Protein AF-0000000085170412 (afdb_homodimer)

Foldseek 3Di:
DFEEEEAAEQADDPQLVLSLVLCLVQVVPYQYAYEYPDYDDHPNVVSCVVSVHHYDHDDDDGLEYEYTALVCLLVLLVCLVPHAYEYEHWFALVSLVVCVVVVSSLSSQQRHQEYEYQFVNRCVRCVVSNVPHNHHYYHFHDLDPVLLPDDDQDEADPFAAEEEEEEEADQQQPVLLVLVLLVPDDPVNSVRAAYEYEEAYDDDDPVSVVSCVVCVRRYPYDYHDDPSVSLSSLLNHLEYEGLGPTGQHGNVLSSNLSSLHAYEYAPDPNCVRLPDDDQQQHPYHHRPPSNSSNVRVCCSRPPVVSSNRNSPRSNVSSVVPVVDDSSVVVVVVRVVSSVVVVVVVVVD/DFEEEEAAEQADDPQLVLSLVLCLVQVVPYQYAYEYPDYDDYPNVVSCVVSVHHYDHDDDDGLEYEYTALVCLLVLLVCLVPHAYEYEHWFALVSLVVCVVVVSSLSSQQRHQAYEYQFVNRCVRCVVSNVPHNHHYYHFHDQDPVLLPDDPLDEAPPFAAEEEEEEEADPQQPVLLVLVLLVPDDPVNSVRAAYEYEEAYDDDDPVSVVSCVVCVRRYPYDYHDDPSVSLSSLLNHLEYEGLGPTGQHGNVLSSNLSSLHAYEYAPDPNCVRLPDDDQQQHPYHHRPPSNSSSVRVCCSRPPVVSSNRNSPRSNVSSVVPVVDDSSVVVVVVRVVSSVVVVVVVVVD

Radius of gyration: 30.68 Å; Cα contacts (8 Å, |Δi|>4): 1406; chains: 2; bounding box: 66×92×59 Å

InterPro domains:
  IPR001296 Glycosyl transferase, family 1 [PF00534] (155-315)

Sequence (696 aa):
MKILLLNDEFYTTGASIAMLRLAERLVQQHEVMVMPRRDGEGEIRKQFEALGIPIVHNVTTVDVVVANTLMAGLHVAEAGPKVPVVWWIHEAEVGRDLILRFPALAPAFQHASQIVFQTSYQQKVYQSFLFDSPASCHVLPFWNDAIYRQEDLGPKPKRGKRIVCIGTIEPRKRMEDTVLAVEAMPPALREEVECVFIGKYLELPEQARRIADAAPQRYRFLGEQANDEVLRYLASADTYVLASYSESQPLSIWEAFELEVPVCLSDLETYGHIGLQHGRNALMHPVGQTAVLSANLQQLLTRPTLARELARAGKSLLLKNLTRDWADEFERIIARAAMGAELRKLGYMKILLLNDEFYTTGASIAMLRLAERLVQQHEVMVMPRRDGEGEIRKQFEALGIPIVHNVTTVDVVVANTLMAGLHVAEAGPKVPVVWWIHEAEVGRDLILRFPALAPAFQHASQIVFQTSYQQKVYQSFLFDSPASCHVLPFWNDAIYRQEDLGPKPKRGKRIVCIGTIEPRKRMEDTVLAVEAMPPALREEVECVFIGKYLELPEQARRIADAAPQRYRFLGEQANDEVLRYLASADTYVLASYSESQPLSIWEAFELEVPVCLSDLETYGHIGLQHGRNALMHPVGQTAVLSANLQQLLTRPTLARELARAGKSLLLKNLTRDWADEFERIIARAAMGAELRKLGY

Structure (mmCIF, N/CA/C/O backbone):
data_AF-0000000085170412-model_v1
#
loop_
_entity.id
_entity.type
_entity.pdbx_description
1 polymer 'Alpha-D-mannose-alpha(1-6)phosphatidyl myo-inositol monomannoside transferase protein'
#
loop_
_atom_site.group_PDB
_atom_site.id
_atom_site.type_symbol
_atom_site.label_atom_id
_atom_site.label_alt_id
_atom_site.label_comp_id
_atom_site.label_asym_id
_atom_site.label_entity_id
_atom_site.label_seq_id
_atom_site.pdbx_PDB_ins_code
_atom_site.Cartn_x
_atom_site.Cartn_y
_ato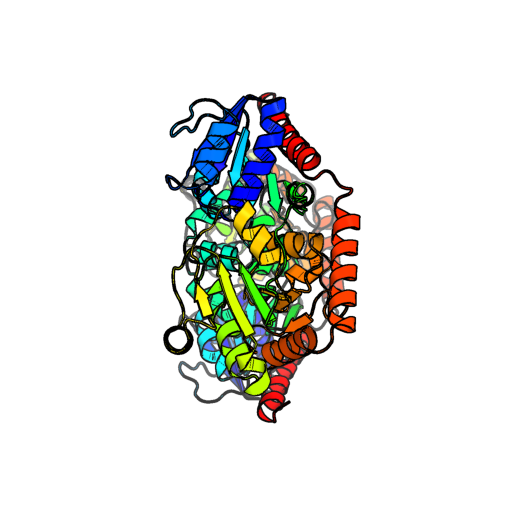m_site.Cartn_z
_atom_site.occupancy
_atom_site.B_iso_or_equiv
_atom_site.auth_seq_id
_atom_site.auth_comp_id
_atom_site.auth_asym_id
_atom_site.auth_atom_id
_atom_site.pdbx_PDB_model_num
ATOM 1 N N . MET A 1 1 ? 31.156 -7.641 -14.617 1 95 1 MET A N 1
ATOM 2 C CA . MET A 1 1 ? 30.766 -7.312 -13.25 1 95 1 MET A CA 1
ATOM 3 C C . MET A 1 1 ? 30.75 -8.562 -12.375 1 95 1 MET A C 1
ATOM 5 O O . MET A 1 1 ? 30.609 -9.68 -12.875 1 95 1 MET A O 1
ATOM 9 N N . LYS A 1 2 ? 31.062 -8.359 -11.195 1 96.62 2 LYS A N 1
ATOM 10 C CA . LYS A 1 2 ? 30.844 -9.398 -10.195 1 96.62 2 LYS A CA 1
ATOM 11 C C . LYS A 1 2 ? 29.438 -9.336 -9.617 1 96.62 2 LYS A C 1
ATOM 13 O O . LYS A 1 2 ? 29.078 -8.359 -8.953 1 96.62 2 LYS A O 1
ATOM 18 N N . ILE A 1 3 ? 28.672 -10.422 -9.914 1 98.06 3 ILE A N 1
ATOM 19 C CA . ILE A 1 3 ? 27.25 -10.398 -9.57 1 98.06 3 ILE A CA 1
ATOM 20 C C . ILE A 1 3 ? 26.953 -11.484 -8.539 1 98.06 3 ILE A C 1
ATOM 22 O O . ILE A 1 3 ? 27.312 -12.648 -8.734 1 98.06 3 ILE A O 1
ATOM 26 N N . LEU A 1 4 ? 26.359 -11.094 -7.445 1 97.81 4 LEU A N 1
ATOM 27 C CA . LEU A 1 4 ? 25.859 -12.062 -6.465 1 97.81 4 LEU A CA 1
ATOM 28 C C . LEU A 1 4 ? 24.359 -12.289 -6.633 1 97.81 4 LEU A C 1
ATOM 30 O O . LEU A 1 4 ? 23.578 -11.336 -6.562 1 97.81 4 LEU A O 1
ATOM 34 N N . LEU A 1 5 ? 24.016 -13.484 -6.875 1 98.06 5 LEU A N 1
ATOM 35 C CA . LEU A 1 5 ? 22.609 -13.891 -6.863 1 98.06 5 LEU A CA 1
ATOM 36 C C . LEU A 1 5 ? 22.203 -14.406 -5.484 1 98.06 5 LEU A C 1
ATOM 38 O O . LEU A 1 5 ? 22.75 -15.406 -5.012 1 98.06 5 LEU A O 1
ATOM 42 N N . LEU A 1 6 ? 21.328 -13.68 -4.848 1 97 6 LEU A N 1
ATOM 43 C CA . LEU A 1 6 ? 20.766 -14.125 -3.582 1 97 6 LEU A CA 1
ATOM 44 C C . LEU A 1 6 ? 19.438 -14.852 -3.807 1 97 6 LEU A C 1
ATOM 46 O O . LEU A 1 6 ? 18.422 -14.219 -4.098 1 97 6 LEU A O 1
ATOM 50 N N . ASN A 1 7 ? 19.453 -16.109 -3.664 1 94.5 7 ASN A N 1
ATOM 51 C CA . ASN A 1 7 ? 18.266 -16.938 -3.91 1 94.5 7 ASN A CA 1
ATOM 52 C C . ASN A 1 7 ? 17.672 -17.469 -2.609 1 94.5 7 ASN A C 1
ATOM 54 O O . ASN A 1 7 ? 18.406 -17.703 -1.644 1 94.5 7 ASN A O 1
ATOM 58 N N . ASP A 1 8 ? 16.406 -17.625 -2.588 1 90.38 8 ASP A N 1
ATOM 59 C CA . ASP A 1 8 ? 15.711 -18.031 -1.367 1 90.38 8 ASP A CA 1
ATOM 60 C C . ASP A 1 8 ? 16.094 -19.453 -0.97 1 90.38 8 ASP A C 1
ATOM 62 O O . ASP A 1 8 ? 16.422 -19.719 0.19 1 90.38 8 ASP A O 1
ATOM 66 N N . GLU A 1 9 ? 15.992 -20.375 -1.916 1 86.19 9 GLU A N 1
ATOM 67 C CA . GLU A 1 9 ? 16.281 -21.797 -1.703 1 86.19 9 GLU A CA 1
ATOM 68 C C . GLU A 1 9 ? 16.688 -22.484 -3.004 1 86.19 9 GLU A C 1
ATOM 70 O O . GLU A 1 9 ? 16.766 -21.828 -4.055 1 86.19 9 GLU A O 1
ATOM 75 N N . PHE A 1 10 ? 17.031 -23.828 -2.852 1 86.38 10 PHE A N 1
ATOM 76 C CA . PHE A 1 10 ? 17.531 -24.516 -4.031 1 86.38 10 PHE A CA 1
ATOM 77 C C . PHE A 1 10 ? 16.562 -25.609 -4.469 1 86.38 10 PHE A C 1
ATOM 79 O O . PHE A 1 10 ? 16.953 -26.562 -5.152 1 86.38 10 PHE A O 1
ATOM 86 N N . TYR A 1 11 ? 15.312 -25.469 -3.975 1 81.12 11 TYR A N 1
ATOM 87 C CA . TYR A 1 11 ? 14.297 -26.391 -4.469 1 81.12 11 TYR A CA 1
ATOM 88 C C . TYR A 1 11 ? 13.609 -25.828 -5.711 1 81.12 11 TYR A C 1
ATOM 90 O O . TYR A 1 11 ? 13.75 -24.641 -6.023 1 81.12 11 TYR A O 1
ATOM 98 N N . THR A 1 12 ? 12.961 -26.766 -6.375 1 81.88 12 THR A N 1
ATOM 99 C CA . THR A 1 12 ? 12.328 -26.359 -7.629 1 81.88 12 THR A CA 1
ATOM 100 C C . THR A 1 12 ? 11.07 -25.531 -7.363 1 81.88 12 THR A C 1
ATOM 102 O O . THR A 1 12 ? 10.023 -26.078 -7.008 1 81.88 12 THR A O 1
ATOM 105 N N . THR A 1 13 ? 11.18 -24.234 -7.461 1 83.5 13 THR A N 1
ATOM 106 C CA . THR A 1 13 ? 10.094 -23.266 -7.426 1 83.5 13 THR A CA 1
ATOM 107 C C . THR A 1 13 ? 10.156 -22.344 -8.633 1 83.5 13 THR A C 1
ATOM 109 O O . THR A 1 13 ? 11.172 -22.281 -9.328 1 83.5 13 THR A O 1
ATOM 112 N N . GLY A 1 14 ? 9.039 -21.734 -8.898 1 86.56 14 GLY A N 1
ATOM 113 C CA . GLY A 1 14 ? 9.039 -20.797 -10 1 86.56 14 GLY A CA 1
ATOM 114 C C . GLY A 1 14 ? 10.078 -19.703 -9.852 1 86.56 14 GLY A C 1
ATOM 115 O O . GLY A 1 14 ? 10.742 -19.328 -10.82 1 86.56 14 GLY A O 1
ATOM 116 N N . ALA A 1 15 ? 10.289 -19.219 -8.656 1 91.19 15 ALA A N 1
ATOM 117 C CA . ALA A 1 15 ? 11.234 -18.141 -8.383 1 91.19 15 ALA A CA 1
ATOM 118 C C . ALA A 1 15 ? 12.672 -18.625 -8.578 1 91.19 15 ALA A C 1
ATOM 120 O O . ALA A 1 15 ? 13.5 -17.906 -9.164 1 91.19 15 ALA A O 1
ATOM 121 N N . SER A 1 16 ? 12.945 -19.812 -8.164 1 90.12 16 SER A N 1
ATOM 122 C CA . SER A 1 16 ? 14.297 -20.344 -8.297 1 90.12 16 SER A CA 1
ATOM 123 C C . SER A 1 16 ? 14.625 -20.656 -9.75 1 90.12 16 SER A C 1
ATOM 125 O O . SER A 1 16 ? 15.766 -20.469 -10.195 1 90.12 16 SER A O 1
ATOM 127 N N . ILE A 1 17 ? 13.617 -21.156 -10.453 1 87.94 17 ILE A N 1
ATOM 128 C CA . ILE A 1 17 ? 13.812 -21.438 -11.875 1 87.94 17 ILE A CA 1
ATOM 129 C C . ILE A 1 17 ? 14.094 -20.141 -12.617 1 87.94 17 ILE A C 1
ATOM 131 O O . ILE A 1 17 ? 14.977 -20.078 -13.469 1 87.94 17 ILE A O 1
ATOM 135 N N . ALA A 1 18 ? 13.352 -19.141 -12.297 1 91 18 ALA A N 1
ATOM 136 C CA . ALA A 1 18 ? 13.562 -17.844 -12.922 1 91 18 ALA A CA 1
ATOM 137 C C . ALA A 1 18 ? 14.984 -17.344 -12.68 1 91 18 ALA A C 1
ATOM 139 O O . ALA A 1 18 ? 15.656 -16.875 -13.609 1 91 18 ALA A O 1
ATOM 140 N N . MET A 1 19 ? 15.445 -17.422 -11.438 1 94.12 19 MET A N 1
ATOM 141 C CA . MET A 1 19 ? 16.797 -16.984 -11.102 1 94.12 19 MET A CA 1
ATOM 142 C C . MET A 1 19 ? 17.828 -17.812 -11.852 1 94.12 19 MET A C 1
ATOM 144 O O . MET A 1 19 ? 18.828 -17.266 -12.344 1 94.12 19 MET A O 1
ATOM 148 N N . LEU A 1 20 ? 17.562 -19.078 -11.961 1 91.81 20 LEU A N 1
ATOM 149 C CA . LEU A 1 20 ? 18.484 -19.969 -12.672 1 91.81 20 LEU A CA 1
ATOM 150 C C . LEU A 1 20 ? 18.594 -19.578 -14.141 1 91.81 20 LEU A C 1
ATOM 152 O O . LEU A 1 20 ? 19.688 -19.531 -14.703 1 91.81 20 LEU A O 1
ATOM 156 N N . ARG A 1 21 ? 17.484 -19.281 -14.695 1 90.44 21 ARG A N 1
ATOM 157 C CA . ARG A 1 21 ? 17.484 -18.891 -16.094 1 90.44 21 ARG A CA 1
ATOM 158 C C . ARG A 1 21 ? 18.234 -17.578 -16.297 1 90.44 21 ARG A C 1
ATOM 160 O O . ARG A 1 21 ? 18.953 -17.406 -17.281 1 90.44 21 ARG A O 1
ATOM 167 N N . LEU A 1 22 ? 18.031 -16.703 -15.422 1 94.12 22 LEU A N 1
ATOM 168 C CA . LEU A 1 22 ? 18.781 -15.453 -15.477 1 94.12 22 LEU A CA 1
ATOM 169 C C . LEU A 1 22 ? 20.281 -15.727 -15.344 1 94.12 22 LEU A C 1
ATOM 171 O O . LEU A 1 22 ? 21.078 -15.133 -16.078 1 94.12 22 LEU A O 1
ATOM 175 N N . ALA A 1 23 ? 20.641 -16.594 -14.469 1 96 23 ALA A N 1
ATOM 176 C CA . ALA A 1 23 ? 22.031 -16.938 -14.234 1 96 23 ALA A CA 1
ATOM 177 C C . ALA A 1 23 ? 22.672 -17.5 -15.508 1 96 23 ALA A C 1
ATOM 179 O O . ALA A 1 23 ? 23.844 -17.203 -15.797 1 96 23 ALA A O 1
ATOM 180 N N . GLU A 1 24 ? 21.906 -18.281 -16.234 1 93 24 GLU A N 1
ATOM 181 C CA . GLU A 1 24 ? 22.391 -18.844 -17.484 1 93 24 GLU A CA 1
ATOM 182 C C . GLU A 1 24 ? 22.828 -17.734 -18.453 1 93 24 GLU A C 1
ATOM 184 O O . GLU A 1 24 ? 23.812 -17.906 -19.172 1 93 24 GLU A O 1
ATOM 189 N N . ARG A 1 25 ? 22.094 -16.719 -18.422 1 92.88 25 ARG A N 1
ATOM 190 C CA . ARG A 1 25 ? 22.422 -15.586 -19.266 1 92.88 25 ARG A CA 1
ATOM 191 C C . ARG A 1 25 ? 23.609 -14.812 -18.719 1 92.88 25 ARG A C 1
ATOM 193 O O . ARG A 1 25 ? 24.562 -14.5 -19.453 1 92.88 25 ARG A O 1
ATOM 200 N N . LEU A 1 26 ? 23.672 -14.562 -17.453 1 96.88 26 LEU A N 1
ATOM 201 C CA . LEU A 1 26 ? 24.641 -13.672 -16.828 1 96.88 26 LEU A CA 1
ATOM 202 C C . LEU A 1 26 ? 26.031 -14.289 -16.844 1 96.88 26 LEU A C 1
ATOM 204 O O . LEU A 1 26 ? 27.031 -13.586 -17 1 96.88 26 LEU A O 1
ATOM 208 N N . VAL A 1 27 ? 26.109 -15.57 -16.719 1 96.94 27 VAL A N 1
ATOM 209 C CA . VAL A 1 27 ? 27.391 -16.25 -16.578 1 96.94 27 VAL A CA 1
ATOM 210 C C . VAL A 1 27 ? 28.172 -16.156 -17.875 1 96.94 27 VAL A C 1
ATOM 212 O O . VAL A 1 27 ? 29.391 -16.406 -17.906 1 96.94 27 VAL A O 1
ATOM 215 N N . GLN A 1 28 ? 27.5 -15.82 -18.938 1 95.5 28 GLN A N 1
ATOM 216 C CA . GLN A 1 28 ? 28.156 -15.711 -20.25 1 95.5 28 GLN A CA 1
ATOM 217 C C . GLN A 1 28 ? 29.094 -14.508 -20.281 1 95.5 28 GLN A C 1
ATOM 219 O O . GLN A 1 28 ? 30.078 -14.508 -21.031 1 95.5 28 GLN A O 1
ATOM 224 N N . GLN A 1 29 ? 28.812 -13.516 -19.516 1 95.81 29 GLN A N 1
ATOM 225 C CA . GLN A 1 29 ? 29.562 -12.273 -19.672 1 95.81 29 GLN A CA 1
ATOM 226 C C . GLN A 1 29 ? 30.031 -11.75 -18.312 1 95.81 29 GLN A C 1
ATOM 228 O O . GLN A 1 29 ? 30.812 -10.797 -18.25 1 95.81 29 GLN A O 1
ATOM 233 N N . HIS A 1 30 ? 29.609 -12.359 -17.203 1 97.56 30 HIS A N 1
ATOM 234 C CA . HIS A 1 30 ? 29.906 -11.828 -15.875 1 97.56 30 HIS A CA 1
ATOM 235 C C . HIS A 1 30 ? 30.453 -12.914 -14.953 1 97.56 30 HIS A C 1
ATOM 237 O O . HIS A 1 30 ? 30.375 -14.102 -15.273 1 97.56 30 HIS A O 1
ATOM 243 N N . GLU A 1 31 ? 31.109 -12.484 -13.93 1 97.19 31 GLU A N 1
ATOM 244 C CA . GLU A 1 31 ? 31.422 -13.367 -12.805 1 97.19 31 GLU A CA 1
ATOM 245 C C . GLU A 1 31 ? 30.234 -13.492 -11.859 1 97.19 31 GLU A C 1
ATOM 247 O O . GLU A 1 31 ? 29.875 -12.531 -11.164 1 97.19 31 GLU A O 1
ATOM 252 N N . VAL A 1 32 ? 29.625 -14.703 -11.828 1 97.88 32 VAL A N 1
ATOM 253 C CA . VAL A 1 32 ? 28.359 -14.875 -11.117 1 97.88 32 VAL A CA 1
ATOM 254 C C . VAL A 1 32 ? 28.547 -15.859 -9.961 1 97.88 32 VAL A C 1
ATOM 256 O O . VAL A 1 32 ? 29.203 -16.891 -10.125 1 97.88 32 VAL A O 1
ATOM 259 N N . MET A 1 33 ? 28.078 -15.508 -8.797 1 97.44 33 MET A N 1
ATOM 260 C CA . MET A 1 33 ? 28 -16.391 -7.633 1 97.44 33 MET A CA 1
ATOM 261 C C . MET A 1 33 ? 26.562 -16.453 -7.102 1 97.44 33 MET A C 1
ATOM 263 O O . MET A 1 33 ? 25.766 -15.539 -7.348 1 97.44 33 MET A O 1
ATOM 267 N N . VAL A 1 34 ? 26.266 -17.516 -6.352 1 97.5 34 VAL A N 1
ATOM 268 C CA . VAL A 1 34 ? 24.922 -17.625 -5.801 1 97.5 34 VAL A CA 1
ATOM 269 C C . VAL A 1 34 ? 24.984 -17.953 -4.312 1 97.5 34 VAL A C 1
ATOM 271 O O . VAL A 1 34 ? 25.844 -18.734 -3.883 1 97.5 34 VAL A O 1
ATOM 274 N N . MET A 1 35 ? 24.219 -17.266 -3.547 1 95.69 35 MET A N 1
ATOM 275 C CA . MET A 1 35 ? 24.109 -17.469 -2.105 1 95.69 35 MET A CA 1
ATOM 276 C C . MET A 1 35 ? 22.672 -17.797 -1.721 1 95.69 35 MET A C 1
ATOM 278 O O . MET A 1 35 ? 21.734 -17.047 -2.047 1 95.69 35 MET A O 1
ATOM 282 N N . PRO A 1 36 ? 22.406 -18.938 -1.068 1 93.69 36 PRO A N 1
ATOM 283 C CA . PRO A 1 36 ? 21.062 -19.266 -0.606 1 93.69 36 PRO A CA 1
ATOM 284 C C . PRO A 1 36 ? 20.719 -18.594 0.723 1 93.69 36 PRO A C 1
ATOM 286 O O . PRO A 1 36 ? 21.578 -18.469 1.597 1 93.69 36 PRO A O 1
ATOM 289 N N . ARG A 1 37 ? 19.547 -18.062 0.864 1 91.06 37 ARG A N 1
ATOM 290 C CA . ARG A 1 37 ? 19.078 -17.641 2.18 1 91.06 37 ARG A CA 1
ATOM 291 C C . ARG A 1 37 ? 18.906 -18.828 3.113 1 91.06 37 ARG A C 1
ATOM 293 O O . ARG A 1 37 ? 19.328 -18.781 4.27 1 91.06 37 ARG A O 1
ATOM 300 N N . ARG A 1 38 ? 18.156 -19.906 2.564 1 89.06 38 ARG A N 1
ATOM 301 C CA . ARG A 1 38 ? 18.047 -21.203 3.217 1 89.06 38 ARG A CA 1
ATOM 302 C C . ARG A 1 38 ? 18.75 -22.281 2.404 1 89.06 38 ARG A C 1
ATOM 304 O O . ARG A 1 38 ? 18.281 -22.672 1.335 1 89.06 38 ARG A O 1
ATOM 311 N N . ASP A 1 39 ? 19.844 -22.781 2.959 1 88.56 39 ASP A N 1
ATOM 312 C CA . ASP A 1 39 ? 20.641 -23.766 2.217 1 88.56 39 ASP A CA 1
ATOM 313 C C . ASP A 1 39 ? 19.906 -25.094 2.113 1 88.56 39 ASP A C 1
ATOM 315 O O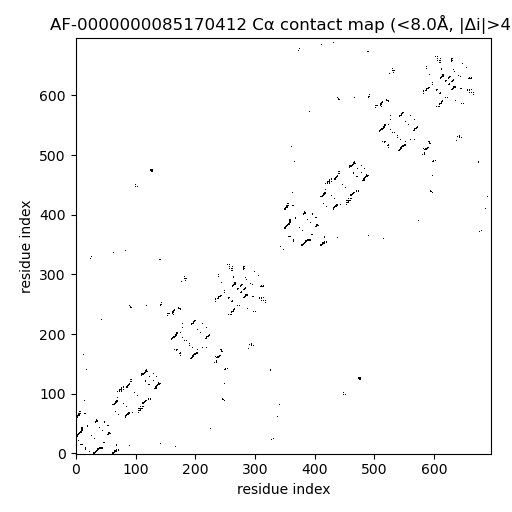 . ASP A 1 39 ? 19.016 -25.391 2.914 1 88.56 39 ASP A O 1
ATOM 319 N N . GLY A 1 40 ? 20.203 -25.75 1.006 1 85.44 40 GLY A N 1
ATOM 320 C CA . GLY A 1 40 ? 19.594 -27.047 0.77 1 85.44 40 GLY A CA 1
ATOM 321 C C . GLY A 1 40 ? 20.172 -27.766 -0.441 1 85.44 40 GLY A C 1
ATOM 322 O O . GLY A 1 40 ? 20.938 -27.188 -1.201 1 85.44 40 GLY A O 1
ATOM 323 N N . GLU A 1 41 ? 19.844 -29.078 -0.544 1 84.38 41 GLU A N 1
ATOM 324 C CA . GLU A 1 41 ? 20.406 -29.938 -1.593 1 84.38 41 GLU A CA 1
ATOM 325 C C . GLU A 1 41 ? 19.391 -30.172 -2.707 1 84.38 41 GLU A C 1
ATOM 327 O O . GLU A 1 41 ? 19.297 -31.281 -3.242 1 84.38 41 GLU A O 1
ATOM 332 N N . GLY A 1 42 ? 18.672 -29.109 -3.049 1 83.94 42 GLY A N 1
ATOM 333 C CA . GLY A 1 42 ? 17.625 -29.266 -4.047 1 83.94 42 GLY A CA 1
ATOM 334 C C . GLY A 1 42 ? 18.156 -29.281 -5.469 1 83.94 42 GLY A C 1
ATOM 335 O O . GLY A 1 42 ? 19.344 -29.078 -5.691 1 83.94 42 GLY A O 1
ATOM 336 N N . GLU A 1 43 ? 17.328 -29.656 -6.438 1 83.88 43 GLU A N 1
ATOM 337 C CA . GLU A 1 43 ? 17.672 -29.797 -7.855 1 83.88 43 GLU A CA 1
ATOM 338 C C . GLU A 1 43 ? 18.266 -28.516 -8.406 1 83.88 43 GLU A C 1
ATOM 340 O O . GLU A 1 43 ? 19.172 -28.547 -9.258 1 83.88 43 GLU A O 1
ATOM 345 N N . ILE A 1 44 ? 17.875 -27.391 -7.984 1 88.94 44 ILE A N 1
ATOM 346 C CA . ILE A 1 44 ? 18.328 -26.094 -8.484 1 88.94 44 ILE A CA 1
ATOM 347 C C . ILE A 1 44 ? 19.812 -25.891 -8.133 1 88.94 44 ILE A C 1
ATOM 349 O O . ILE A 1 44 ? 20.562 -25.297 -8.906 1 88.94 44 ILE A O 1
ATOM 353 N N . ARG A 1 45 ? 20.188 -26.406 -6.938 1 92.81 45 ARG A N 1
ATOM 354 C CA . ARG A 1 45 ? 21.609 -26.359 -6.562 1 92.81 45 ARG A CA 1
ATOM 355 C C . ARG A 1 45 ? 22.484 -27.031 -7.617 1 92.81 45 ARG A C 1
ATOM 357 O O . ARG A 1 45 ? 23.469 -26.453 -8.062 1 92.81 45 ARG A O 1
ATOM 364 N N . LYS A 1 46 ? 22.047 -28.219 -7.977 1 91.25 46 LYS A N 1
ATOM 365 C CA . LYS A 1 46 ? 22.797 -29 -8.969 1 91.25 46 LYS A CA 1
ATOM 366 C C . LYS A 1 46 ? 22.906 -28.234 -10.289 1 91.25 46 LYS A C 1
ATOM 368 O O . LYS A 1 46 ? 23.938 -28.297 -10.953 1 91.25 46 LYS A O 1
ATOM 373 N N . GLN A 1 47 ? 21.906 -27.594 -10.586 1 91.69 47 GLN A N 1
ATOM 374 C CA . GLN A 1 47 ? 21.875 -26.859 -11.844 1 91.69 47 GLN A CA 1
ATOM 375 C C . GLN A 1 47 ? 22.812 -25.656 -11.805 1 91.69 47 GLN A C 1
ATOM 377 O O . GLN A 1 47 ? 23.5 -25.359 -12.781 1 91.69 47 GLN A O 1
ATOM 382 N N . PHE A 1 48 ? 22.859 -24.984 -10.703 1 95.06 48 PHE A N 1
ATOM 383 C CA . PHE A 1 48 ? 23.812 -23.891 -10.547 1 95.06 48 PHE A CA 1
ATOM 384 C C . PHE A 1 48 ? 25.25 -24.406 -10.648 1 95.06 48 PHE A C 1
ATOM 386 O O . PHE A 1 48 ? 26.078 -23.797 -11.32 1 95.06 48 PHE A O 1
ATOM 393 N N . GLU A 1 49 ? 25.5 -25.516 -10 1 95.56 49 GLU A N 1
ATOM 394 C CA . GLU A 1 49 ? 26.828 -26.125 -10.047 1 95.56 49 GLU A CA 1
ATOM 395 C C . GLU A 1 49 ? 27.203 -26.531 -11.469 1 95.56 49 GLU A C 1
ATOM 397 O O . GLU A 1 49 ? 28.344 -26.344 -11.906 1 95.56 49 GLU A O 1
ATOM 402 N N . ALA A 1 50 ? 26.25 -27.047 -12.141 1 94.44 50 ALA A N 1
ATOM 403 C CA . ALA A 1 50 ? 26.453 -27.469 -13.516 1 94.44 50 ALA A CA 1
ATOM 404 C C . ALA A 1 50 ? 26.812 -26.297 -14.414 1 94.44 50 ALA A C 1
ATOM 406 O O . ALA A 1 50 ? 27.516 -26.453 -15.406 1 94.44 50 ALA A O 1
ATOM 407 N N . LEU A 1 51 ? 26.375 -25.125 -14.086 1 95.25 51 LEU A N 1
ATOM 408 C CA . LEU A 1 51 ? 26.656 -23.922 -14.844 1 95.25 51 LEU A CA 1
ATOM 409 C C . LEU A 1 51 ? 28.016 -23.344 -14.461 1 95.25 51 LEU A C 1
ATOM 411 O O . LEU A 1 51 ? 28.469 -22.359 -15.047 1 95.25 51 LEU A O 1
ATOM 415 N N . GLY A 1 52 ? 28.641 -23.969 -13.461 1 96.62 52 GLY A N 1
ATOM 416 C CA . GLY A 1 52 ? 29.922 -23.484 -12.992 1 96.62 52 GLY A CA 1
ATOM 417 C C . GLY A 1 52 ? 29.812 -22.281 -12.07 1 96.62 52 GLY A C 1
ATOM 418 O O . GLY A 1 52 ? 30.766 -21.516 -11.898 1 96.62 52 GLY A O 1
ATOM 419 N N . ILE A 1 53 ? 28.656 -22.062 -11.531 1 97.25 53 ILE A N 1
ATOM 420 C CA . ILE A 1 53 ? 28.438 -20.922 -10.641 1 97.25 53 ILE A CA 1
ATOM 421 C C . ILE A 1 53 ? 28.719 -21.328 -9.195 1 97.25 53 ILE A C 1
ATOM 423 O O . ILE A 1 53 ? 28.031 -22.203 -8.656 1 97.25 53 ILE A O 1
ATOM 427 N N . PRO A 1 54 ? 29.703 -20.781 -8.578 1 96.06 54 PRO A N 1
ATOM 428 C CA . PRO A 1 54 ? 30.031 -21.156 -7.199 1 96.06 54 PRO A CA 1
ATOM 429 C C . PRO A 1 54 ? 28.922 -20.797 -6.215 1 96.06 54 PRO A C 1
ATOM 431 O O . PRO A 1 54 ? 28.312 -19.734 -6.32 1 96.06 54 PRO A O 1
ATOM 434 N N . ILE A 1 55 ? 28.625 -21.688 -5.281 1 96.12 55 ILE A N 1
ATOM 435 C CA . ILE A 1 55 ? 27.719 -21.453 -4.16 1 96.12 55 ILE A CA 1
ATOM 436 C C . ILE A 1 55 ? 28.5 -20.891 -2.973 1 96.12 55 ILE A C 1
ATOM 438 O O . ILE A 1 55 ? 29.422 -21.547 -2.467 1 96.12 55 ILE A O 1
ATOM 442 N N . VAL A 1 56 ? 28.109 -19.703 -2.582 1 95.06 56 VAL A N 1
ATOM 443 C CA . VAL A 1 56 ? 28.875 -19.031 -1.541 1 95.06 56 VAL A CA 1
ATOM 444 C C . VAL A 1 56 ? 27.984 -18.766 -0.332 1 95.06 56 VAL A C 1
ATOM 446 O O . VAL A 1 56 ? 26.766 -18.812 -0.434 1 95.06 56 VAL A O 1
ATOM 449 N N . HIS A 1 57 ? 28.625 -18.516 0.862 1 91.69 57 HIS A N 1
ATOM 450 C CA . HIS A 1 57 ? 27.875 -18.234 2.084 1 91.69 57 HIS A CA 1
ATOM 451 C C . HIS A 1 57 ? 28.297 -16.891 2.691 1 91.69 57 HIS A C 1
ATOM 453 O O . HIS A 1 57 ? 27.656 -16.406 3.629 1 91.69 57 HIS A O 1
ATOM 459 N N . ASN A 1 58 ? 29.297 -16.312 2.18 1 84.88 58 ASN A N 1
ATOM 460 C CA . ASN A 1 58 ? 29.797 -14.992 2.561 1 84.88 58 ASN A CA 1
ATOM 461 C C . ASN A 1 58 ? 30.484 -14.289 1.39 1 84.88 58 ASN A C 1
ATOM 463 O O . ASN A 1 58 ? 31.172 -14.922 0.594 1 84.88 58 ASN A O 1
ATOM 467 N N . VAL A 1 59 ? 30.031 -13.156 1.104 1 75.44 59 VAL A N 1
ATOM 468 C CA . VAL A 1 59 ? 30.688 -12.453 0.007 1 75.44 59 VAL A CA 1
ATOM 469 C C . VAL A 1 59 ? 31.141 -11.07 0.477 1 75.44 59 VAL A C 1
ATOM 471 O O . VAL A 1 59 ? 30.422 -10.383 1.196 1 75.44 59 VAL A O 1
ATOM 474 N N . THR A 1 60 ? 32.375 -10.789 0.124 1 72 60 THR A N 1
ATOM 475 C CA . THR A 1 60 ? 32.969 -9.555 0.625 1 72 60 THR A CA 1
ATOM 476 C C . THR A 1 60 ? 32.812 -8.438 -0.402 1 72 60 THR A C 1
ATOM 478 O O . THR A 1 60 ? 32.594 -7.277 -0.04 1 72 60 THR A O 1
ATOM 481 N N . THR A 1 61 ? 33.031 -8.672 -1.739 1 88.06 61 THR A N 1
ATOM 482 C CA . THR A 1 61 ? 33 -7.566 -2.689 1 88.06 61 THR A CA 1
ATOM 483 C C . THR A 1 61 ? 32.219 -7.957 -3.953 1 88.06 61 THR A C 1
ATOM 485 O O . THR A 1 61 ? 32.594 -8.914 -4.633 1 88.06 61 THR A O 1
ATOM 488 N N . VAL A 1 62 ? 31.125 -7.406 -4.223 1 95.19 62 VAL A N 1
ATOM 489 C CA . VAL A 1 62 ? 30.375 -7.578 -5.461 1 95.19 62 VAL A CA 1
ATOM 490 C C . VAL A 1 62 ? 29.969 -6.215 -6.008 1 95.19 62 VAL A C 1
ATOM 492 O O . VAL A 1 62 ? 29.938 -5.223 -5.273 1 95.19 62 VAL A O 1
ATOM 495 N N . ASP A 1 63 ? 29.75 -6.223 -7.277 1 96.06 63 ASP A N 1
ATOM 496 C CA . ASP A 1 63 ? 29.328 -4.984 -7.93 1 96.06 63 ASP A CA 1
ATOM 497 C C . ASP A 1 63 ? 27.828 -4.77 -7.793 1 96.06 63 ASP A C 1
ATOM 499 O O . ASP A 1 63 ? 27.359 -3.629 -7.73 1 96.06 63 ASP A O 1
ATOM 503 N N . VAL A 1 64 ? 27.125 -5.859 -7.82 1 97.69 64 VAL A N 1
ATOM 504 C CA . VAL A 1 64 ? 25.656 -5.785 -7.773 1 97.69 64 VAL A CA 1
ATOM 505 C C . VAL A 1 64 ? 25.094 -7.074 -7.172 1 97.69 64 VAL A C 1
ATOM 507 O O . VAL A 1 64 ? 25.656 -8.156 -7.371 1 97.69 64 VAL A O 1
ATOM 510 N N . VAL A 1 65 ? 24.062 -6.953 -6.41 1 97.62 65 VAL A N 1
ATOM 511 C CA . VAL A 1 65 ? 23.328 -8.086 -5.859 1 97.62 65 VAL A CA 1
ATOM 512 C C . VAL A 1 65 ? 21.953 -8.195 -6.527 1 97.62 65 VAL A C 1
ATOM 514 O O . VAL A 1 65 ? 21.266 -7.191 -6.688 1 97.62 65 VAL A O 1
ATOM 517 N N . VAL A 1 66 ? 21.594 -9.312 -6.988 1 98.44 66 VAL A N 1
ATOM 518 C CA . VAL A 1 66 ? 20.234 -9.617 -7.41 1 98.44 66 VAL A CA 1
ATOM 519 C C . VAL A 1 66 ? 19.547 -10.492 -6.363 1 98.44 66 VAL A C 1
ATOM 521 O O . VAL A 1 66 ? 19.938 -11.648 -6.172 1 98.44 66 VAL A O 1
ATOM 524 N N . ALA A 1 67 ? 18.609 -9.922 -5.711 1 98.06 67 ALA A N 1
ATOM 525 C CA . ALA A 1 67 ? 17.938 -10.609 -4.613 1 98.06 67 ALA A CA 1
ATOM 526 C C . ALA A 1 67 ? 16.578 -11.156 -5.062 1 98.06 67 ALA A C 1
ATOM 528 O O . ALA A 1 67 ? 15.742 -10.406 -5.555 1 98.06 67 ALA A O 1
ATOM 529 N N . ASN A 1 68 ? 16.422 -12.43 -4.797 1 96.75 68 ASN A N 1
ATOM 530 C CA . ASN A 1 68 ? 15.219 -13.141 -5.246 1 96.75 68 ASN A CA 1
ATOM 531 C C . ASN A 1 68 ? 14.172 -13.219 -4.141 1 96.75 68 ASN A C 1
ATOM 533 O O . ASN A 1 68 ? 14.5 -13.477 -2.982 1 96.75 68 ASN A O 1
ATOM 537 N N . THR A 1 69 ? 12.891 -12.93 -4.469 1 96.62 69 THR A N 1
ATOM 538 C CA . THR A 1 69 ? 11.703 -13.078 -3.635 1 96.62 69 THR A CA 1
ATOM 539 C C . THR A 1 69 ? 11.633 -11.969 -2.588 1 96.62 69 THR A C 1
ATOM 541 O O . THR A 1 69 ? 12.641 -11.312 -2.307 1 96.62 69 THR A O 1
ATOM 544 N N . LEU A 1 70 ? 10.555 -11.828 -1.988 1 97.06 70 LEU A N 1
ATOM 545 C CA . LEU A 1 70 ? 10.305 -10.836 -0.948 1 97.06 70 LEU A CA 1
ATOM 546 C C . LEU A 1 70 ? 11.086 -11.164 0.318 1 97.06 70 LEU A C 1
ATOM 548 O O . LEU A 1 70 ? 11.547 -10.266 1.021 1 97.06 70 LEU A O 1
ATOM 552 N N . MET A 1 71 ? 11.328 -12.453 0.551 1 94.69 71 MET A N 1
ATOM 553 C CA . MET A 1 71 ? 11.938 -12.906 1.796 1 94.69 71 MET A CA 1
ATOM 554 C C . MET A 1 71 ? 13.406 -12.5 1.862 1 94.69 71 MET A C 1
ATOM 556 O O . MET A 1 71 ? 14.016 -12.539 2.932 1 94.69 71 MET A O 1
ATOM 560 N N . ALA A 1 72 ? 13.906 -12.055 0.781 1 95.81 72 ALA A N 1
ATOM 561 C CA . ALA A 1 72 ? 15.281 -11.555 0.773 1 95.81 72 ALA A CA 1
ATOM 562 C C . ALA A 1 72 ? 15.352 -10.133 1.324 1 95.81 72 ALA A C 1
ATOM 564 O O . ALA A 1 72 ? 16.438 -9.547 1.391 1 95.81 72 ALA A O 1
ATOM 565 N N . GLY A 1 73 ? 14.234 -9.617 1.75 1 95.62 73 GLY A N 1
ATOM 566 C CA . GLY A 1 73 ? 14.117 -8.227 2.146 1 95.62 73 GLY A CA 1
ATOM 567 C C . GLY A 1 73 ? 15.133 -7.816 3.203 1 95.62 73 GLY A C 1
ATOM 568 O O . GLY A 1 73 ? 15.703 -6.73 3.133 1 95.62 73 GLY A O 1
ATOM 569 N N . LEU A 1 74 ? 15.383 -8.664 4.188 1 95.06 74 LEU A N 1
ATOM 570 C CA . LEU A 1 74 ? 16.344 -8.344 5.238 1 95.06 74 LEU A CA 1
ATOM 571 C C . LEU A 1 74 ? 17.75 -8.172 4.66 1 95.06 74 LEU A C 1
ATOM 573 O O . LEU A 1 74 ? 18.469 -7.242 5.027 1 95.06 74 LEU A O 1
ATOM 577 N N . HIS A 1 75 ? 18.078 -9.031 3.738 1 94.62 75 HIS A N 1
ATOM 578 C CA . HIS A 1 75 ? 19.375 -8.938 3.08 1 94.62 75 HIS A CA 1
ATOM 579 C C . HIS A 1 75 ? 19.469 -7.691 2.207 1 94.62 75 HIS A C 1
ATOM 581 O O . HIS A 1 75 ? 20.531 -7.059 2.127 1 94.62 75 HIS A O 1
ATOM 587 N N . VAL A 1 76 ? 18.375 -7.391 1.563 1 95.75 76 VAL A N 1
ATOM 588 C CA . VAL A 1 76 ? 18.312 -6.199 0.725 1 95.75 76 VAL A CA 1
ATOM 589 C C . VAL A 1 76 ? 18.562 -4.953 1.576 1 95.75 76 VAL A C 1
ATOM 591 O O . VAL A 1 76 ? 19.344 -4.082 1.202 1 95.75 76 VAL A O 1
ATOM 594 N N . ALA A 1 77 ? 17.906 -4.938 2.758 1 95.19 77 ALA A N 1
ATOM 595 C CA . ALA A 1 77 ? 18.047 -3.797 3.662 1 95.19 77 ALA A CA 1
ATOM 596 C C . ALA A 1 77 ? 19.484 -3.668 4.16 1 95.19 77 ALA A C 1
ATOM 598 O O . ALA A 1 77 ? 19.984 -2.557 4.336 1 95.19 77 ALA A O 1
ATOM 599 N N . GLU A 1 78 ? 20.125 -4.75 4.352 1 93.69 78 GLU A N 1
ATOM 600 C CA . GLU A 1 78 ? 21.484 -4.762 4.863 1 93.69 78 GLU A CA 1
ATOM 601 C C . GLU A 1 78 ? 22.5 -4.441 3.764 1 93.69 78 GLU A C 1
ATOM 603 O O . GLU A 1 78 ? 23.453 -3.707 3.99 1 93.69 78 GLU A O 1
ATOM 608 N N . ALA A 1 79 ? 22.297 -4.883 2.582 1 94.25 79 ALA A N 1
ATOM 609 C CA . ALA A 1 79 ? 23.25 -4.766 1.484 1 94.25 79 ALA A CA 1
ATOM 610 C C . ALA A 1 79 ? 23.094 -3.434 0.76 1 94.25 79 ALA A C 1
ATOM 612 O O . ALA A 1 79 ? 24.078 -2.885 0.237 1 94.25 79 ALA A O 1
ATOM 613 N N . GLY A 1 80 ? 21.922 -2.938 0.774 1 94.25 80 GLY A N 1
ATOM 614 C CA . GLY A 1 80 ? 21.547 -1.791 -0.038 1 94.25 80 GLY A CA 1
ATOM 615 C C . GLY A 1 80 ? 22.438 -0.585 0.184 1 94.25 80 GLY A C 1
ATOM 616 O O . GLY A 1 80 ? 22.844 0.085 -0.771 1 94.25 80 GLY A O 1
ATOM 617 N N . PRO A 1 81 ? 22.75 -0.287 1.422 1 93.06 81 PRO A N 1
ATOM 618 C CA . PRO A 1 81 ? 23.609 0.863 1.698 1 93.06 81 PRO A CA 1
ATOM 619 C C . PRO A 1 81 ? 25.031 0.667 1.187 1 93.06 81 PRO A C 1
ATOM 621 O O . PRO A 1 81 ? 25.781 1.639 1.044 1 93.06 81 PRO A O 1
ATOM 624 N N . LYS A 1 82 ? 25.438 -0.566 0.846 1 93.12 82 LYS A N 1
ATOM 625 C CA . LYS A 1 82 ? 26.828 -0.875 0.511 1 93.12 82 LYS A CA 1
ATOM 626 C C . LYS A 1 82 ? 26.984 -1.14 -0.983 1 93.12 82 LYS A C 1
ATOM 628 O O . LYS A 1 82 ? 28.031 -0.814 -1.57 1 93.12 82 LYS A O 1
ATOM 633 N N . VAL A 1 83 ? 26.047 -1.784 -1.562 1 95.5 83 VAL A N 1
ATOM 634 C CA . VAL A 1 83 ? 26.094 -2.197 -2.961 1 95.5 83 VAL A CA 1
ATOM 635 C C . VAL A 1 83 ? 24.719 -2.053 -3.6 1 95.5 83 VAL A C 1
ATOM 637 O O . VAL A 1 83 ? 23.703 -2.219 -2.928 1 95.5 83 VAL A O 1
ATOM 640 N N . PRO A 1 84 ? 24.641 -1.709 -4.934 1 97.19 84 PRO A N 1
ATOM 641 C CA . PRO A 1 84 ? 23.328 -1.679 -5.578 1 97.19 84 PRO A CA 1
ATOM 642 C C . PRO A 1 84 ? 22.625 -3.041 -5.578 1 97.19 84 PRO A C 1
ATOM 644 O O . PRO A 1 84 ? 23.281 -4.062 -5.82 1 97.19 84 PRO A O 1
ATOM 647 N N . VAL A 1 85 ? 21.328 -3.049 -5.289 1 98 85 VAL A N 1
ATOM 648 C CA . VAL A 1 85 ? 20.562 -4.285 -5.215 1 98 85 VAL A CA 1
ATOM 649 C C . VAL A 1 85 ? 19.406 -4.234 -6.207 1 98 85 VAL A C 1
ATOM 651 O O . VAL A 1 85 ? 18.641 -3.264 -6.223 1 98 85 VAL A O 1
ATOM 654 N N . VAL A 1 86 ? 19.328 -5.191 -7.078 1 98.69 86 VAL A N 1
ATOM 655 C CA . VAL A 1 86 ? 18.125 -5.461 -7.871 1 98.69 86 VAL A CA 1
ATOM 656 C C . VAL A 1 86 ? 17.25 -6.48 -7.156 1 98.69 86 VAL A C 1
ATOM 658 O O . VAL A 1 86 ? 17.609 -7.652 -7.039 1 98.69 86 VAL A O 1
ATOM 661 N N . TRP A 1 87 ? 16.156 -6.051 -6.629 1 98.62 87 TRP A N 1
ATOM 662 C CA . TRP A 1 87 ? 15.25 -6.895 -5.859 1 98.62 87 TRP A CA 1
ATOM 663 C C . TRP A 1 87 ? 14.125 -7.43 -6.738 1 98.62 87 TRP A C 1
ATOM 665 O O . TRP A 1 87 ? 13.289 -6.664 -7.223 1 98.62 87 TRP A O 1
ATOM 675 N N . TRP A 1 88 ? 14.156 -8.727 -6.984 1 98.19 88 TRP A N 1
ATOM 676 C CA . TRP A 1 88 ? 13.195 -9.406 -7.84 1 98.19 88 TRP A CA 1
ATOM 677 C C . TRP A 1 88 ? 12.086 -10.047 -7.012 1 98.19 88 TRP A C 1
ATOM 679 O O . TRP A 1 88 ? 12.242 -11.172 -6.516 1 98.19 88 TRP A O 1
ATOM 689 N N . ILE A 1 89 ? 10.953 -9.367 -6.93 1 97.81 89 ILE A N 1
ATOM 690 C CA . ILE A 1 89 ? 9.859 -9.789 -6.066 1 97.81 89 ILE A CA 1
ATOM 691 C C . ILE A 1 89 ? 8.844 -10.594 -6.875 1 97.81 89 ILE A C 1
ATOM 693 O O . ILE A 1 89 ? 8.297 -10.102 -7.867 1 97.81 89 ILE A O 1
ATOM 697 N N . HIS A 1 90 ? 8.539 -11.812 -6.375 1 96.31 90 HIS A N 1
ATOM 698 C CA . HIS A 1 90 ? 7.664 -12.711 -7.117 1 96.31 90 HIS A CA 1
ATOM 699 C C . HIS A 1 90 ? 6.27 -12.758 -6.496 1 96.31 90 HIS A C 1
ATOM 701 O O . HIS A 1 90 ? 5.309 -13.164 -7.152 1 96.31 90 HIS A O 1
ATOM 707 N N . GLU A 1 91 ? 6.176 -12.43 -5.23 1 95.5 91 GLU A N 1
ATOM 708 C CA . GLU A 1 91 ? 4.922 -12.539 -4.492 1 95.5 91 GLU A CA 1
ATOM 709 C C . GLU A 1 91 ? 3.973 -11.398 -4.832 1 95.5 91 GLU A C 1
ATOM 711 O O . GLU A 1 91 ? 4.414 -10.266 -5.059 1 95.5 91 GLU A O 1
ATOM 716 N N . ALA A 1 92 ? 2.727 -11.695 -4.82 1 95.69 92 ALA A N 1
ATOM 717 C CA . ALA A 1 92 ? 1.7 -10.664 -4.949 1 95.69 92 ALA A CA 1
ATOM 718 C C . ALA A 1 92 ? 1.042 -10.375 -3.602 1 95.69 92 ALA A C 1
ATOM 720 O O . ALA A 1 92 ? 1.714 -9.977 -2.648 1 95.69 92 ALA A O 1
ATOM 721 N N . GLU A 1 93 ? -0.268 -10.742 -3.354 1 93.94 93 GLU A N 1
ATOM 722 C CA . GLU A 1 93 ? -1 -10.406 -2.135 1 93.94 93 GLU A CA 1
ATOM 723 C C . GLU A 1 93 ? -0.361 -11.062 -0.912 1 93.94 93 GLU A C 1
ATOM 725 O O . GLU A 1 93 ? -0.334 -10.477 0.171 1 93.94 93 GLU A O 1
ATOM 730 N N . VAL A 1 94 ? 0.17 -12.234 -1.136 1 94.25 94 VAL A N 1
ATOM 731 C CA . VAL A 1 94 ? 0.762 -12.953 -0.013 1 94.25 94 VAL A CA 1
ATOM 732 C C . VAL A 1 94 ? 1.989 -12.203 0.494 1 94.25 94 VAL A C 1
ATOM 734 O O . VAL A 1 94 ? 2.295 -12.234 1.688 1 94.25 94 VAL A O 1
ATOM 737 N N . GLY A 1 95 ? 2.678 -11.531 -0.406 1 95.19 95 GLY A N 1
ATOM 738 C CA . GLY A 1 95 ? 3.816 -10.719 -0.008 1 95.19 95 GLY A CA 1
ATOM 739 C C . GLY A 1 95 ? 3.441 -9.586 0.926 1 95.19 95 GLY A C 1
ATOM 740 O O . GLY A 1 95 ? 4.148 -9.32 1.9 1 95.19 95 GLY A O 1
ATOM 741 N N . ARG A 1 96 ? 2.363 -8.898 0.606 1 94 96 ARG A N 1
ATOM 742 C CA . ARG A 1 96 ? 1.863 -7.844 1.484 1 94 96 ARG A CA 1
ATOM 743 C C . ARG A 1 96 ? 1.548 -8.391 2.871 1 94 96 ARG A C 1
ATOM 745 O O . ARG A 1 96 ? 1.894 -7.777 3.883 1 94 96 ARG A O 1
ATOM 752 N N . ASP A 1 97 ? 0.963 -9.57 2.971 1 94.88 97 ASP A N 1
ATOM 753 C CA . ASP A 1 97 ? 0.657 -10.211 4.246 1 94.88 97 ASP A CA 1
ATOM 754 C C . ASP A 1 97 ? 1.935 -10.547 5.012 1 94.88 97 ASP A C 1
ATOM 756 O O . ASP A 1 97 ? 1.984 -10.406 6.238 1 94.88 97 ASP A O 1
ATOM 760 N N . LEU A 1 98 ? 2.898 -10.984 4.262 1 95.06 98 LEU A N 1
ATOM 761 C CA . LEU A 1 98 ? 4.18 -11.312 4.879 1 95.06 98 LEU A CA 1
ATOM 762 C C . LEU A 1 98 ? 4.82 -10.07 5.492 1 95.06 98 LEU A C 1
ATOM 764 O O . LEU A 1 98 ? 5.391 -10.133 6.582 1 95.06 98 LEU A O 1
ATOM 768 N N . ILE A 1 99 ? 4.711 -8.945 4.848 1 96.44 99 ILE A N 1
ATOM 769 C CA . ILE A 1 99 ? 5.266 -7.703 5.367 1 96.44 99 ILE A CA 1
ATOM 770 C C . ILE A 1 99 ? 4.555 -7.32 6.664 1 96.44 99 ILE A C 1
ATOM 772 O O . ILE A 1 99 ? 5.188 -6.855 7.613 1 96.44 99 ILE A O 1
ATOM 776 N N . LEU A 1 100 ? 3.223 -7.477 6.73 1 94.81 100 LEU A N 1
ATOM 777 C CA . LEU A 1 100 ? 2.463 -7.176 7.941 1 94.81 100 LEU A CA 1
ATOM 778 C C . LEU A 1 100 ? 2.869 -8.102 9.086 1 94.81 100 LEU A C 1
ATOM 780 O O . LEU A 1 100 ? 2.928 -7.676 10.242 1 94.81 100 LEU A O 1
ATOM 784 N N . ARG A 1 101 ? 3.193 -9.312 8.75 1 94.75 101 ARG A N 1
ATOM 785 C CA . ARG A 1 101 ? 3.617 -10.289 9.75 1 94.75 101 ARG A CA 1
ATOM 786 C C . ARG A 1 101 ? 5.059 -10.039 10.18 1 94.75 101 ARG A C 1
ATOM 788 O O . ARG A 1 101 ? 5.406 -10.227 11.352 1 94.75 101 ARG A O 1
ATOM 795 N N . PHE A 1 102 ? 5.844 -9.695 9.188 1 95.81 102 PHE A N 1
ATOM 796 C CA . PHE A 1 102 ? 7.258 -9.414 9.422 1 95.81 102 PHE A CA 1
ATOM 797 C C . PHE A 1 102 ? 7.617 -8.016 8.938 1 95.81 102 PHE A C 1
ATOM 799 O O . PHE A 1 102 ? 8.297 -7.855 7.922 1 95.81 102 PHE A O 1
ATOM 806 N N . PRO A 1 103 ? 7.301 -6.969 9.719 1 94.69 103 PRO A N 1
ATOM 807 C CA . PRO A 1 103 ? 7.469 -5.586 9.266 1 94.69 103 PRO A CA 1
ATOM 808 C C . PRO A 1 103 ? 8.93 -5.227 8.992 1 94.69 103 PRO A C 1
ATOM 810 O O . PRO A 1 103 ? 9.203 -4.23 8.32 1 94.69 103 PRO A O 1
ATOM 813 N N . ALA A 1 104 ? 9.914 -6.031 9.492 1 94.44 104 ALA A N 1
ATOM 814 C CA . ALA A 1 104 ? 11.344 -5.805 9.266 1 94.44 104 ALA A CA 1
ATOM 815 C C . ALA A 1 104 ? 11.688 -5.922 7.781 1 94.44 104 ALA A C 1
ATOM 817 O O . ALA A 1 104 ? 12.773 -5.523 7.355 1 94.44 104 ALA A O 1
ATOM 818 N N . LEU A 1 105 ? 10.781 -6.414 6.918 1 96.44 105 LEU A N 1
ATOM 819 C CA . LEU A 1 105 ? 10.984 -6.535 5.477 1 96.44 105 LEU A CA 1
ATOM 820 C C . LEU A 1 105 ? 10.781 -5.191 4.789 1 96.44 105 LEU A C 1
ATOM 822 O O . LEU A 1 105 ? 11.305 -4.961 3.697 1 96.44 105 LEU A O 1
ATOM 826 N N . ALA A 1 106 ? 10.031 -4.324 5.402 1 96 106 ALA A N 1
ATOM 827 C CA . ALA A 1 106 ? 9.555 -3.096 4.77 1 96 106 ALA A CA 1
ATOM 828 C C . ALA A 1 106 ? 10.719 -2.168 4.438 1 96 106 ALA A C 1
ATOM 830 O O . ALA A 1 106 ? 10.758 -1.568 3.359 1 96 106 ALA A O 1
ATOM 831 N N . PRO A 1 107 ? 11.789 -2.055 5.316 1 95.5 107 PRO A N 1
ATOM 832 C CA . PRO A 1 107 ? 12.891 -1.137 5.027 1 95.5 107 PRO A CA 1
ATOM 833 C C . PRO A 1 107 ? 13.617 -1.478 3.729 1 95.5 107 PRO A C 1
ATOM 835 O O . PRO A 1 107 ? 14.289 -0.622 3.152 1 95.5 107 PRO A O 1
ATOM 838 N N . ALA A 1 108 ? 13.461 -2.688 3.25 1 97.75 108 ALA A N 1
ATOM 839 C CA . ALA A 1 108 ? 14.117 -3.113 2.018 1 97.75 108 ALA A CA 1
ATOM 840 C C . ALA A 1 108 ? 13.703 -2.227 0.843 1 97.75 108 ALA A C 1
ATOM 842 O O . ALA A 1 108 ? 14.516 -1.95 -0.046 1 97.75 108 ALA A O 1
ATOM 843 N N . PHE A 1 109 ? 12.484 -1.757 0.871 1 97.94 109 PHE A N 1
ATOM 844 C CA . PHE A 1 109 ? 11.969 -0.93 -0.212 1 97.94 109 PHE A CA 1
ATOM 845 C C . PHE A 1 109 ? 12.711 0.397 -0.285 1 97.94 109 PHE A C 1
ATOM 847 O O . PHE A 1 109 ? 12.758 1.033 -1.341 1 97.94 109 PHE A O 1
ATOM 854 N N . GLN A 1 110 ? 13.344 0.836 0.8 1 96.31 110 GLN A N 1
ATOM 855 C CA . GLN A 1 110 ? 14.078 2.094 0.837 1 96.31 110 GLN A CA 1
ATOM 856 C C . GLN A 1 110 ? 15.531 1.89 0.415 1 96.31 110 GLN A C 1
ATOM 858 O O . GLN A 1 110 ? 16.25 2.859 0.173 1 96.31 110 GLN A O 1
ATOM 863 N N . HIS A 1 111 ? 15.938 0.625 0.328 1 96.75 111 HIS A N 1
ATOM 864 C CA . HIS A 1 111 ? 17.359 0.376 0.153 1 96.75 111 HIS A CA 1
ATOM 865 C C . HIS A 1 111 ? 17.641 -0.303 -1.184 1 96.75 111 HIS A C 1
ATOM 867 O O . HIS A 1 111 ? 18.781 -0.336 -1.639 1 96.75 111 HIS A O 1
ATOM 873 N N . ALA A 1 112 ? 16.625 -0.837 -1.861 1 97.88 112 ALA A N 1
ATOM 874 C CA . ALA A 1 112 ? 16.812 -1.411 -3.191 1 97.88 112 ALA A CA 1
ATOM 875 C C . ALA A 1 112 ? 17.078 -0.323 -4.227 1 97.88 112 ALA A C 1
ATOM 877 O O . ALA A 1 112 ? 16.469 0.748 -4.18 1 97.88 112 ALA A O 1
ATOM 878 N N . SER A 1 113 ? 17.984 -0.613 -5.148 1 97.25 113 SER A N 1
ATOM 879 C CA . SER A 1 113 ? 18.219 0.296 -6.266 1 97.25 113 SER A CA 1
ATOM 880 C C . SER A 1 113 ? 17.172 0.121 -7.355 1 97.25 113 SER A C 1
ATOM 882 O O . SER A 1 113 ? 16.719 1.101 -7.957 1 97.25 113 SER A O 1
ATOM 884 N N . GLN A 1 114 ? 16.922 -1.138 -7.621 1 98.19 114 GLN A N 1
ATOM 885 C CA . GLN A 1 114 ? 15.914 -1.543 -8.594 1 98.19 114 GLN A CA 1
ATOM 886 C C . GLN A 1 114 ? 14.969 -2.586 -8.008 1 98.19 114 GLN A C 1
ATOM 888 O O . GLN A 1 114 ? 15.391 -3.451 -7.234 1 98.19 114 GLN A O 1
ATOM 893 N N . ILE A 1 115 ? 13.703 -2.465 -8.352 1 98.62 115 ILE A N 1
ATOM 894 C CA . ILE A 1 115 ? 12.719 -3.48 -8.008 1 98.62 115 ILE A CA 1
ATOM 895 C C . ILE A 1 115 ? 12.055 -4.008 -9.281 1 98.62 115 ILE A C 1
ATOM 897 O O . ILE A 1 115 ? 11.609 -3.229 -10.125 1 98.62 115 ILE A O 1
ATOM 901 N N . VAL A 1 116 ? 12.055 -5.324 -9.445 1 98.31 116 VAL A N 1
ATOM 902 C CA . VAL A 1 116 ? 11.492 -5.953 -10.641 1 98.31 116 VAL A CA 1
ATOM 903 C C . VAL A 1 116 ? 10.289 -6.809 -10.25 1 98.31 116 VAL A C 1
ATOM 905 O O . VAL A 1 116 ? 10.398 -7.691 -9.398 1 98.31 116 VAL A O 1
ATOM 908 N N . PHE A 1 117 ? 9.172 -6.508 -10.859 1 97.62 117 PHE A N 1
ATOM 909 C CA . PHE A 1 117 ? 7.949 -7.289 -10.734 1 97.62 117 PHE A CA 1
ATOM 910 C C . PHE A 1 117 ? 7.652 -8.039 -12.031 1 97.62 117 PHE A C 1
ATOM 912 O O . PHE A 1 117 ? 8.141 -7.664 -13.094 1 97.62 117 PHE A O 1
ATOM 919 N N . GLN A 1 118 ? 6.852 -9.086 -11.867 1 95.38 118 GLN A N 1
ATOM 920 C CA . GLN A 1 118 ? 6.449 -9.836 -13.047 1 95.38 118 GLN A CA 1
ATOM 921 C C . GLN A 1 118 ? 5.199 -9.234 -13.68 1 95.38 118 GLN A C 1
ATOM 923 O O . GLN A 1 118 ? 4.988 -9.359 -14.891 1 95.38 118 GLN A O 1
ATOM 928 N N . THR A 1 119 ? 4.34 -8.664 -12.875 1 95.94 119 THR A N 1
ATOM 929 C CA . THR A 1 119 ? 3.094 -8.094 -13.375 1 95.94 119 THR A CA 1
ATOM 930 C C . THR A 1 119 ? 2.846 -6.715 -12.781 1 95.94 119 THR A C 1
ATOM 932 O O . THR A 1 119 ? 3.354 -6.402 -11.695 1 95.94 119 THR A O 1
ATOM 935 N N . SER A 1 120 ? 2.01 -5.902 -13.5 1 95.69 120 SER A N 1
ATOM 936 C CA . SER A 1 120 ? 1.627 -4.586 -13 1 95.69 120 SER A CA 1
ATOM 937 C C . SER A 1 120 ? 0.73 -4.703 -11.773 1 95.69 120 SER A C 1
ATOM 939 O O . SER A 1 120 ? 0.637 -3.766 -10.977 1 95.69 120 SER A O 1
ATOM 941 N N . TYR A 1 121 ? 0.063 -5.852 -11.625 1 96.19 121 TYR A N 1
ATOM 942 C CA . TYR A 1 121 ? -0.749 -6.082 -10.438 1 96.19 121 TYR A CA 1
ATOM 943 C C . TYR A 1 121 ? 0.105 -6.02 -9.18 1 96.19 121 TYR A C 1
ATOM 945 O O . TYR A 1 121 ? -0.326 -5.484 -8.156 1 96.19 121 TYR A O 1
ATOM 953 N N . GLN A 1 122 ? 1.311 -6.539 -9.25 1 97.25 122 GLN A N 1
ATOM 954 C CA . GLN A 1 122 ? 2.199 -6.512 -8.086 1 97.25 122 GLN A CA 1
ATOM 955 C C . GLN A 1 122 ? 2.514 -5.078 -7.672 1 97.25 122 GLN A C 1
ATOM 957 O O . GLN A 1 122 ? 2.619 -4.785 -6.48 1 97.25 122 GLN A O 1
ATOM 962 N N . GLN A 1 123 ? 2.66 -4.211 -8.617 1 95.94 123 GLN A N 1
ATOM 963 C CA . GLN A 1 123 ? 2.92 -2.812 -8.297 1 95.94 123 GLN A CA 1
ATOM 964 C C . GLN A 1 123 ? 1.792 -2.227 -7.449 1 95.94 123 GLN A C 1
ATOM 966 O O . GLN A 1 123 ? 2.041 -1.472 -6.508 1 95.94 123 GLN A O 1
ATOM 971 N N . LYS A 1 124 ? 0.579 -2.615 -7.82 1 94.06 124 LYS A N 1
ATOM 972 C CA . LYS A 1 124 ? -0.569 -2.168 -7.035 1 94.06 124 LYS A CA 1
ATOM 973 C C . LYS A 1 124 ? -0.517 -2.725 -5.617 1 94.06 124 LYS A C 1
ATOM 975 O O . LYS A 1 124 ? -0.754 -1.997 -4.648 1 94.06 124 LYS A O 1
ATOM 980 N N . VAL A 1 125 ? -0.129 -4.012 -5.531 1 96.56 125 VAL A N 1
ATOM 981 C CA . VAL A 1 125 ? -0.067 -4.715 -4.25 1 96.56 125 VAL A CA 1
ATOM 982 C C . VAL A 1 125 ? 0.945 -4.027 -3.336 1 96.56 125 VAL A C 1
ATOM 984 O O . VAL A 1 125 ? 0.72 -3.914 -2.129 1 96.56 125 VAL A O 1
ATOM 987 N N . TYR A 1 126 ? 2.025 -3.457 -3.887 1 97.5 126 TYR A N 1
ATOM 988 C CA . TYR A 1 126 ? 3.125 -2.971 -3.061 1 97.5 126 TYR A CA 1
ATOM 989 C C . TYR A 1 126 ? 3.186 -1.448 -3.076 1 97.5 126 TYR A C 1
ATOM 991 O O . TYR A 1 126 ? 4.16 -0.855 -2.609 1 97.5 126 TYR A O 1
ATOM 999 N N . GLN A 1 127 ? 2.154 -0.783 -3.553 1 96.19 127 GLN A N 1
ATOM 1000 C CA . GLN A 1 127 ? 2.215 0.655 -3.797 1 96.19 127 GLN A CA 1
ATOM 1001 C C . GLN A 1 127 ? 2.482 1.422 -2.504 1 96.19 127 GLN A C 1
ATOM 1003 O O . GLN A 1 127 ? 3.164 2.449 -2.516 1 96.19 127 GLN A O 1
ATOM 1008 N N . SER A 1 128 ? 1.98 0.976 -1.343 1 96 128 SER A N 1
ATOM 1009 C CA . SER A 1 128 ? 2.174 1.645 -0.059 1 96 128 SER A CA 1
ATOM 1010 C C . SER A 1 128 ? 3.646 1.657 0.34 1 96 128 SER A C 1
ATOM 1012 O O . SER A 1 128 ? 4.051 2.422 1.219 1 96 128 SER A O 1
ATOM 1014 N N . PHE A 1 129 ? 4.445 0.868 -0.288 1 95.81 129 PHE A N 1
ATOM 1015 C CA . PHE A 1 129 ? 5.863 0.771 0.032 1 95.81 129 PHE A CA 1
ATOM 1016 C C . PHE A 1 129 ? 6.711 1.36 -1.089 1 95.81 129 PHE A C 1
ATOM 1018 O O . PHE A 1 129 ? 7.891 1.668 -0.888 1 95.81 129 PHE A O 1
ATOM 1025 N N . LEU A 1 130 ? 6.062 1.555 -2.229 1 95.31 130 LEU A N 1
ATOM 1026 C CA . LEU A 1 130 ? 6.793 1.999 -3.41 1 95.31 130 LEU A CA 1
ATOM 1027 C C . LEU A 1 130 ? 6.75 3.518 -3.537 1 95.31 130 LEU A C 1
ATOM 1029 O O . LEU A 1 130 ? 7.672 4.129 -4.082 1 95.31 130 LEU A O 1
ATOM 1033 N N . PHE A 1 131 ? 5.676 4.164 -3.027 1 90.06 131 PHE A N 1
ATOM 1034 C CA . PHE A 1 131 ? 5.438 5.57 -3.338 1 90.06 131 PHE A CA 1
ATOM 1035 C C . PHE A 1 131 ? 6.57 6.441 -2.805 1 90.06 131 PHE A C 1
ATOM 1037 O O . PHE A 1 131 ? 6.828 7.523 -3.336 1 90.06 131 PHE A O 1
ATOM 1044 N N . ASP A 1 132 ? 7.262 6.02 -1.781 1 89.81 132 ASP A N 1
ATOM 1045 C CA . ASP A 1 132 ? 8.359 6.816 -1.246 1 89.81 132 ASP A CA 1
ATOM 1046 C C . ASP A 1 132 ? 9.688 6.07 -1.365 1 89.81 132 ASP A C 1
ATOM 1048 O O . ASP A 1 132 ? 10.656 6.398 -0.675 1 89.81 132 ASP A O 1
ATOM 1052 N N . SER A 1 133 ? 9.719 4.992 -2.115 1 94.31 133 SER A N 1
ATOM 1053 C CA . SER A 1 133 ? 10.93 4.242 -2.404 1 94.31 133 SER A CA 1
ATOM 1054 C C . SER A 1 133 ? 11.797 4.965 -3.434 1 94.31 133 SER A C 1
ATOM 1056 O O . SER A 1 133 ? 11.281 5.512 -4.41 1 94.31 133 SER A O 1
ATOM 1058 N N . PRO A 1 134 ? 13.094 5.043 -3.203 1 94.06 134 PRO A N 1
ATOM 1059 C CA . PRO A 1 134 ? 13.969 5.613 -4.223 1 94.06 134 PRO A CA 1
ATOM 1060 C C . PRO A 1 134 ? 14.234 4.656 -5.383 1 94.06 134 PRO A C 1
ATOM 1062 O O . PRO A 1 134 ? 14.852 5.039 -6.379 1 94.06 134 PRO A O 1
ATOM 1065 N N . ALA A 1 135 ? 13.766 3.422 -5.312 1 95.94 135 ALA A N 1
ATOM 1066 C CA . ALA A 1 135 ? 14.062 2.389 -6.301 1 95.94 135 ALA A CA 1
ATOM 1067 C C . ALA A 1 135 ? 13.32 2.65 -7.609 1 95.94 135 ALA A C 1
ATOM 1069 O O . ALA A 1 135 ? 12.164 3.076 -7.602 1 95.94 135 ALA A O 1
ATOM 1070 N N . SER A 1 136 ? 13.992 2.416 -8.727 1 96.44 136 SER A N 1
ATOM 1071 C CA . SER A 1 136 ? 13.273 2.299 -9.984 1 96.44 136 SER A CA 1
ATOM 1072 C C . SER A 1 136 ? 12.492 0.987 -10.062 1 96.44 136 SER A C 1
ATOM 1074 O O . SER A 1 136 ? 13.039 -0.078 -9.758 1 96.44 136 SER A O 1
ATOM 1076 N N . CYS A 1 137 ? 11.281 1.063 -10.422 1 97 137 CYS A N 1
ATOM 1077 C CA . CYS A 1 137 ? 10.414 -0.108 -10.477 1 97 137 CYS A CA 1
ATOM 1078 C C . CYS A 1 137 ? 10.188 -0.557 -11.914 1 97 137 CYS A C 1
ATOM 1080 O O . CYS A 1 137 ? 9.953 0.27 -12.797 1 97 137 CYS A O 1
ATOM 1082 N N . HIS A 1 138 ? 10.305 -1.829 -12.133 1 97.38 138 HIS A N 1
ATOM 1083 C CA . HIS A 1 138 ? 10.141 -2.418 -13.461 1 97.38 138 HIS A CA 1
ATOM 1084 C C . HIS A 1 138 ? 9.117 -3.549 -13.438 1 97.38 138 HIS A C 1
ATOM 1086 O O . HIS A 1 138 ? 9 -4.266 -12.438 1 97.38 138 HIS A O 1
ATOM 1092 N N . VAL A 1 139 ? 8.336 -3.639 -14.516 1 96.44 139 VAL A N 1
ATOM 1093 C CA . VAL A 1 139 ? 7.488 -4.801 -14.766 1 96.44 139 VAL A CA 1
ATOM 1094 C C . VAL A 1 139 ? 8.055 -5.609 -15.93 1 96.44 139 VAL A C 1
ATOM 1096 O O . VAL A 1 139 ? 8.102 -5.129 -17.062 1 96.44 139 VAL A O 1
ATOM 1099 N N . LEU A 1 140 ? 8.531 -6.789 -15.602 1 94.69 140 LEU A N 1
ATOM 1100 C CA . LEU A 1 140 ? 9.164 -7.66 -16.594 1 94.69 140 LEU A CA 1
ATOM 1101 C C . LEU A 1 140 ? 8.625 -9.078 -16.484 1 94.69 140 LEU A C 1
ATOM 1103 O O . LEU A 1 140 ? 9.156 -9.898 -15.727 1 94.69 140 LEU A O 1
ATOM 1107 N N . PRO A 1 141 ? 7.57 -9.359 -17.297 1 90.62 141 PRO A N 1
ATOM 1108 C CA . PRO A 1 141 ? 7.07 -10.742 -17.297 1 90.62 141 PRO A CA 1
ATOM 1109 C C . PRO A 1 141 ? 8.125 -11.75 -17.734 1 90.62 141 PRO A C 1
ATOM 1111 O O . PRO A 1 141 ? 8.93 -11.461 -18.609 1 90.62 141 PRO A O 1
ATOM 1114 N N . PHE A 1 142 ? 8.172 -12.852 -17.062 1 88.44 142 PHE A N 1
ATOM 1115 C CA . PHE A 1 142 ? 9.094 -13.938 -17.328 1 88.44 142 PHE A CA 1
ATOM 1116 C C . PHE A 1 142 ? 8.43 -15.016 -18.188 1 88.44 142 PHE A C 1
ATOM 1118 O O . PHE A 1 142 ? 7.82 -15.945 -17.656 1 88.44 142 PHE A O 1
ATOM 1125 N N . TRP A 1 143 ? 8.625 -14.883 -19.562 1 84 143 TRP A N 1
ATOM 1126 C CA . TRP A 1 143 ? 8.062 -15.867 -20.484 1 84 143 TRP A CA 1
ATOM 1127 C C . TRP A 1 143 ? 9.047 -17 -20.75 1 84 143 TRP A C 1
ATOM 1129 O O . TRP A 1 143 ? 10.25 -16.766 -20.891 1 84 143 TRP A O 1
ATOM 1139 N N . ASN A 1 144 ? 9.039 -18.109 -20.125 1 72.69 144 ASN A N 1
ATOM 1140 C CA . ASN A 1 144 ? 10.016 -19.188 -20.094 1 72.69 144 ASN A CA 1
ATOM 1141 C C . ASN A 1 144 ? 10.25 -19.781 -21.469 1 72.69 144 ASN A C 1
ATOM 1143 O O . ASN A 1 144 ? 9.297 -20.109 -22.188 1 72.69 144 ASN A O 1
ATOM 1147 N N . ASP A 1 145 ? 11.539 -19.766 -22.047 1 62 145 ASP A N 1
ATOM 1148 C CA . ASP A 1 145 ? 11.938 -20.312 -23.344 1 62 145 ASP A CA 1
ATOM 1149 C C . ASP A 1 145 ? 12.383 -21.766 -23.234 1 62 145 ASP A C 1
ATOM 1151 O O . ASP A 1 145 ? 12.383 -22.5 -24.219 1 62 145 ASP A O 1
ATOM 1155 N N . ALA A 1 146 ? 12.859 -22.188 -22.125 1 56.38 146 ALA A N 1
ATOM 1156 C CA . ALA A 1 146 ? 13.445 -23.516 -22.016 1 56.38 146 ALA A CA 1
ATOM 1157 C C . ALA A 1 146 ? 12.43 -24.594 -22.375 1 56.38 146 ALA A C 1
ATOM 1159 O O . ALA A 1 146 ? 12.797 -25.656 -22.906 1 56.38 146 ALA A O 1
ATOM 1160 N N . ILE A 1 147 ? 11.141 -24.312 -22.203 1 58.41 147 ILE A N 1
ATOM 1161 C CA . ILE A 1 147 ? 10.125 -25.344 -22.406 1 58.41 147 ILE A CA 1
ATOM 1162 C C . ILE A 1 147 ? 10.016 -25.656 -23.906 1 58.41 147 ILE A C 1
ATOM 1164 O O . ILE A 1 147 ? 9.82 -26.812 -24.281 1 58.41 147 ILE A O 1
ATOM 1168 N N . TYR A 1 148 ? 10.422 -24.797 -24.719 1 58.28 148 TYR A N 1
ATOM 1169 C CA . TYR A 1 148 ? 10.25 -25.016 -26.156 1 58.28 148 TYR A CA 1
ATOM 1170 C C . TYR A 1 148 ? 11.336 -25.938 -26.703 1 58.28 148 TYR A C 1
ATOM 1172 O O . TYR A 1 148 ? 11.164 -26.562 -27.75 1 58.28 148 TYR A O 1
ATOM 1180 N N . ARG A 1 149 ? 12.211 -26.297 -25.859 1 60.78 149 ARG A N 1
ATOM 1181 C CA . ARG A 1 149 ? 13.375 -27.047 -26.312 1 60.78 149 ARG A CA 1
ATOM 1182 C C . ARG A 1 149 ? 13.18 -28.547 -26.078 1 60.78 149 ARG A C 1
ATOM 1184 O O . ARG A 1 149 ? 13.984 -29.359 -26.547 1 60.78 149 ARG A O 1
ATOM 1191 N N . GLN A 1 150 ? 11.969 -28.797 -25.469 1 62.06 150 GLN A N 1
ATOM 1192 C CA . GLN A 1 150 ? 11.852 -30.219 -25.172 1 62.06 150 GLN A CA 1
ATOM 1193 C C . GLN A 1 150 ? 11.023 -30.953 -26.219 1 62.06 150 GLN A C 1
ATOM 1195 O O . GLN A 1 150 ? 9.891 -30.562 -26.5 1 62.06 150 GLN A O 1
ATOM 1200 N N . GLU A 1 151 ? 11.547 -31.812 -27.109 1 60.69 151 GLU A N 1
ATOM 1201 C CA . GLU A 1 151 ? 10.945 -32.469 -28.266 1 60.69 151 GLU A CA 1
ATOM 1202 C C . GLU A 1 151 ? 10.461 -33.875 -27.938 1 60.69 151 GLU A C 1
ATOM 1204 O O . GLU A 1 151 ? 9.57 -34.406 -28.609 1 60.69 151 GLU A O 1
ATOM 1209 N N . ASP A 1 152 ? 10.852 -34.5 -26.938 1 64.94 152 ASP A N 1
ATOM 1210 C CA . ASP A 1 152 ? 10.523 -35.906 -26.844 1 64.94 152 ASP A CA 1
ATOM 1211 C C . ASP A 1 152 ? 9.727 -36.188 -25.562 1 64.94 152 ASP A C 1
ATOM 1213 O O . ASP A 1 152 ? 10.203 -36.906 -24.688 1 64.94 152 ASP A O 1
ATOM 1217 N N . LEU A 1 153 ? 8.562 -35.562 -25.703 1 67.44 153 LEU A N 1
ATOM 1218 C CA . LEU A 1 153 ? 7.723 -35.844 -24.547 1 67.44 153 LEU A CA 1
ATOM 1219 C C . LEU A 1 153 ? 6.902 -37.094 -24.75 1 67.44 153 LEU A C 1
ATOM 1221 O O . LEU A 1 153 ? 6.477 -37.406 -25.859 1 67.44 153 LEU A O 1
ATOM 1225 N N . GLY A 1 154 ? 7.195 -38.219 -24.109 1 62.06 154 GLY A N 1
ATOM 1226 C CA . GLY A 1 154 ? 6.559 -39.531 -24.156 1 62.06 154 GLY A CA 1
ATOM 1227 C C . GLY A 1 154 ? 5.07 -39.438 -24.453 1 62.06 154 GLY A C 1
ATOM 1228 O O . GLY A 1 154 ? 4.469 -38.375 -24.375 1 62.06 154 GLY A O 1
ATOM 1229 N N . PRO A 1 155 ? 4.504 -40.562 -24.969 1 57.75 155 PRO A N 1
ATOM 1230 C CA . PRO A 1 155 ? 3.098 -40.625 -25.375 1 57.75 155 PRO A CA 1
ATOM 1231 C C . PRO A 1 155 ? 2.135 -40.469 -24.203 1 57.75 155 PRO A C 1
ATOM 1233 O O . PRO A 1 155 ? 2.475 -40.781 -23.062 1 57.75 155 PRO A O 1
ATOM 1236 N N . LYS A 1 156 ? 0.94 -39.75 -24.438 1 65.19 156 LYS A N 1
ATOM 1237 C CA . LYS A 1 156 ? -0.19 -39.656 -23.531 1 65.19 156 LYS A CA 1
ATOM 1238 C C . LYS A 1 156 ? -0.712 -41.031 -23.125 1 65.19 156 LYS A C 1
ATOM 1240 O O . LYS A 1 156 ? -0.642 -41.969 -23.906 1 65.19 156 LYS A O 1
ATOM 1245 N N . PRO A 1 157 ? -1.113 -41.094 -21.781 1 62.12 157 PRO A N 1
ATOM 1246 C CA . PRO A 1 157 ? -1.757 -42.344 -21.422 1 62.12 157 PRO A CA 1
ATOM 1247 C C . PRO A 1 157 ? -2.885 -42.719 -22.375 1 62.12 157 PRO A C 1
ATOM 1249 O O . PRO A 1 157 ? -3.596 -41.875 -22.875 1 62.12 157 PRO A O 1
ATOM 1252 N N . LYS A 1 158 ? -2.881 -44.062 -22.844 1 59.5 158 LYS A N 1
ATOM 1253 C CA . LYS A 1 158 ? -3.82 -44.562 -23.828 1 59.5 158 LYS A CA 1
ATOM 1254 C C . LYS A 1 158 ? -5.254 -44.531 -23.312 1 59.5 158 LYS A C 1
ATOM 1256 O O . LYS A 1 158 ? -6.199 -44.375 -24.078 1 59.5 158 LYS A O 1
ATOM 1261 N N . ARG A 1 159 ? -5.48 -44.688 -22.047 1 71.69 159 ARG A N 1
ATOM 1262 C CA . ARG A 1 159 ? -6.844 -44.75 -21.516 1 71.69 159 ARG A CA 1
ATOM 1263 C C . ARG A 1 159 ? -7.012 -43.781 -20.344 1 71.69 159 ARG A C 1
ATOM 1265 O O . ARG A 1 159 ? -6.055 -43.5 -19.609 1 71.69 159 ARG A O 1
ATOM 1272 N N . GLY A 1 160 ? -8.148 -43.062 -20.375 1 89.5 160 GLY A N 1
ATOM 1273 C CA . GLY A 1 160 ? -8.539 -42.219 -19.25 1 89.5 160 GLY A CA 1
ATOM 1274 C C . GLY A 1 160 ? -8.25 -40.75 -19.484 1 89.5 160 GLY A C 1
ATOM 1275 O O . GLY A 1 160 ? -7.863 -40.375 -20.578 1 89.5 160 GLY A O 1
ATOM 1276 N N . LYS A 1 161 ? -8.766 -40 -18.688 1 94.69 161 LYS A N 1
ATOM 1277 C CA . LYS A 1 161 ? -8.57 -38.562 -18.672 1 94.69 161 LYS A CA 1
ATOM 1278 C C . LYS A 1 161 ? -7.609 -38.156 -17.547 1 94.69 161 LYS A C 1
ATOM 1280 O O . LYS A 1 161 ? -7.754 -38.594 -16.406 1 94.69 161 LYS A O 1
ATOM 1285 N N . ARG A 1 162 ? -6.582 -37.312 -17.906 1 96.25 162 ARG A N 1
ATOM 1286 C CA . ARG A 1 162 ? -5.578 -36.938 -16.922 1 96.25 162 ARG A CA 1
ATOM 1287 C C . ARG A 1 162 ? -5.648 -35.438 -16.625 1 96.25 162 ARG A C 1
ATOM 1289 O O . ARG A 1 162 ? -5.602 -34.625 -17.531 1 96.25 162 ARG A O 1
ATOM 1296 N N . ILE A 1 163 ? -5.77 -35.156 -15.375 1 97.88 163 ILE A N 1
ATOM 1297 C CA . ILE A 1 163 ? -5.652 -33.781 -14.844 1 97.88 163 ILE A CA 1
ATOM 1298 C C . ILE A 1 163 ? -4.324 -33.625 -14.109 1 97.88 163 ILE A C 1
ATOM 1300 O O . ILE A 1 163 ? -3.973 -34.469 -13.266 1 97.88 163 ILE A O 1
ATOM 1304 N N . VAL A 1 164 ? -3.588 -32.625 -14.469 1 97.5 164 VAL A N 1
ATOM 1305 C CA . VAL A 1 164 ? -2.291 -32.438 -13.828 1 97.5 164 VAL A CA 1
ATOM 1306 C C . VAL A 1 164 ? -2.297 -31.109 -13.062 1 97.5 164 VAL A C 1
ATOM 1308 O O . VAL A 1 164 ? -2.789 -30.094 -13.562 1 97.5 164 VAL A O 1
ATOM 1311 N N . CYS A 1 165 ? -1.839 -31.109 -11.828 1 98.12 165 CYS A N 1
ATOM 1312 C CA . CYS A 1 165 ? -1.595 -29.953 -10.977 1 98.12 165 CYS A CA 1
ATOM 1313 C C . CYS A 1 165 ? -0.13 -29.875 -10.562 1 98.12 165 CYS A C 1
ATOM 1315 O O . CYS A 1 165 ? 0.436 -30.859 -10.086 1 98.12 165 CYS A O 1
ATOM 1317 N N . ILE A 1 166 ? 0.414 -28.688 -10.766 1 95.25 166 ILE A N 1
ATOM 1318 C CA . ILE A 1 166 ? 1.836 -28.516 -10.477 1 95.25 166 ILE A CA 1
ATOM 1319 C C . ILE A 1 166 ? 2.031 -27.406 -9.453 1 95.25 166 ILE A C 1
ATOM 1321 O O . ILE A 1 166 ? 1.477 -26.312 -9.602 1 95.25 166 ILE A O 1
ATOM 1325 N N . GLY A 1 167 ? 2.84 -27.656 -8.445 1 93.38 167 GLY A N 1
ATOM 1326 C CA . GLY A 1 167 ? 3.205 -26.703 -7.406 1 93.38 167 GLY A CA 1
ATOM 1327 C C . GLY A 1 167 ? 3.27 -27.328 -6.027 1 93.38 167 GLY A C 1
ATOM 1328 O O . GLY A 1 167 ? 2.824 -28.453 -5.828 1 93.38 167 GLY A O 1
ATOM 1329 N N . THR A 1 168 ? 3.879 -26.609 -5.105 1 91.06 168 THR A N 1
ATOM 1330 C CA . THR A 1 168 ? 3.879 -27.062 -3.713 1 91.06 168 THR A CA 1
ATOM 1331 C C . THR A 1 168 ? 2.451 -27.266 -3.213 1 91.06 168 THR A C 1
ATOM 1333 O O . THR A 1 168 ? 1.568 -26.453 -3.488 1 91.06 168 THR A O 1
ATOM 1336 N N . ILE A 1 169 ? 2.225 -28.406 -2.598 1 95.69 169 ILE A N 1
ATOM 1337 C CA . ILE A 1 169 ? 0.925 -28.641 -1.982 1 95.69 169 ILE A CA 1
ATOM 1338 C C . ILE A 1 169 ? 0.82 -27.875 -0.67 1 95.69 169 ILE A C 1
ATOM 1340 O O . ILE A 1 169 ? 1.275 -28.344 0.374 1 95.69 169 ILE A O 1
ATOM 1344 N N . GLU A 1 170 ? 0.229 -26.75 -0.755 1 94.62 170 GLU A N 1
ATOM 1345 C CA . GLU A 1 170 ? 0.079 -25.797 0.337 1 94.62 170 GLU A CA 1
ATOM 1346 C C . GLU A 1 170 ? -1.235 -25.031 0.222 1 94.62 170 GLU A C 1
ATOM 1348 O O . GLU A 1 170 ? -1.874 -25.047 -0.833 1 94.62 170 GLU A O 1
ATOM 1353 N N . PRO A 1 171 ? -1.692 -24.359 1.272 1 94.75 171 PRO A N 1
ATOM 1354 C CA . PRO A 1 171 ? -2.998 -23.688 1.267 1 94.75 171 PRO A CA 1
ATOM 1355 C C . PRO A 1 171 ? -3.16 -22.719 0.103 1 94.75 171 PRO A C 1
ATOM 1357 O O . PRO A 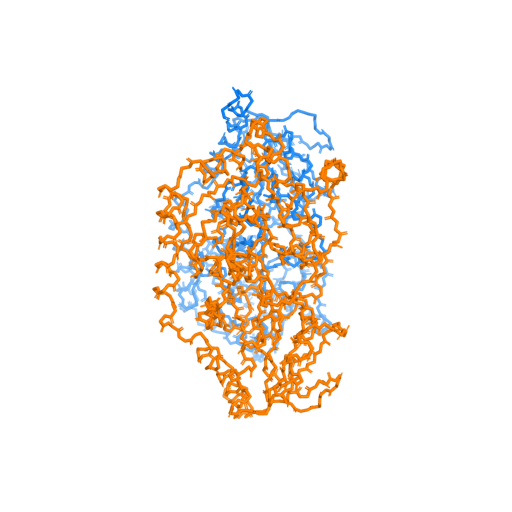1 171 ? -4.219 -22.672 -0.528 1 94.75 171 PRO A O 1
ATOM 1360 N N . ARG A 1 172 ? -2.139 -22.031 -0.221 1 94.44 172 ARG A N 1
ATOM 1361 C CA . ARG A 1 172 ? -2.217 -21 -1.257 1 94.44 172 ARG A CA 1
ATOM 1362 C C . ARG A 1 172 ? -2.598 -21.609 -2.602 1 94.44 172 ARG A C 1
ATOM 1364 O O . ARG A 1 172 ? -3.318 -20.984 -3.387 1 94.44 172 ARG A O 1
ATOM 1371 N N . LYS A 1 173 ? -2.201 -22.812 -2.855 1 96.38 173 LYS A N 1
ATOM 1372 C CA . LYS A 1 173 ? -2.354 -23.438 -4.16 1 96.38 173 LYS A CA 1
ATOM 1373 C C . LYS A 1 173 ? -3.699 -24.156 -4.273 1 96.38 173 LYS A C 1
ATOM 1375 O O . LYS A 1 173 ? -4.133 -24.5 -5.371 1 96.38 173 LYS A O 1
ATOM 1380 N N . ARG A 1 174 ? -4.367 -24.438 -3.225 1 97.56 174 ARG A N 1
ATOM 1381 C CA . ARG A 1 174 ? -5.719 -24.984 -3.125 1 97.56 174 ARG A CA 1
ATOM 1382 C C . ARG A 1 174 ? -5.863 -26.234 -3.979 1 97.56 174 ARG A C 1
ATOM 1384 O O . ARG A 1 174 ? -6.82 -26.359 -4.746 1 97.56 174 ARG A O 1
ATOM 1391 N N . MET A 1 175 ? -4.926 -27.172 -3.793 1 97.69 175 MET A N 1
ATOM 1392 C CA . MET A 1 175 ? -4.996 -28.422 -4.527 1 97.69 175 MET A CA 1
ATOM 1393 C C . MET A 1 175 ? -6.242 -29.219 -4.137 1 97.69 175 MET A C 1
ATOM 1395 O O . MET A 1 175 ? -6.758 -30 -4.93 1 97.69 175 MET A O 1
ATOM 1399 N N . GLU A 1 176 ? -6.766 -28.922 -2.934 1 98.31 176 GLU A N 1
ATOM 1400 C CA . GLU A 1 176 ? -7.992 -29.547 -2.451 1 98.31 176 GLU A CA 1
ATOM 1401 C C . GLU A 1 176 ? -9.172 -29.25 -3.375 1 98.31 176 GLU A C 1
ATOM 1403 O O . GLU A 1 176 ? -10.078 -30.062 -3.518 1 98.31 176 GLU A O 1
ATOM 1408 N N . ASP A 1 177 ? -9.172 -28.109 -3.943 1 98.69 177 ASP A N 1
ATOM 1409 C CA . ASP A 1 177 ? -10.273 -27.719 -4.816 1 98.69 177 ASP A CA 1
ATOM 1410 C C . ASP A 1 177 ? -10.375 -28.656 -6.02 1 98.69 177 ASP A C 1
ATOM 1412 O O . ASP A 1 177 ? -11.469 -28.984 -6.477 1 98.69 177 ASP A O 1
ATOM 1416 N N . THR A 1 178 ? -9.219 -29.109 -6.559 1 98.69 178 THR A N 1
ATOM 1417 C CA . THR A 1 178 ? -9.219 -30.062 -7.664 1 98.69 178 THR A CA 1
ATOM 1418 C C . THR A 1 178 ? -9.805 -31.406 -7.23 1 98.69 178 THR A C 1
ATOM 1420 O O . THR A 1 178 ? -10.625 -31.984 -7.945 1 98.69 178 THR A O 1
ATOM 1423 N N . VAL A 1 179 ? -9.422 -31.859 -6.078 1 98.62 179 VAL A N 1
ATOM 1424 C CA . VAL A 1 179 ? -9.922 -33.125 -5.539 1 98.62 179 VAL A CA 1
ATOM 1425 C C . VAL A 1 179 ? -11.445 -33.031 -5.398 1 98.62 179 VAL A C 1
ATOM 1427 O O . VAL A 1 179 ? -12.164 -33.938 -5.875 1 98.62 179 VAL A O 1
ATOM 1430 N N . LEU A 1 180 ? -11.906 -31.953 -4.801 1 98.62 180 LEU A N 1
ATOM 1431 C CA . LEU A 1 180 ? -13.336 -31.797 -4.559 1 98.62 180 LEU A CA 1
ATOM 1432 C C . LEU A 1 180 ? -14.094 -31.656 -5.871 1 98.62 180 LEU A C 1
ATOM 1434 O O . LEU A 1 180 ? -15.203 -32.188 -6.012 1 98.62 180 LEU A O 1
ATOM 1438 N N . ALA A 1 181 ? -13.539 -30.938 -6.797 1 98.81 181 ALA A N 1
ATOM 1439 C CA . ALA A 1 181 ? -14.18 -30.75 -8.094 1 98.81 181 ALA A CA 1
ATOM 1440 C C . ALA A 1 181 ? -14.344 -32.062 -8.836 1 98.81 181 ALA A C 1
ATOM 1442 O O . ALA A 1 181 ? -15.383 -32.344 -9.438 1 98.81 181 ALA A O 1
ATOM 1443 N N . VAL A 1 182 ? -13.328 -32.938 -8.836 1 98.5 182 VAL A N 1
ATOM 1444 C CA . VAL A 1 182 ? -13.375 -34.25 -9.508 1 98.5 182 VAL A CA 1
ATOM 1445 C C . VAL A 1 182 ? -14.391 -35.156 -8.812 1 98.5 182 VAL A C 1
ATOM 1447 O O . VAL A 1 182 ? -15.164 -35.844 -9.469 1 98.5 182 VAL A O 1
ATOM 1450 N N . GLU A 1 183 ? -14.375 -35.094 -7.48 1 97.69 183 GLU A N 1
ATOM 1451 C CA . GLU A 1 183 ? -15.305 -35.906 -6.707 1 97.69 183 GLU A CA 1
ATOM 1452 C C . GLU A 1 183 ? -16.75 -35.531 -7.035 1 97.69 183 GLU A C 1
ATOM 1454 O O . GLU A 1 183 ? -17.641 -36.375 -6.969 1 97.69 183 GLU A O 1
ATOM 1459 N N . ALA A 1 184 ? -17 -34.344 -7.41 1 97.62 184 ALA A N 1
ATOM 1460 C CA . ALA A 1 184 ? -18.344 -33.875 -7.672 1 97.62 184 ALA A CA 1
ATOM 1461 C C . ALA A 1 184 ? -18.812 -34.25 -9.07 1 97.62 184 ALA A C 1
ATOM 1463 O O . ALA A 1 184 ? -19.984 -34.062 -9.414 1 97.62 184 ALA A O 1
ATOM 1464 N N . MET A 1 185 ? -17.938 -34.844 -9.875 1 97.44 185 MET A N 1
ATOM 1465 C CA . MET A 1 185 ? -18.281 -35.25 -11.234 1 97.44 185 MET A CA 1
ATOM 1466 C C . MET A 1 185 ? -19.234 -36.438 -11.227 1 97.44 185 MET A C 1
ATOM 1468 O O . MET A 1 185 ? -19.266 -37.219 -10.25 1 97.44 185 MET A O 1
ATOM 1472 N N . PRO A 1 186 ? -20.016 -36.562 -12.344 1 97.12 186 PRO A N 1
ATOM 1473 C CA . PRO A 1 186 ? -20.766 -37.812 -12.484 1 97.12 186 PRO A CA 1
ATOM 1474 C C . PRO A 1 186 ? -19.875 -39.031 -12.391 1 97.12 186 PRO A C 1
ATOM 1476 O O . PRO A 1 186 ? -18.75 -39.031 -12.891 1 97.12 186 PRO A O 1
ATOM 1479 N N . PRO A 1 187 ? -20.375 -40.094 -11.797 1 96.62 187 PRO A N 1
ATOM 1480 C CA . PRO A 1 187 ? -19.562 -41.281 -11.531 1 96.62 187 PRO A CA 1
ATOM 1481 C C . PRO A 1 187 ? -18.922 -41.844 -12.789 1 96.62 187 PRO A C 1
ATOM 1483 O O . PRO A 1 187 ? -17.734 -42.219 -12.766 1 96.62 187 PRO A O 1
ATOM 1486 N N . ALA A 1 188 ? -19.625 -41.844 -13.836 1 96.12 188 ALA A N 1
ATOM 1487 C CA . ALA A 1 188 ? -19.109 -42.438 -15.07 1 96.12 188 ALA A CA 1
ATOM 1488 C C . ALA A 1 188 ? -17.875 -41.656 -15.555 1 96.12 188 ALA A C 1
ATOM 1490 O O . ALA A 1 188 ? -16.906 -42.281 -16 1 96.12 188 ALA A O 1
ATOM 1491 N N . LEU A 1 189 ? -17.922 -40.406 -15.445 1 96.44 189 LEU A N 1
ATOM 1492 C CA . LEU A 1 189 ? -16.781 -39.594 -15.859 1 96.44 189 LEU A CA 1
ATOM 1493 C C . LEU A 1 189 ? -15.664 -39.656 -14.828 1 96.44 189 LEU A C 1
ATOM 1495 O O . LEU A 1 189 ? -14.492 -39.781 -15.18 1 96.44 189 LEU A O 1
ATOM 1499 N N . ARG A 1 190 ? -16 -39.562 -13.562 1 97 190 ARG A N 1
ATOM 1500 C CA . ARG A 1 190 ? -15.031 -39.594 -12.477 1 97 190 ARG A CA 1
ATOM 1501 C C . ARG A 1 190 ? -14.164 -40.844 -12.539 1 97 190 ARG A C 1
ATOM 1503 O O . ARG A 1 190 ? -12.969 -40.781 -12.242 1 97 190 ARG A O 1
ATOM 1510 N N . GLU A 1 191 ? -14.781 -41.906 -12.961 1 94.62 191 GLU A N 1
ATOM 1511 C CA . GLU A 1 191 ? -14.07 -43.188 -13.016 1 94.62 191 GLU A CA 1
ATOM 1512 C C . GLU A 1 191 ? -12.984 -43.156 -14.094 1 94.62 191 GLU A C 1
ATOM 1514 O O . GLU A 1 191 ? -12.023 -43.938 -14.016 1 94.62 191 GLU A O 1
ATOM 1519 N N . GLU A 1 192 ? -13.125 -42.312 -14.992 1 94.69 192 GLU A N 1
ATOM 1520 C CA . GLU A 1 192 ? -12.164 -42.219 -16.094 1 94.69 192 GLU A CA 1
ATOM 1521 C C . GLU A 1 192 ? -11.039 -41.25 -15.773 1 94.69 192 GLU A C 1
ATOM 1523 O O . GLU A 1 192 ? -10.062 -41.125 -16.516 1 94.69 192 GLU A O 1
ATOM 1528 N N . VAL A 1 193 ? -11.102 -40.531 -14.695 1 96.31 193 VAL A N 1
ATOM 1529 C CA . VAL A 1 193 ? -10.211 -39.406 -14.43 1 96.31 193 VAL A CA 1
ATOM 1530 C C . VAL A 1 193 ? -9.094 -39.844 -13.484 1 96.31 193 VAL A C 1
ATOM 1532 O O . VAL A 1 193 ? -9.344 -40.531 -12.5 1 96.31 193 VAL A O 1
ATOM 1535 N N . GLU A 1 194 ? -7.941 -39.531 -13.828 1 96.06 194 GLU A N 1
ATOM 1536 C CA . GLU A 1 194 ? -6.801 -39.531 -12.922 1 96.06 194 GLU A CA 1
ATOM 1537 C C . GLU A 1 194 ? -6.266 -38.125 -12.688 1 96.06 194 GLU A C 1
ATOM 1539 O O . GLU A 1 194 ? -6.137 -37.344 -13.633 1 96.06 194 GLU A O 1
ATOM 1544 N N . CYS A 1 195 ? -5.977 -37.781 -11.438 1 97.19 195 CYS A N 1
ATOM 1545 C CA . CYS A 1 195 ? -5.375 -36.5 -11.062 1 97.19 195 CYS A CA 1
ATOM 1546 C C . CYS A 1 195 ? -3.947 -36.719 -10.562 1 97.19 195 CYS A C 1
ATOM 1548 O O . CYS A 1 195 ? -3.713 -37.469 -9.633 1 97.19 195 CYS A O 1
ATOM 1550 N N . VAL A 1 196 ? -3.057 -36.062 -11.188 1 96.62 196 VAL A N 1
ATOM 1551 C CA . VAL A 1 196 ? -1.652 -36.125 -10.797 1 96.62 196 VAL A CA 1
ATOM 1552 C C . VAL A 1 196 ? -1.203 -34.812 -10.188 1 96.62 196 VAL A C 1
ATOM 1554 O O . VAL A 1 196 ? -1.314 -33.75 -10.828 1 96.62 196 VAL A O 1
ATOM 1557 N N . PHE A 1 197 ? -0.736 -34.844 -8.953 1 97.5 197 PHE A N 1
ATOM 1558 C CA . PHE A 1 197 ? -0.203 -33.688 -8.242 1 97.5 197 PHE A CA 1
ATOM 1559 C C . PHE A 1 197 ? 1.315 -33.781 -8.133 1 97.5 197 PHE A C 1
ATOM 1561 O O . PHE A 1 197 ? 1.852 -34.75 -7.598 1 97.5 197 PHE A O 1
ATOM 1568 N N . ILE A 1 198 ? 1.944 -32.719 -8.656 1 95.12 198 ILE A N 1
ATOM 1569 C CA . ILE A 1 198 ? 3.402 -32.75 -8.672 1 95.12 198 ILE A CA 1
ATOM 1570 C C . ILE A 1 198 ? 3.934 -31.547 -7.879 1 95.12 198 ILE A C 1
ATOM 1572 O O . ILE A 1 198 ? 3.631 -30.391 -8.195 1 95.12 198 ILE A O 1
ATOM 1576 N N . GLY A 1 199 ? 4.797 -31.734 -6.918 1 92.56 199 GLY A N 1
ATOM 1577 C CA . GLY A 1 199 ? 5.406 -30.719 -6.074 1 92.56 199 GLY A CA 1
ATOM 1578 C C . GLY A 1 199 ? 5.59 -31.172 -4.637 1 92.56 199 GLY A C 1
ATOM 1579 O O . GLY A 1 199 ? 5.078 -32.219 -4.238 1 92.56 199 GLY A O 1
ATOM 1580 N N . LYS A 1 200 ? 6.281 -30.344 -3.918 1 88.88 200 LYS A N 1
ATOM 1581 C CA . LYS A 1 200 ? 6.504 -30.641 -2.506 1 88.88 200 LYS A CA 1
ATOM 1582 C C . LYS A 1 200 ? 5.188 -30.672 -1.738 1 88.88 200 LYS A C 1
ATOM 1584 O O . LYS A 1 200 ? 4.348 -29.781 -1.893 1 88.88 200 LYS A O 1
ATOM 1589 N N . TYR A 1 201 ? 4.957 -31.734 -0.961 1 93.5 201 TYR A N 1
ATOM 1590 C CA . TYR A 1 201 ? 3.746 -31.906 -0.163 1 93.5 201 TYR A CA 1
ATOM 1591 C C . TYR A 1 201 ? 3.92 -31.281 1.222 1 93.5 201 TYR A C 1
ATOM 1593 O O . TYR A 1 201 ? 4.688 -31.797 2.041 1 93.5 201 TYR A O 1
ATOM 1601 N N . LEU A 1 202 ? 3.277 -30.219 1.491 1 92.12 202 LEU A N 1
ATOM 1602 C CA . LEU A 1 202 ? 3.33 -29.609 2.812 1 92.12 202 LEU A CA 1
ATOM 1603 C C . LEU A 1 202 ? 2.043 -29.859 3.586 1 92.12 202 LEU A C 1
ATOM 1605 O O . LEU A 1 202 ? 2.078 -30.406 4.695 1 92.12 202 LEU A O 1
ATOM 1609 N N . GLU A 1 203 ? 0.93 -29.5 2.988 1 95.19 203 GLU A N 1
ATOM 1610 C CA . GLU A 1 203 ? -0.349 -29.609 3.682 1 95.19 203 GLU A CA 1
ATOM 1611 C C . GLU A 1 203 ? -1.506 -29.719 2.693 1 95.19 203 GLU A C 1
ATOM 1613 O O . GLU A 1 203 ? -1.527 -29.031 1.675 1 95.19 203 GLU A O 1
ATOM 1618 N N . LEU A 1 204 ? -2.352 -30.672 2.965 1 96.81 204 LEU A N 1
ATOM 1619 C CA . LEU A 1 204 ? -3.631 -30.828 2.281 1 96.81 204 LEU A CA 1
ATOM 1620 C C . LEU A 1 204 ? -4.781 -30.875 3.281 1 96.81 204 LEU A C 1
ATOM 1622 O O . LEU A 1 204 ? -4.719 -31.594 4.273 1 96.81 204 LEU A O 1
ATOM 1626 N N . PRO A 1 205 ? -5.758 -30.031 3.123 1 97 205 PRO A N 1
ATOM 1627 C CA . PRO A 1 205 ? -6.883 -30.078 4.059 1 97 205 PRO A CA 1
ATOM 1628 C C . PRO A 1 205 ? -7.426 -31.484 4.27 1 97 205 PRO A C 1
ATOM 1630 O O . PRO A 1 205 ? -7.461 -32.281 3.332 1 97 205 PRO A O 1
ATOM 1633 N N . GLU A 1 206 ? -7.926 -31.75 5.445 1 96.94 206 GLU A N 1
ATOM 1634 C CA . GLU A 1 206 ? -8.312 -33.094 5.91 1 96.94 206 GLU A CA 1
ATOM 1635 C C . GLU A 1 206 ? -9.352 -33.719 4.984 1 96.94 206 GLU A C 1
ATOM 1637 O O . GLU A 1 206 ? -9.242 -34.875 4.625 1 96.94 206 GLU A O 1
ATOM 1642 N N . GLN A 1 207 ? -10.297 -33 4.645 1 97.06 207 GLN A N 1
ATOM 1643 C CA . GLN A 1 207 ? -11.367 -33.5 3.801 1 97.06 207 GLN A CA 1
ATOM 1644 C C . GLN A 1 207 ? -10.812 -34.031 2.482 1 97.06 207 GLN A C 1
ATOM 1646 O O . GLN A 1 207 ? -11.125 -35.156 2.08 1 97.06 207 GLN A O 1
ATOM 1651 N N . ALA A 1 208 ? -10 -33.281 1.813 1 98.06 208 ALA A N 1
ATOM 1652 C CA . ALA A 1 208 ? -9.406 -33.688 0.543 1 98.06 208 ALA A CA 1
ATOM 1653 C C . ALA A 1 208 ? -8.445 -34.844 0.733 1 98.06 208 ALA A C 1
ATOM 1655 O O . ALA A 1 208 ? -8.375 -35.75 -0.114 1 98.06 208 ALA A O 1
ATOM 1656 N N . ARG A 1 209 ? -7.711 -34.812 1.827 1 97.44 209 ARG A N 1
ATOM 1657 C CA . ARG A 1 209 ? -6.793 -35.875 2.14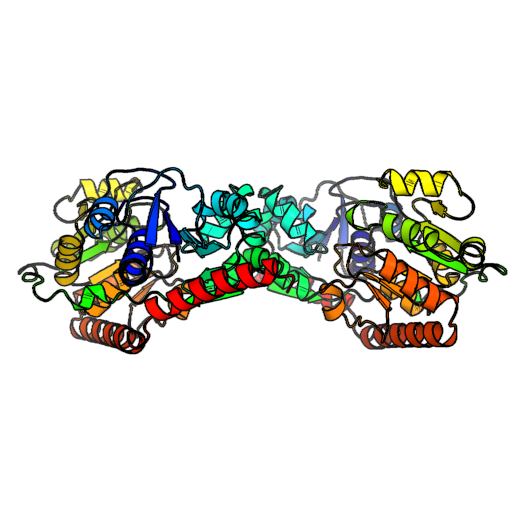1 1 97.44 209 ARG A CA 1
ATOM 1658 C C . ARG A 1 209 ? -7.535 -37.219 2.264 1 97.44 209 ARG A C 1
ATOM 1660 O O . ARG A 1 209 ? -7.098 -38.219 1.717 1 97.44 209 ARG A O 1
ATOM 1667 N N . ARG A 1 210 ? -8.656 -37.219 2.926 1 97.88 210 ARG A N 1
ATOM 1668 C CA . ARG A 1 210 ? -9.453 -38.438 3.111 1 97.88 210 ARG A CA 1
ATOM 1669 C C . ARG A 1 210 ? -9.953 -38.969 1.774 1 97.88 210 ARG A C 1
ATOM 1671 O O . ARG A 1 210 ? -9.906 -40.156 1.526 1 97.88 210 ARG A O 1
ATOM 1678 N N . ILE A 1 211 ? -10.375 -38.094 1.008 1 97.94 211 ILE A N 1
ATOM 1679 C CA . ILE A 1 211 ? -10.883 -38.469 -0.306 1 97.94 211 ILE A CA 1
ATOM 1680 C C . ILE A 1 211 ? -9.758 -39.094 -1.139 1 97.94 211 ILE A C 1
ATOM 1682 O O . ILE A 1 211 ? -9.93 -40.156 -1.743 1 97.94 211 ILE A O 1
ATOM 1686 N N . ALA A 1 212 ? -8.648 -38.438 -1.145 1 97.31 212 ALA A N 1
ATOM 1687 C CA . ALA A 1 212 ? -7.504 -38.875 -1.933 1 97.31 212 ALA A CA 1
ATOM 1688 C C . ALA A 1 212 ? -7.012 -40.25 -1.448 1 97.31 212 ALA A C 1
ATOM 1690 O O . ALA A 1 212 ? -6.688 -41.125 -2.256 1 97.31 212 ALA A O 1
ATOM 1691 N N . ASP A 1 213 ? -7.004 -40.406 -0.124 1 96.69 213 ASP A N 1
ATOM 1692 C CA . ASP A 1 213 ? -6.543 -41.656 0.467 1 96.69 213 ASP A CA 1
ATOM 1693 C C . ASP A 1 213 ? -7.477 -42.812 0.109 1 96.69 213 ASP A C 1
ATOM 1695 O O . ASP A 1 213 ? -7.039 -43.969 0.008 1 96.69 213 ASP A O 1
ATOM 1699 N N . ALA A 1 214 ? -8.695 -42.5 -0.099 1 97.31 214 ALA A N 1
ATOM 1700 C CA . ALA A 1 214 ? -9.695 -43.531 -0.397 1 97.31 214 ALA A CA 1
ATOM 1701 C C . ALA A 1 214 ? -9.625 -43.938 -1.86 1 97.31 214 ALA A C 1
ATOM 1703 O O . ALA A 1 214 ? -10.148 -45 -2.232 1 97.31 214 ALA A O 1
ATOM 1704 N N . ALA A 1 215 ? -9.023 -43.219 -2.73 1 96.69 215 ALA A N 1
ATOM 1705 C CA . ALA A 1 215 ? -8.914 -43.531 -4.152 1 96.69 215 ALA A CA 1
ATOM 1706 C C . ALA A 1 215 ? -7.516 -43.219 -4.68 1 96.69 215 ALA A C 1
ATOM 1708 O O . ALA A 1 215 ? -7.355 -42.375 -5.562 1 96.69 215 ALA A O 1
ATOM 1709 N N . PRO A 1 216 ? -6.508 -43.938 -4.281 1 94.88 216 PRO A N 1
ATOM 1710 C CA . PRO A 1 216 ? -5.117 -43.625 -4.633 1 94.88 216 PRO A CA 1
ATOM 1711 C C . PRO A 1 216 ? -4.844 -43.781 -6.129 1 94.88 216 PRO A C 1
ATOM 1713 O O . PRO A 1 216 ? -3.881 -43.188 -6.645 1 94.88 216 PRO A O 1
ATOM 1716 N N . GLN A 1 217 ? -5.668 -44.5 -6.836 1 92.44 217 GLN A N 1
ATOM 1717 C CA . GLN A 1 217 ? -5.504 -44.656 -8.273 1 92.44 217 GLN A CA 1
ATOM 1718 C C . GLN A 1 217 ? -5.969 -43.406 -9.016 1 92.44 217 GLN A C 1
ATOM 1720 O O . GLN A 1 217 ? -5.516 -43.125 -10.125 1 92.44 217 GLN A O 1
ATOM 1725 N N . ARG A 1 218 ? -6.852 -42.688 -8.43 1 95.88 218 ARG A N 1
ATOM 1726 C CA . ARG A 1 218 ? -7.41 -41.469 -9.047 1 95.88 218 ARG A CA 1
ATOM 1727 C C . ARG A 1 218 ? -6.59 -40.25 -8.688 1 95.88 218 ARG A C 1
ATOM 1729 O O . ARG A 1 218 ? -6.352 -39.375 -9.531 1 95.88 218 ARG A O 1
ATOM 1736 N N . TYR A 1 219 ? -6.168 -40.156 -7.426 1 97.44 219 TYR A N 1
ATOM 1737 C CA . TYR A 1 219 ? -5.41 -39.031 -6.934 1 97.44 219 TYR A CA 1
ATOM 1738 C C . TYR A 1 219 ? -3.986 -39.406 -6.578 1 97.44 219 TYR A C 1
ATOM 1740 O O . TYR A 1 219 ? -3.752 -40.062 -5.547 1 97.44 219 TYR A O 1
ATOM 1748 N N . ARG A 1 220 ? -3.053 -39 -7.387 1 96.62 220 ARG A N 1
ATOM 1749 C CA . ARG A 1 220 ? -1.659 -39.406 -7.207 1 96.62 220 ARG A CA 1
ATOM 1750 C C . ARG A 1 220 ? -0.793 -38.188 -6.848 1 96.62 220 ARG A C 1
ATOM 1752 O O . ARG A 1 220 ? -0.727 -37.219 -7.605 1 96.62 220 ARG A O 1
ATOM 1759 N N . PHE A 1 221 ? -0.169 -38.219 -5.73 1 96.94 221 PHE A N 1
ATOM 1760 C CA . PHE A 1 221 ? 0.791 -37.219 -5.293 1 96.94 221 PHE A CA 1
ATOM 1761 C C . PHE A 1 221 ? 2.219 -37.719 -5.52 1 96.94 221 PHE A C 1
ATOM 1763 O O . PHE A 1 221 ? 2.703 -38.594 -4.812 1 96.94 221 PHE A O 1
ATOM 1770 N N . LEU A 1 222 ? 2.924 -37.062 -6.434 1 94.62 222 LEU A N 1
ATOM 1771 C CA . LEU A 1 222 ? 4.191 -37.625 -6.91 1 94.62 222 LEU A CA 1
ATOM 1772 C C . LEU A 1 222 ? 5.367 -36.969 -6.18 1 94.62 222 LEU A C 1
ATOM 1774 O O . LEU A 1 222 ? 6.508 -37.438 -6.32 1 94.62 222 LEU A O 1
ATOM 1778 N N . GLY A 1 223 ? 5.082 -35.906 -5.371 1 93.06 223 GLY A N 1
ATOM 1779 C CA . GLY A 1 223 ? 6.191 -35.156 -4.797 1 93.06 223 GLY A CA 1
ATOM 1780 C C . GLY A 1 223 ? 6.957 -34.344 -5.82 1 93.06 223 GLY A C 1
ATOM 1781 O O . GLY A 1 223 ? 6.484 -34.125 -6.941 1 93.06 223 GLY A O 1
ATOM 1782 N N . GLU A 1 224 ? 8.109 -33.844 -5.449 1 88.12 224 GLU A N 1
ATOM 1783 C CA . GLU A 1 224 ? 8.961 -33.094 -6.363 1 88.12 224 GLU A CA 1
ATOM 1784 C C . GLU A 1 224 ? 9.539 -33.969 -7.453 1 88.12 224 GLU A C 1
ATOM 1786 O O . GLU A 1 224 ? 9.953 -35.094 -7.184 1 88.12 224 GLU A O 1
ATOM 1791 N N . GLN A 1 225 ? 9.406 -33.531 -8.656 1 86.31 225 GLN A N 1
ATOM 1792 C CA . GLN A 1 225 ? 9.938 -34.25 -9.805 1 86.31 225 GLN A CA 1
ATOM 1793 C C . GLN A 1 225 ? 10.945 -33.406 -10.57 1 86.31 225 GLN A C 1
ATOM 1795 O O . GLN A 1 225 ? 10.938 -32.156 -10.461 1 86.31 225 GLN A O 1
ATOM 1800 N N . ALA A 1 226 ? 11.781 -34.031 -11.305 1 81.44 226 ALA A N 1
ATOM 1801 C CA . ALA A 1 226 ? 12.656 -33.312 -12.234 1 81.44 226 ALA A CA 1
ATOM 1802 C C . ALA A 1 226 ? 11.844 -32.625 -13.32 1 81.44 226 ALA A C 1
ATOM 1804 O O . ALA A 1 226 ? 10.742 -33.062 -13.672 1 81.44 226 ALA A O 1
ATOM 1805 N N . ASN A 1 227 ? 12.414 -31.578 -13.805 1 80.69 227 ASN A N 1
ATOM 1806 C CA . ASN A 1 227 ? 11.711 -30.734 -14.766 1 80.69 227 ASN A CA 1
ATOM 1807 C C . ASN A 1 227 ? 11.219 -31.531 -15.969 1 80.69 227 ASN A C 1
ATOM 1809 O O . ASN A 1 227 ? 10.094 -31.344 -16.422 1 80.69 227 ASN A O 1
ATOM 1813 N N . ASP A 1 228 ? 12.055 -32.438 -16.469 1 81.38 228 ASP A N 1
ATOM 1814 C CA . ASP A 1 228 ? 11.664 -33.25 -17.641 1 81.38 228 ASP A CA 1
ATOM 1815 C C . ASP A 1 228 ? 10.469 -34.125 -17.328 1 81.38 228 ASP A C 1
ATOM 1817 O O . ASP A 1 228 ? 9.594 -34.312 -18.172 1 81.38 228 ASP A O 1
ATOM 1821 N N . GLU A 1 229 ? 10.469 -34.656 -16.141 1 85.56 229 GLU A N 1
ATOM 1822 C CA . GLU A 1 229 ? 9.344 -35.469 -15.727 1 85.56 229 GLU A CA 1
ATOM 1823 C C . GLU A 1 229 ? 8.07 -34.656 -15.578 1 85.56 229 GLU A C 1
ATOM 1825 O O . GLU A 1 229 ? 6.984 -35.094 -15.945 1 85.56 229 GLU A O 1
ATOM 1830 N N . VAL A 1 230 ? 8.188 -33.5 -15.016 1 88.5 230 VAL A N 1
ATOM 1831 C CA . VAL A 1 230 ? 7.051 -32.594 -14.875 1 88.5 230 VAL A CA 1
ATOM 1832 C C . VAL A 1 230 ? 6.453 -32.281 -16.25 1 88.5 230 VAL A C 1
ATOM 1834 O O . VAL A 1 230 ? 5.238 -32.375 -16.438 1 88.5 230 VAL A O 1
ATOM 1837 N N . LEU A 1 231 ? 7.262 -32.031 -17.203 1 87.94 231 LEU A N 1
ATOM 1838 C CA . LEU A 1 231 ? 6.816 -31.672 -18.547 1 87.94 231 LEU A CA 1
ATOM 1839 C C . LEU A 1 231 ? 6.168 -32.875 -19.234 1 87.94 231 LEU A C 1
ATOM 1841 O O . LEU A 1 231 ? 5.215 -32.719 -20 1 87.94 231 LEU A O 1
ATOM 1845 N N . ARG A 1 232 ? 6.684 -34.062 -19 1 88.75 232 ARG A N 1
ATOM 1846 C CA . ARG A 1 232 ? 6.09 -35.281 -19.562 1 88.75 232 ARG A CA 1
ATOM 1847 C C . ARG A 1 232 ? 4.664 -35.469 -19.062 1 88.75 232 ARG A C 1
ATOM 1849 O O . ARG A 1 232 ? 3.762 -35.781 -19.844 1 88.75 232 ARG A O 1
ATOM 1856 N N . TYR A 1 233 ? 4.527 -35.281 -17.781 1 91.62 233 TYR A N 1
ATOM 1857 C CA . TYR A 1 233 ? 3.184 -35.406 -17.219 1 91.62 233 TYR A CA 1
ATOM 1858 C C . TYR A 1 233 ? 2.27 -34.312 -17.766 1 91.62 233 TYR A C 1
ATOM 1860 O O . TYR A 1 233 ? 1.121 -34.594 -18.125 1 91.62 233 TYR A O 1
ATOM 1868 N N . LEU A 1 234 ? 2.787 -33.156 -17.859 1 92.81 234 LEU A N 1
ATOM 1869 C CA . LEU A 1 234 ? 1.992 -32.062 -18.375 1 92.81 234 LEU A CA 1
ATOM 1870 C C . LEU A 1 234 ? 1.6 -32.281 -19.828 1 92.81 234 LEU A C 1
ATOM 1872 O O . LEU A 1 234 ? 0.445 -32.062 -20.203 1 92.81 234 LEU A O 1
ATOM 1876 N N . ALA A 1 235 ? 2.508 -32.812 -20.578 1 90.62 235 ALA A N 1
ATOM 1877 C CA . ALA A 1 235 ? 2.256 -33.062 -22 1 90.62 235 ALA A CA 1
ATOM 1878 C C . ALA A 1 235 ? 1.178 -34.156 -22.172 1 90.62 235 ALA A C 1
ATOM 1880 O O . ALA A 1 235 ? 0.452 -34.125 -23.172 1 90.62 235 ALA A O 1
ATOM 1881 N N . SER A 1 236 ? 1.086 -35 -21.234 1 91.31 236 SER A N 1
ATOM 1882 C CA . SER A 1 236 ? 0.139 -36.094 -21.328 1 91.31 236 SER A CA 1
ATOM 1883 C C . SER A 1 236 ? -1.208 -35.719 -20.719 1 91.31 236 SER A C 1
ATOM 1885 O O . SER A 1 236 ? -2.127 -36.562 -20.672 1 91.31 236 SER A O 1
ATOM 1887 N N . ALA A 1 237 ? -1.353 -34.531 -20.281 1 94.69 237 ALA A N 1
ATOM 1888 C CA . ALA A 1 237 ? -2.559 -34.125 -19.562 1 94.69 237 ALA A CA 1
ATOM 1889 C C . ALA A 1 237 ? -3.668 -33.75 -20.531 1 94.69 237 ALA A C 1
ATOM 1891 O O . ALA A 1 237 ? -3.402 -33.156 -21.594 1 94.69 237 ALA A O 1
ATOM 1892 N N . ASP A 1 238 ? -4.887 -34.094 -20.156 1 95.75 238 ASP A N 1
ATOM 1893 C CA . ASP A 1 238 ? -6.047 -33.531 -20.859 1 95.75 238 ASP A CA 1
ATOM 1894 C C . ASP A 1 238 ? -6.328 -32.094 -20.422 1 95.75 238 ASP A C 1
ATOM 1896 O O . ASP A 1 238 ? -6.918 -31.328 -21.172 1 95.75 238 ASP A O 1
ATOM 1900 N N . THR A 1 239 ? -5.906 -31.797 -19.25 1 97.62 239 THR A N 1
ATOM 1901 C CA . THR A 1 239 ? -6.012 -30.422 -18.766 1 97.62 239 THR A CA 1
ATOM 1902 C C . THR A 1 239 ? -5.07 -30.172 -17.594 1 97.62 239 THR A C 1
ATOM 1904 O O . THR A 1 239 ? -4.754 -31.109 -16.844 1 97.62 239 THR A O 1
ATOM 1907 N N . TYR A 1 240 ? -4.609 -29 -17.469 1 97.69 240 TYR A N 1
ATOM 1908 C CA . TYR A 1 240 ? -3.834 -28.484 -16.344 1 97.69 240 TYR A CA 1
ATOM 1909 C C . TYR A 1 240 ? -4.695 -27.609 -15.438 1 97.69 240 TYR A C 1
ATOM 1911 O O . TYR A 1 240 ? -5.473 -26.781 -15.922 1 97.69 240 TYR A O 1
ATOM 1919 N N . VAL A 1 241 ? -4.574 -27.781 -14.109 1 98.81 241 VAL A N 1
ATOM 1920 C CA . VAL A 1 241 ? -5.379 -27.016 -13.18 1 98.81 241 VAL A CA 1
ATOM 1921 C C . VAL A 1 241 ? -4.469 -26.25 -12.219 1 98.81 241 VAL A C 1
ATOM 1923 O O . VAL A 1 241 ? -3.508 -26.812 -11.688 1 98.81 241 VAL A O 1
ATOM 1926 N N . LEU A 1 242 ? -4.711 -25 -12 1 98.5 242 LEU A N 1
ATOM 1927 C CA . LEU A 1 242 ? -4.129 -24.156 -10.961 1 98.5 242 LEU A CA 1
ATOM 1928 C C . LEU A 1 242 ? -5.207 -23.328 -10.266 1 98.5 242 LEU A C 1
ATOM 1930 O O . LEU A 1 242 ? -5.59 -22.266 -10.75 1 98.5 242 LEU A O 1
ATOM 1934 N N . ALA A 1 243 ? -5.617 -23.734 -9.102 1 98.44 243 ALA A N 1
ATOM 1935 C CA . ALA A 1 243 ? -6.773 -23.188 -8.398 1 98.44 243 ALA A CA 1
ATOM 1936 C C . ALA A 1 243 ? -6.336 -22.25 -7.277 1 98.44 243 ALA A C 1
ATOM 1938 O O . ALA A 1 243 ? -7.113 -21.953 -6.367 1 98.44 243 ALA A O 1
ATOM 1939 N N . SER A 1 244 ? -5.16 -21.703 -7.387 1 97.88 244 SER A N 1
ATOM 1940 C CA . SER A 1 244 ? -4.508 -20.922 -6.344 1 97.88 244 SER A CA 1
ATOM 1941 C C . SER A 1 244 ? -5.344 -19.703 -5.961 1 97.88 244 SER A C 1
ATOM 1943 O O . SER A 1 244 ? -6.129 -19.203 -6.77 1 97.88 244 SER A O 1
ATOM 1945 N N . TYR A 1 245 ? -5.156 -19.203 -4.707 1 96.69 245 TYR A N 1
ATOM 1946 C CA . TYR A 1 245 ? -5.812 -17.953 -4.352 1 96.69 245 TYR A CA 1
ATOM 1947 C C . TYR A 1 245 ? -4.855 -16.766 -4.5 1 96.69 245 TYR A C 1
ATOM 1949 O O . TYR A 1 245 ? -5.27 -15.609 -4.418 1 96.69 245 TYR A O 1
ATOM 1957 N N . SER A 1 246 ? -3.604 -17.016 -4.738 1 96.12 246 SER A N 1
ATOM 1958 C CA . SER A 1 246 ? -2.623 -15.969 -4.977 1 96.12 246 SER A CA 1
ATOM 1959 C C . SER A 1 246 ? -1.497 -16.453 -5.887 1 96.12 246 SER A C 1
ATOM 1961 O O . SER A 1 246 ? -0.914 -17.516 -5.645 1 96.12 246 SER A O 1
ATOM 1963 N N . GLU A 1 247 ? -1.278 -15.727 -6.93 1 95.81 247 GLU A N 1
ATOM 1964 C CA . GLU A 1 247 ? -0.195 -15.945 -7.883 1 95.81 247 GLU A CA 1
ATOM 1965 C C . GLU A 1 247 ? 0.314 -14.617 -8.445 1 95.81 247 GLU A C 1
ATOM 1967 O O . GLU A 1 247 ? -0.302 -13.57 -8.242 1 95.81 247 GLU A O 1
ATOM 1972 N N . SER A 1 248 ? 1.46 -14.641 -9.039 1 93.69 248 SER A N 1
ATOM 1973 C CA . SER A 1 248 ? 1.888 -13.555 -9.922 1 93.69 248 SER A CA 1
ATOM 1974 C C . SER A 1 248 ? 1.927 -14.008 -11.375 1 93.69 248 SER A C 1
ATOM 1976 O O . SER A 1 248 ? 0.962 -13.812 -12.117 1 93.69 248 SER A O 1
ATOM 1978 N N . GLN A 1 249 ? 2.896 -14.844 -11.711 1 91 249 GLN A N 1
ATOM 1979 C CA . GLN A 1 249 ? 3.051 -15.406 -13.047 1 91 249 GLN A CA 1
ATOM 1980 C C . GLN A 1 249 ? 3.564 -16.844 -12.984 1 91 249 GLN A C 1
ATOM 1982 O O . GLN A 1 249 ? 4.734 -17.094 -13.281 1 91 249 GLN A O 1
ATOM 1987 N N . PRO A 1 250 ? 2.652 -17.688 -12.742 1 90.75 250 PRO A N 1
ATOM 1988 C CA . PRO A 1 250 ? 3.125 -19.078 -12.664 1 90.75 250 PRO A CA 1
ATOM 1989 C C . PRO A 1 250 ? 3.725 -19.578 -13.977 1 90.75 250 PRO A C 1
ATOM 1991 O O . PRO A 1 250 ? 3.082 -19.484 -15.023 1 90.75 250 PRO A O 1
ATOM 1994 N N . LEU A 1 251 ? 4.859 -20.188 -13.945 1 89.75 251 LEU A N 1
ATOM 1995 C CA . LEU A 1 251 ? 5.574 -20.672 -15.125 1 89.75 251 LEU A CA 1
ATOM 1996 C C . LEU A 1 251 ? 4.871 -21.875 -15.734 1 89.75 251 LEU A C 1
ATOM 1998 O O . LEU A 1 251 ? 4.922 -22.078 -16.953 1 89.75 251 LEU A O 1
ATOM 2002 N N . SER A 1 252 ? 4.207 -22.594 -14.867 1 91.56 252 SER A N 1
ATOM 2003 C CA . SER A 1 252 ? 3.559 -23.828 -15.305 1 91.56 252 SER A CA 1
ATOM 2004 C C . SER A 1 252 ? 2.445 -23.531 -16.312 1 91.56 252 SER A C 1
ATOM 2006 O O . SER A 1 252 ? 2.109 -24.375 -17.141 1 91.56 252 SER A O 1
ATOM 2008 N N . ILE A 1 253 ? 1.863 -22.344 -16.297 1 94.44 253 ILE A N 1
ATOM 2009 C CA . ILE A 1 253 ? 0.845 -21.984 -17.281 1 94.44 253 ILE A CA 1
ATOM 2010 C C . ILE A 1 253 ? 1.479 -21.859 -18.656 1 94.44 253 ILE A C 1
ATOM 2012 O O . ILE A 1 253 ? 0.925 -22.359 -19.641 1 94.44 253 ILE A O 1
ATOM 2016 N N . TRP A 1 254 ? 2.645 -21.281 -18.688 1 92.06 254 TRP A N 1
ATOM 2017 C CA . TRP A 1 254 ? 3.344 -21.125 -19.953 1 92.06 254 TRP A CA 1
ATOM 2018 C C . TRP A 1 254 ? 3.777 -22.484 -20.5 1 92.06 254 TRP A C 1
ATOM 2020 O O . TRP A 1 254 ? 3.729 -22.719 -21.719 1 92.06 254 TRP A O 1
ATOM 2030 N N . GLU A 1 255 ? 4.188 -23.312 -19.578 1 90.69 255 GLU A N 1
ATOM 2031 C CA . GLU A 1 255 ? 4.543 -24.672 -19.969 1 90.69 255 GLU A CA 1
ATOM 2032 C C . GLU A 1 255 ? 3.342 -25.406 -20.562 1 90.69 255 GLU A C 1
ATOM 2034 O O . GLU A 1 255 ? 3.461 -26.062 -21.594 1 90.69 255 GLU A O 1
ATOM 2039 N N . ALA A 1 256 ? 2.229 -25.266 -19.969 1 93.69 256 ALA A N 1
ATOM 2040 C CA . ALA A 1 256 ? 1.003 -25.875 -20.469 1 93.69 256 ALA A CA 1
ATOM 2041 C C . ALA A 1 256 ? 0.65 -25.328 -21.859 1 93.69 256 ALA A C 1
ATOM 2043 O O . ALA A 1 256 ? 0.292 -26.078 -22.75 1 93.69 256 ALA A O 1
ATOM 2044 N N . PHE A 1 257 ? 0.809 -24.031 -22.031 1 93.44 257 PHE A N 1
ATOM 2045 C CA . PHE A 1 257 ? 0.531 -23.391 -23.312 1 93.44 257 PHE A CA 1
ATOM 2046 C C . PHE A 1 257 ? 1.461 -23.922 -24.391 1 93.44 257 PHE A C 1
ATOM 2048 O O . PHE A 1 257 ? 1.017 -24.234 -25.5 1 93.44 257 PHE A O 1
ATOM 2055 N N . GLU A 1 258 ? 2.668 -24.016 -24.047 1 91 258 GLU A N 1
ATOM 2056 C CA . GLU A 1 258 ? 3.648 -24.516 -25.016 1 91 258 GLU A CA 1
ATOM 2057 C C . GLU A 1 258 ? 3.297 -25.922 -25.484 1 91 258 GLU A C 1
ATOM 2059 O O . GLU A 1 258 ? 3.455 -26.25 -26.656 1 91 258 GLU A O 1
ATOM 2064 N N . LEU A 1 259 ? 2.816 -26.672 -24.609 1 90.19 259 LEU A N 1
ATOM 2065 C CA . LEU A 1 259 ? 2.514 -28.078 -24.875 1 90.19 259 LEU A CA 1
ATOM 2066 C C . LEU A 1 259 ? 1.091 -28.234 -25.406 1 90.19 259 LEU A C 1
ATOM 2068 O O . LEU A 1 259 ? 0.627 -29.359 -25.625 1 90.19 259 LEU A O 1
ATOM 2072 N N . GLU A 1 260 ? 0.383 -27.125 -25.516 1 92.69 260 GLU A N 1
ATOM 2073 C CA . GLU A 1 260 ? -0.994 -27.078 -26 1 92.69 260 GLU A CA 1
ATOM 2074 C C . GLU A 1 260 ? -1.916 -27.906 -25.109 1 92.69 260 GLU A C 1
ATOM 2076 O O . GLU A 1 260 ? -2.717 -28.703 -25.594 1 92.69 260 GLU A O 1
ATOM 2081 N N . VAL A 1 261 ? -1.727 -27.781 -23.891 1 94.88 261 VAL A N 1
ATOM 2082 C CA . VAL A 1 261 ? -2.611 -28.359 -22.891 1 94.88 261 VAL A CA 1
ATOM 2083 C C . VAL A 1 261 ? -3.586 -27.297 -22.375 1 94.88 261 VAL A C 1
ATOM 2085 O O . VAL A 1 261 ? -3.17 -26.219 -21.953 1 94.88 261 VAL A O 1
ATOM 2088 N N . PRO A 1 262 ? -4.895 -27.547 -22.5 1 97.94 262 PRO A N 1
ATOM 2089 C CA . PRO A 1 262 ? -5.84 -26.562 -21.969 1 97.94 262 PRO A CA 1
ATOM 2090 C C . PRO A 1 262 ? -5.703 -26.359 -20.469 1 97.94 262 PRO A C 1
ATOM 2092 O O . PRO A 1 262 ? -5.371 -27.312 -19.734 1 97.94 262 PRO A O 1
ATOM 2095 N N . VAL A 1 263 ? -6.02 -25.125 -20 1 98.38 263 VAL A N 1
ATOM 2096 C CA . VAL A 1 263 ? -5.77 -24.812 -18.594 1 98.38 263 VAL A CA 1
ATOM 2097 C C . VAL A 1 263 ? -7.07 -24.406 -17.906 1 98.38 263 VAL A C 1
ATOM 2099 O O . VAL A 1 263 ? -7.914 -23.75 -18.531 1 98.38 263 VAL A O 1
ATOM 2102 N N . CYS A 1 264 ? -7.25 -24.797 -16.719 1 98.56 264 CYS A N 1
ATOM 2103 C CA . CYS A 1 264 ? -8.305 -24.391 -15.797 1 98.56 264 CYS A CA 1
ATOM 2104 C C . CYS A 1 264 ? -7.723 -23.641 -14.602 1 98.56 264 CYS A C 1
ATOM 2106 O O . CYS A 1 264 ? -6.984 -24.234 -13.805 1 98.56 264 CYS A O 1
ATOM 2108 N N . LEU A 1 265 ? -8.062 -22.375 -14.414 1 98.56 265 LEU A N 1
ATOM 2109 C CA . LEU A 1 265 ? -7.422 -21.516 -13.422 1 98.56 265 LEU A CA 1
ATOM 2110 C C . LEU A 1 265 ? -8.461 -20.859 -12.523 1 98.56 265 LEU A C 1
ATOM 2112 O O . LEU A 1 265 ? -9.617 -20.688 -12.922 1 98.56 265 LEU A O 1
ATOM 2116 N N . SER A 1 266 ? -8.055 -20.547 -11.281 1 98.31 266 SER A N 1
ATOM 2117 C CA . SER A 1 266 ? -8.836 -19.562 -10.539 1 98.31 266 SER A CA 1
ATOM 2118 C C . SER A 1 266 ? -8.789 -18.188 -11.211 1 98.31 266 SER A C 1
ATOM 2120 O O . SER A 1 266 ? -7.844 -17.891 -11.938 1 98.31 266 SER A O 1
ATOM 2122 N N . ASP A 1 267 ? -9.766 -17.359 -11.039 1 97.38 267 ASP A N 1
ATOM 2123 C CA . ASP A 1 267 ? -9.875 -16.078 -11.734 1 97.38 267 ASP A CA 1
ATOM 2124 C C . ASP A 1 267 ? -9.172 -14.977 -10.953 1 97.38 267 ASP A C 1
ATOM 2126 O O . ASP A 1 267 ? -9.797 -14 -10.539 1 97.38 267 ASP A O 1
ATOM 2130 N N . LEU A 1 268 ? -7.902 -15.031 -10.906 1 97.06 268 LEU A N 1
ATOM 2131 C CA . LEU A 1 268 ? -7.098 -14.039 -10.195 1 97.06 268 LEU A CA 1
ATOM 2132 C C . LEU A 1 268 ? -6.926 -12.781 -11.039 1 97.06 268 LEU A C 1
ATOM 2134 O O . LEU A 1 268 ? -6.738 -12.867 -12.258 1 97.06 268 LEU A O 1
ATOM 2138 N N . GLU A 1 269 ? -6.906 -11.594 -10.414 1 94.31 269 GLU A N 1
ATOM 2139 C CA . GLU A 1 269 ? -6.73 -10.32 -11.102 1 94.31 269 GLU A CA 1
ATOM 2140 C C . GLU A 1 269 ? -5.41 -10.281 -11.867 1 94.31 269 GLU A C 1
ATOM 2142 O O . GLU A 1 269 ? -5.348 -9.773 -12.984 1 94.31 269 GLU A O 1
ATOM 2147 N N . THR A 1 270 ? -4.332 -10.828 -11.273 1 95.75 270 THR A N 1
ATOM 2148 C CA . THR A 1 270 ? -3.004 -10.781 -11.875 1 95.75 270 THR A CA 1
ATOM 2149 C C . THR A 1 270 ? -3.01 -11.43 -13.25 1 95.75 270 THR A C 1
ATOM 2151 O O . THR A 1 270 ? -2.246 -11.031 -14.133 1 95.75 270 THR A O 1
ATOM 2154 N N . TYR A 1 271 ? -3.885 -12.406 -13.5 1 96.56 271 TYR A N 1
ATOM 2155 C CA . TYR A 1 271 ? -3.91 -13.141 -14.758 1 96.56 271 TYR A CA 1
ATOM 2156 C C . TYR A 1 271 ? -4.324 -12.234 -15.914 1 96.56 271 TYR A C 1
ATOM 2158 O O . TYR A 1 271 ? -3.811 -12.367 -17.031 1 96.56 271 TYR A O 1
ATOM 2166 N N . GLY A 1 272 ? -5.203 -11.289 -15.617 1 95.5 272 GLY A N 1
ATOM 2167 C CA . GLY A 1 272 ? -5.586 -10.328 -16.641 1 95.5 272 GLY A CA 1
ATOM 2168 C C . GLY A 1 272 ? -4.43 -9.461 -17.094 1 95.5 272 GLY A C 1
ATOM 2169 O O . GLY A 1 272 ? -4.383 -9.047 -18.266 1 95.5 272 GLY A O 1
ATOM 2170 N N . HIS A 1 273 ? -3.508 -9.219 -16.219 1 94.06 273 HIS A N 1
ATOM 2171 C CA . HIS A 1 273 ? -2.375 -8.344 -16.5 1 94.06 273 HIS A CA 1
ATOM 2172 C C . HIS A 1 273 ? -1.363 -9.031 -17.422 1 94.06 273 HIS A C 1
ATOM 2174 O O . HIS A 1 273 ? -0.474 -8.383 -17.969 1 94.06 273 HIS A O 1
ATOM 2180 N N . ILE A 1 274 ? -1.585 -10.406 -17.578 1 92.56 274 ILE A N 1
ATOM 2181 C CA . ILE A 1 274 ? -0.638 -11.109 -18.438 1 92.56 274 ILE A CA 1
ATOM 2182 C C . ILE A 1 274 ? -1.388 -11.805 -19.578 1 92.56 274 ILE A C 1
ATOM 2184 O O . ILE A 1 274 ? -0.912 -12.805 -20.125 1 92.56 274 ILE A O 1
ATOM 2188 N N . GLY A 1 275 ? -2.639 -11.422 -19.812 1 94.56 275 GLY A N 1
ATOM 2189 C CA . GLY A 1 275 ? -3.332 -11.781 -21.047 1 94.56 275 GLY A CA 1
ATOM 2190 C C . GLY A 1 275 ? -4.223 -12.992 -20.891 1 94.56 275 GLY A C 1
ATOM 2191 O O . GLY A 1 275 ? -4.797 -13.477 -21.875 1 94.56 275 GLY A O 1
ATOM 2192 N N . LEU A 1 276 ? -4.32 -13.555 -19.672 1 96.81 276 LEU A N 1
ATOM 2193 C CA . LEU A 1 276 ? -5.215 -14.688 -19.469 1 96.81 276 LEU A CA 1
ATOM 2194 C C . LEU A 1 276 ? -6.664 -14.227 -19.359 1 96.81 276 LEU A C 1
ATOM 2196 O O . LEU A 1 276 ? -6.953 -13.227 -18.688 1 96.81 276 LEU A O 1
ATOM 2200 N N . GLN A 1 277 ? -7.512 -14.859 -20.094 1 97.12 277 GLN A N 1
ATOM 2201 C CA . GLN A 1 277 ? -8.922 -14.492 -20.141 1 97.12 277 GLN A CA 1
ATOM 2202 C C . GLN A 1 277 ? -9.812 -15.734 -20.188 1 97.12 277 GLN A C 1
ATOM 2204 O O . GLN A 1 277 ? -9.562 -16.656 -20.984 1 97.12 277 GLN A O 1
ATOM 2209 N N . HIS A 1 278 ? -10.82 -15.695 -19.391 1 98.06 278 HIS A N 1
ATOM 2210 C CA . HIS A 1 278 ? -11.789 -16.781 -19.375 1 98.06 278 HIS A CA 1
ATOM 2211 C C . HIS A 1 278 ? -12.461 -16.938 -20.75 1 98.06 278 HIS A C 1
ATOM 2213 O O . HIS A 1 278 ? -12.875 -15.945 -21.344 1 98.06 278 HIS A O 1
ATOM 2219 N N . GLY A 1 279 ? -12.508 -18.125 -21.203 1 97.75 279 GLY A N 1
ATOM 2220 C CA . GLY A 1 279 ? -13.234 -18.422 -22.422 1 97.75 279 GLY A CA 1
ATOM 2221 C C . GLY A 1 279 ? -12.414 -18.172 -23.672 1 97.75 279 GLY A C 1
ATOM 2222 O O . GLY A 1 279 ? -12.82 -18.547 -24.781 1 97.75 279 GLY A O 1
ATOM 2223 N N . ARG A 1 280 ? -11.297 -17.562 -23.5 1 97.44 280 ARG A N 1
ATOM 2224 C CA . ARG A 1 280 ? -10.453 -17.281 -24.656 1 97.44 280 ARG A CA 1
ATOM 2225 C C . ARG A 1 280 ? -9.219 -18.172 -24.656 1 97.44 280 ARG A C 1
ATOM 2227 O O . ARG A 1 280 ? -8.977 -18.891 -25.641 1 97.44 280 ARG A O 1
ATOM 2234 N N . ASN A 1 281 ? -8.484 -18.188 -23.578 1 98.31 281 ASN A N 1
ATOM 2235 C CA . ASN A 1 281 ? -7.297 -19.031 -23.547 1 98.31 281 ASN A CA 1
ATOM 2236 C C . ASN A 1 281 ? -7.211 -19.828 -22.234 1 98.31 281 ASN A C 1
ATOM 2238 O O . ASN A 1 281 ? -6.23 -20.531 -22 1 98.31 281 ASN A O 1
ATOM 2242 N N . ALA A 1 282 ? -8.227 -19.719 -21.438 1 98.62 282 ALA A N 1
ATOM 2243 C CA . ALA A 1 282 ? -8.359 -20.469 -20.188 1 98.62 282 ALA A CA 1
ATOM 2244 C C . ALA A 1 282 ? -9.82 -20.578 -19.766 1 98.62 282 ALA A C 1
ATOM 2246 O O . ALA A 1 282 ? -10.648 -19.766 -20.156 1 98.62 282 ALA A O 1
ATOM 2247 N N . LEU A 1 283 ? -10.195 -21.594 -19.078 1 98.81 283 LEU A N 1
ATOM 2248 C CA . LEU A 1 283 ? -11.398 -21.562 -18.25 1 98.81 283 LEU A CA 1
ATOM 2249 C C . LEU A 1 283 ? -11.07 -21.219 -16.812 1 98.81 283 LEU A C 1
ATOM 2251 O O . LEU A 1 283 ? -10.086 -21.719 -16.25 1 98.81 283 LEU A O 1
ATOM 2255 N N . MET A 1 284 ? -11.844 -20.297 -16.281 1 98.69 284 MET A N 1
ATOM 2256 C CA . MET A 1 284 ? -11.531 -19.797 -14.953 1 98.69 284 MET A CA 1
ATOM 2257 C C . MET A 1 284 ? -12.734 -19.922 -14.023 1 98.69 284 MET A C 1
ATOM 2259 O O . MET A 1 284 ? -13.867 -20.016 -14.484 1 98.69 284 MET A O 1
ATOM 2263 N N . HIS A 1 285 ? -12.523 -20.016 -12.781 1 98.62 285 HIS A N 1
ATOM 2264 C CA . HIS A 1 285 ? -13.539 -20.094 -11.734 1 98.62 285 HIS A CA 1
ATOM 2265 C C . HIS A 1 285 ? -13.156 -19.203 -10.555 1 98.62 285 HIS A C 1
ATOM 2267 O O . HIS A 1 285 ? -11.977 -19 -10.273 1 98.62 285 HIS A O 1
ATOM 2273 N N . PRO A 1 286 ? -14.172 -18.609 -9.852 1 97.5 286 PRO A N 1
ATOM 2274 C CA . PRO A 1 286 ? -13.828 -17.891 -8.625 1 97.5 286 PRO A CA 1
ATOM 2275 C C . PRO A 1 286 ? -13.125 -18.781 -7.598 1 97.5 286 PRO A C 1
ATOM 2277 O O . PRO A 1 286 ? -13.453 -19.953 -7.469 1 97.5 286 PRO A O 1
ATOM 2280 N N . VAL A 1 287 ? -12.18 -18.234 -6.863 1 97.56 287 VAL A N 1
ATOM 2281 C CA . VAL A 1 287 ? -11.422 -18.953 -5.848 1 97.56 287 VAL A CA 1
ATOM 2282 C C . VAL A 1 287 ? -12.383 -19.656 -4.887 1 97.56 287 VAL A C 1
ATOM 2284 O O . VAL A 1 287 ? -13.328 -19.047 -4.387 1 97.56 287 VAL A O 1
ATOM 2287 N N . GLY A 1 288 ? -12.219 -20.906 -4.758 1 97.38 288 GLY A N 1
ATOM 2288 C CA . GLY A 1 288 ? -12.977 -21.672 -3.775 1 97.38 288 GLY A CA 1
ATOM 2289 C C . GLY A 1 288 ? -14.273 -22.234 -4.324 1 97.38 288 GLY A C 1
ATOM 2290 O O . GLY A 1 288 ? -14.93 -23.047 -3.672 1 97.38 288 GLY A O 1
ATOM 2291 N N . GLN A 1 289 ? -14.688 -21.828 -5.48 1 97.44 289 GLN A N 1
ATOM 2292 C CA . GLN A 1 289 ? -15.93 -22.312 -6.066 1 97.44 289 GLN A CA 1
ATOM 2293 C C . GLN A 1 289 ? -15.695 -23.609 -6.836 1 97.44 289 GLN A C 1
ATOM 2295 O O . GLN A 1 289 ? -15.688 -23.609 -8.07 1 97.44 289 GLN A O 1
ATOM 2300 N N . THR A 1 290 ? -15.68 -24.719 -6.066 1 98.38 290 THR A N 1
ATOM 2301 C CA . THR A 1 290 ? -15.289 -26.016 -6.609 1 98.38 290 THR A CA 1
ATOM 2302 C C . THR A 1 290 ? -16.359 -26.547 -7.57 1 98.38 290 THR A C 1
ATOM 2304 O O . THR A 1 290 ? -16.047 -27.297 -8.5 1 98.38 290 THR A O 1
ATOM 2307 N N . ALA A 1 291 ? -17.625 -26.094 -7.445 1 98.06 291 ALA A N 1
ATOM 2308 C CA . ALA A 1 291 ? -18.672 -26.484 -8.383 1 98.06 291 ALA A CA 1
ATOM 2309 C C . ALA A 1 291 ? -18.406 -25.922 -9.773 1 98.06 291 ALA A C 1
ATOM 2311 O O . ALA A 1 291 ? -18.594 -26.625 -10.773 1 98.06 291 ALA A O 1
ATOM 2312 N N . VAL A 1 292 ? -18 -24.672 -9.781 1 98.44 292 VAL A N 1
ATOM 2313 C CA . VAL A 1 292 ? -17.688 -24.031 -11.055 1 98.44 292 VAL A CA 1
ATOM 2314 C C . VAL A 1 292 ? -16.438 -24.688 -11.656 1 98.44 292 VAL A C 1
ATOM 2316 O O . VAL A 1 292 ? -16.375 -24.938 -12.859 1 98.44 292 VAL A O 1
ATOM 2319 N N . LEU A 1 293 ? -15.422 -25 -10.805 1 98.75 293 LEU A N 1
ATOM 2320 C CA . LEU A 1 293 ? -14.234 -25.719 -11.266 1 98.75 293 LEU A CA 1
ATOM 2321 C C . LEU A 1 293 ? -14.609 -27.078 -11.852 1 98.75 293 LEU A C 1
ATOM 2323 O O . LEU A 1 293 ? -14.117 -27.453 -12.922 1 98.75 293 LEU A O 1
ATOM 2327 N N . SER A 1 294 ? -15.523 -27.781 -11.188 1 98.75 294 SER A N 1
ATOM 2328 C CA . SER A 1 294 ? -15.977 -29.078 -11.672 1 98.75 294 SER A CA 1
ATOM 2329 C C . SER A 1 294 ? -16.625 -28.953 -13.047 1 98.75 294 SER A C 1
ATOM 2331 O O . SER A 1 294 ? -16.344 -29.75 -13.945 1 98.75 294 SER A O 1
ATOM 2333 N N . ALA A 1 295 ? -17.469 -27.984 -13.164 1 98.62 295 ALA A N 1
ATOM 2334 C CA . ALA A 1 295 ? -18.156 -27.766 -14.438 1 98.62 295 ALA A CA 1
ATOM 2335 C C . ALA A 1 295 ? -17.156 -27.453 -15.547 1 98.62 295 ALA A C 1
ATOM 2337 O O . ALA A 1 295 ? -17.266 -27.969 -16.656 1 98.62 295 ALA A O 1
ATOM 2338 N N . ASN A 1 296 ? -16.188 -26.578 -15.266 1 98.75 296 ASN A N 1
ATOM 2339 C CA . ASN A 1 296 ? -15.141 -26.25 -16.234 1 98.75 296 ASN A CA 1
ATOM 2340 C C . ASN A 1 296 ? -14.352 -27.484 -16.656 1 98.75 296 ASN A C 1
ATOM 2342 O O . ASN A 1 296 ? -14.117 -27.703 -17.844 1 98.75 296 ASN A O 1
ATOM 2346 N N . LEU A 1 297 ? -13.977 -28.328 -15.672 1 98.69 297 LEU A N 1
ATOM 2347 C CA . LEU A 1 297 ? -13.211 -29.531 -15.953 1 98.69 297 LEU A CA 1
ATOM 2348 C C . LEU A 1 297 ? -14.023 -30.5 -16.812 1 98.69 297 LEU A C 1
ATOM 2350 O O . LEU A 1 297 ? -13.492 -31.094 -17.75 1 98.69 297 LEU A O 1
ATOM 2354 N N . GLN A 1 298 ? -15.281 -30.625 -16.516 1 98.5 298 GLN A N 1
ATOM 2355 C CA . GLN A 1 298 ? -16.141 -31.5 -17.312 1 98.5 298 GLN A CA 1
ATOM 2356 C C . GLN A 1 298 ? -16.188 -31.031 -18.766 1 98.5 298 GLN A C 1
ATOM 2358 O O . GLN A 1 298 ? -16.109 -31.859 -19.688 1 98.5 298 GLN A O 1
ATOM 2363 N N . GLN A 1 299 ? -16.281 -29.734 -18.938 1 98.12 299 GLN A N 1
ATOM 2364 C CA . GLN A 1 299 ? -16.297 -29.188 -20.281 1 98.12 299 GLN A CA 1
ATOM 2365 C C . GLN A 1 299 ? -15.008 -29.547 -21.031 1 98.12 299 GLN A C 1
ATOM 2367 O O . GLN A 1 299 ? -15.055 -30.031 -22.156 1 98.12 299 GLN A O 1
ATOM 2372 N N . LEU A 1 300 ? -13.891 -29.422 -20.391 1 98 300 LEU A N 1
ATOM 2373 C CA . LEU A 1 300 ? -12.602 -29.641 -21.047 1 98 300 LEU A CA 1
ATOM 2374 C C . LEU A 1 300 ? -12.383 -31.125 -21.312 1 98 300 LEU A C 1
ATOM 2376 O O . LEU A 1 300 ? -11.758 -31.5 -22.297 1 98 300 LEU A O 1
ATOM 2380 N N . LEU A 1 301 ? -12.945 -31.984 -20.469 1 97 301 LEU A N 1
ATOM 2381 C CA . LEU A 1 301 ? -12.711 -33.406 -20.578 1 97 301 LEU A CA 1
ATOM 2382 C C . LEU A 1 301 ? -13.664 -34.062 -21.578 1 97 301 LEU A C 1
ATOM 2384 O O . LEU A 1 301 ? -13.391 -35.125 -22.109 1 97 301 LEU A O 1
ATOM 2388 N N . THR A 1 302 ? -14.797 -33.312 -21.891 1 96.69 302 THR A N 1
ATOM 2389 C CA . THR A 1 302 ? -15.812 -33.969 -22.703 1 96.69 302 THR A CA 1
ATOM 2390 C C . THR A 1 302 ? -16.016 -33.25 -24.031 1 96.69 302 THR A C 1
ATOM 2392 O O . THR A 1 302 ? -16.703 -33.719 -24.922 1 96.69 302 THR A O 1
ATOM 2395 N N . ARG A 1 303 ? -15.445 -32.031 -24.141 1 97.38 303 ARG A N 1
ATOM 2396 C CA . ARG A 1 303 ? -15.57 -31.266 -25.375 1 97.38 303 ARG A CA 1
ATOM 2397 C C . ARG A 1 303 ? -14.195 -31 -26 1 97.38 303 ARG A C 1
ATOM 2399 O O . ARG A 1 303 ? -13.648 -29.906 -25.859 1 97.38 303 ARG A O 1
ATOM 2406 N N . PRO A 1 304 ? -13.727 -31.938 -26.781 1 95.5 304 PRO A N 1
ATOM 2407 C CA . PRO A 1 304 ? -12.359 -31.844 -27.312 1 95.5 304 PRO A CA 1
ATOM 2408 C C . PRO A 1 304 ? -12.148 -30.609 -28.172 1 95.5 304 PRO A C 1
ATOM 2410 O O . PRO A 1 304 ? -11.047 -30.062 -28.219 1 95.5 304 PRO A O 1
ATOM 2413 N N . THR A 1 305 ? -13.164 -30.156 -28.875 1 97.38 305 THR A N 1
ATOM 2414 C CA . THR A 1 305 ? -13.039 -28.984 -29.734 1 97.38 305 THR A CA 1
ATOM 2415 C C . THR A 1 305 ? -12.766 -27.734 -28.891 1 97.38 305 THR A C 1
ATOM 2417 O O . THR A 1 305 ? -11.867 -26.953 -29.203 1 97.38 305 THR A O 1
ATOM 2420 N N . LEU A 1 306 ? -13.523 -27.609 -27.859 1 97.69 306 LEU A N 1
ATOM 2421 C CA . LEU A 1 306 ? -13.312 -26.484 -26.938 1 97.69 306 LEU A CA 1
ATOM 2422 C C . LEU A 1 306 ? -11.914 -26.531 -26.328 1 97.69 306 LEU A C 1
ATOM 2424 O O . LEU A 1 306 ? -11.219 -25.516 -26.281 1 97.69 306 LEU A O 1
ATOM 2428 N N . ALA A 1 307 ? -11.523 -27.672 -25.906 1 97.75 307 ALA A N 1
ATOM 2429 C CA . ALA A 1 307 ? -10.211 -27.859 -25.297 1 97.75 307 ALA A CA 1
ATOM 2430 C C . ALA A 1 307 ? -9.094 -27.453 -26.25 1 97.75 307 ALA A C 1
ATOM 2432 O O . ALA A 1 307 ? -8.172 -26.734 -25.859 1 97.75 307 ALA A O 1
ATOM 2433 N N . ARG A 1 308 ? -9.25 -27.859 -27.453 1 97.06 308 ARG A N 1
ATOM 2434 C CA . ARG A 1 308 ? -8.234 -27.547 -28.453 1 97.06 308 ARG A CA 1
ATOM 2435 C C . ARG A 1 308 ? -8.195 -26.062 -28.75 1 97.06 308 ARG A C 1
ATOM 2437 O O . ARG A 1 308 ? -7.117 -25.484 -28.922 1 97.06 308 ARG A O 1
ATOM 2444 N N . GLU A 1 309 ? -9.312 -25.484 -28.828 1 97.94 309 GLU A N 1
ATOM 2445 C CA . GLU A 1 309 ? -9.398 -24.047 -29.109 1 97.94 309 GLU A CA 1
ATOM 2446 C C . GLU A 1 309 ? -8.727 -23.234 -28.016 1 97.94 309 GLU A C 1
ATOM 2448 O O . GLU A 1 309 ? -7.957 -22.312 -28.297 1 97.94 309 GLU A O 1
ATOM 2453 N N . LEU A 1 310 ? -8.992 -23.578 -26.797 1 98.31 310 LEU A N 1
ATOM 2454 C CA . LEU A 1 310 ? -8.391 -22.875 -25.672 1 98.31 310 LEU A CA 1
ATOM 2455 C C . LEU A 1 310 ? -6.883 -23.078 -25.641 1 98.31 310 LEU A C 1
ATOM 2457 O O . LEU A 1 310 ? -6.125 -22.125 -25.391 1 98.31 310 LEU A O 1
ATOM 2461 N N . ALA A 1 311 ? -6.453 -24.297 -25.906 1 97.12 311 ALA A N 1
ATOM 2462 C CA . ALA A 1 311 ? -5.031 -24.609 -25.906 1 97.12 311 ALA A CA 1
ATOM 2463 C C . ALA A 1 311 ? -4.293 -23.828 -26.984 1 97.12 311 ALA A C 1
ATOM 2465 O O . ALA A 1 311 ? -3.213 -23.281 -26.734 1 97.12 311 ALA A O 1
ATOM 2466 N N . ARG A 1 312 ? -4.91 -23.734 -28.109 1 97.12 312 ARG A N 1
ATOM 2467 C CA . ARG A 1 312 ? -4.309 -23 -29.219 1 97.12 312 ARG A CA 1
ATOM 2468 C C . ARG A 1 312 ? -4.219 -21.5 -28.906 1 97.12 312 ARG A C 1
ATOM 2470 O O . ARG A 1 312 ? -3.219 -20.859 -29.219 1 97.12 312 ARG A O 1
ATOM 2477 N N . ALA A 1 313 ? -5.254 -21.031 -28.375 1 98.06 313 ALA A N 1
ATOM 2478 C CA . ALA A 1 313 ? -5.258 -19.625 -27.984 1 98.06 313 ALA A CA 1
ATOM 2479 C C . ALA A 1 313 ? -4.184 -19.328 -26.953 1 98.06 313 ALA A C 1
ATOM 2481 O O . ALA A 1 313 ? -3.521 -18.297 -27 1 98.06 313 ALA A O 1
ATOM 2482 N N . GLY A 1 314 ? -4.035 -20.234 -26 1 96.69 314 GLY A N 1
ATOM 2483 C CA . GLY A 1 314 ? -2.965 -20.094 -25.031 1 96.69 314 GLY A CA 1
ATOM 2484 C C . GLY A 1 314 ? -1.584 -20.094 -25.656 1 96.69 314 GLY A C 1
ATOM 2485 O O . GLY A 1 314 ? -0.749 -19.234 -25.328 1 96.69 314 GLY A O 1
ATOM 2486 N N . LYS A 1 315 ? -1.392 -20.984 -26.531 1 94.06 315 LYS A N 1
ATOM 2487 C CA . LYS A 1 315 ? -0.109 -21.062 -27.219 1 94.06 315 LYS A CA 1
ATOM 2488 C C . LYS A 1 315 ? 0.159 -19.781 -28.016 1 94.06 315 LYS A C 1
ATOM 2490 O O . LYS A 1 315 ? 1.283 -19.281 -28.031 1 94.06 315 LYS A O 1
ATOM 2495 N N . SER A 1 316 ? -0.844 -19.281 -28.641 1 94.81 316 SER A N 1
ATOM 2496 C CA . SER A 1 316 ? -0.713 -18.047 -29.391 1 94.81 316 SER A CA 1
ATOM 2497 C C . SER A 1 316 ? -0.289 -16.891 -28.5 1 94.81 316 SER A C 1
ATOM 2499 O O . SER A 1 316 ? 0.574 -16.094 -28.859 1 94.81 316 SER A O 1
ATOM 2501 N N . LEU A 1 317 ? -0.887 -16.844 -27.328 1 94.31 317 LEU A N 1
ATOM 2502 C CA . LEU A 1 317 ? -0.511 -15.82 -26.359 1 94.31 317 LEU A CA 1
ATOM 2503 C C . LEU A 1 317 ? 0.963 -15.938 -25.984 1 94.31 317 LEU A C 1
ATOM 2505 O O . LEU A 1 317 ? 1.682 -14.938 -25.953 1 94.31 317 LEU A O 1
ATOM 2509 N N . LEU A 1 318 ? 1.386 -17.125 -25.719 1 92.56 318 LEU A N 1
ATOM 2510 C CA . LEU A 1 318 ? 2.777 -17.375 -25.344 1 92.56 318 LEU A CA 1
ATOM 2511 C C . LEU A 1 318 ? 3.717 -16.969 -26.484 1 92.56 318 LEU A C 1
ATOM 2513 O O . LEU A 1 318 ? 4.68 -16.219 -26.25 1 92.56 318 LEU A O 1
ATOM 2517 N N . LEU A 1 319 ? 3.398 -17.375 -27.688 1 90.81 319 LEU A N 1
ATOM 2518 C CA . LEU A 1 319 ? 4.262 -17.141 -28.828 1 90.81 319 LEU A CA 1
ATOM 2519 C C . LEU A 1 319 ? 4.367 -15.641 -29.125 1 90.81 319 LEU A C 1
ATOM 2521 O O . LEU A 1 319 ? 5.438 -15.148 -29.484 1 90.81 319 LEU A O 1
ATOM 2525 N N . LYS A 1 320 ? 3.34 -14.984 -28.953 1 90 320 LYS A N 1
ATOM 2526 C CA . LYS A 1 320 ? 3.328 -13.539 -29.188 1 90 320 LYS A CA 1
ATOM 2527 C C . LYS A 1 320 ? 4.266 -12.828 -28.219 1 90 320 LYS A C 1
ATOM 2529 O O . LYS A 1 320 ? 4.871 -11.812 -28.562 1 90 320 LYS A O 1
ATOM 2534 N N . ASN A 1 321 ? 4.426 -13.391 -27.031 1 89 321 ASN A N 1
ATOM 2535 C CA . ASN A 1 321 ? 5.188 -12.703 -26 1 89 321 ASN A CA 1
ATOM 2536 C C . ASN A 1 321 ? 6.621 -13.219 -25.906 1 89 321 ASN A C 1
ATOM 2538 O O . ASN A 1 321 ? 7.48 -12.578 -25.297 1 89 321 ASN A O 1
ATOM 2542 N N . LEU A 1 322 ? 6.895 -14.328 -26.531 1 86.31 322 LEU A N 1
ATOM 2543 C CA . LEU A 1 322 ? 8.242 -14.891 -26.531 1 86.31 322 LEU A CA 1
ATOM 2544 C C . LEU A 1 322 ? 9.172 -14.078 -27.422 1 86.31 322 LEU A C 1
ATOM 2546 O O . LEU A 1 322 ? 10.391 -14.281 -27.406 1 86.31 322 LEU A O 1
ATOM 2550 N N . THR A 1 323 ? 8.656 -13.117 -28.109 1 79.69 323 THR A N 1
ATOM 2551 C CA . THR A 1 323 ? 9.469 -12.289 -28.984 1 79.69 323 THR A CA 1
ATOM 2552 C C . THR A 1 323 ? 10.336 -11.328 -28.172 1 79.69 323 THR A C 1
ATOM 2554 O O . THR A 1 323 ? 11.344 -10.82 -28.672 1 79.69 323 THR A O 1
ATOM 2557 N N . ARG A 1 324 ? 10.047 -11.18 -26.953 1 79.94 324 ARG A N 1
ATOM 2558 C CA . ARG A 1 324 ? 10.82 -10.312 -26.078 1 79.94 324 ARG A CA 1
ATOM 2559 C C . ARG A 1 324 ? 11.906 -11.102 -25.359 1 79.94 324 ARG A C 1
ATOM 2561 O O . ARG A 1 324 ? 11.656 -12.211 -24.859 1 79.94 324 ARG A O 1
ATOM 2568 N N . ASP A 1 325 ? 13.062 -10.656 -25.391 1 86.69 325 ASP A N 1
ATOM 2569 C CA . ASP A 1 325 ? 14.141 -11.281 -24.625 1 86.69 325 ASP A CA 1
ATOM 2570 C C . ASP A 1 325 ? 14.188 -10.734 -23.203 1 86.69 325 ASP A C 1
ATOM 2572 O O . ASP A 1 325 ? 14.922 -9.781 -22.906 1 86.69 325 ASP A O 1
ATOM 2576 N N . TRP A 1 326 ? 13.477 -11.352 -22.344 1 88.69 326 TRP A N 1
ATOM 2577 C CA . TRP A 1 326 ? 13.359 -10.875 -20.969 1 88.69 326 TRP A CA 1
ATOM 2578 C C . TRP A 1 326 ? 14.719 -10.867 -20.281 1 88.69 326 TRP A C 1
ATOM 2580 O O . TRP A 1 326 ? 15.008 -9.977 -19.469 1 88.69 326 TRP A O 1
ATOM 2590 N N . ALA A 1 327 ? 15.57 -11.852 -20.578 1 90.19 327 ALA A N 1
ATOM 2591 C CA . ALA A 1 327 ? 16.875 -11.953 -19.906 1 90.19 327 ALA A CA 1
ATOM 2592 C C . ALA A 1 327 ? 17.766 -10.781 -20.281 1 90.19 327 ALA A C 1
ATOM 2594 O O . ALA A 1 327 ? 18.5 -10.266 -19.438 1 90.19 327 ALA A O 1
ATOM 2595 N N . ASP A 1 328 ? 17.688 -10.391 -21.531 1 91.31 328 ASP A N 1
ATOM 2596 C CA . ASP A 1 328 ? 18.422 -9.219 -21.984 1 91.31 328 ASP A CA 1
ATOM 2597 C C . ASP A 1 328 ? 17.938 -7.957 -21.281 1 91.31 328 ASP A C 1
ATOM 2599 O O . ASP A 1 328 ? 18.75 -7.133 -20.844 1 91.31 328 ASP A O 1
ATOM 2603 N N . GLU A 1 329 ? 16.688 -7.887 -21.219 1 94.19 329 GLU A N 1
ATOM 2604 C CA . GLU A 1 329 ? 16.109 -6.738 -20.531 1 94.19 329 GLU A CA 1
ATOM 2605 C C . GLU A 1 329 ? 16.5 -6.715 -19.062 1 94.19 329 GLU A C 1
ATOM 2607 O O . GLU A 1 329 ? 16.812 -5.656 -18.516 1 94.19 329 GLU A O 1
ATOM 2612 N N . PHE A 1 330 ? 16.516 -7.824 -18.406 1 96.75 330 PHE A N 1
ATOM 2613 C CA . PHE A 1 330 ? 16.891 -7.914 -17 1 96.75 330 PHE A CA 1
ATOM 2614 C C . PHE A 1 330 ? 18.359 -7.551 -16.812 1 96.75 330 PHE A C 1
ATOM 2616 O O . PHE A 1 330 ? 18.719 -6.828 -15.883 1 96.75 330 PHE A O 1
ATOM 2623 N N . GLU A 1 331 ? 19.141 -8.062 -17.719 1 96.75 331 GLU A N 1
ATOM 2624 C CA . GLU A 1 331 ? 20.562 -7.75 -17.656 1 96.75 331 GLU A CA 1
ATOM 2625 C C . GLU A 1 331 ? 20.812 -6.246 -17.781 1 96.75 331 GLU A C 1
ATOM 2627 O O . GLU A 1 331 ? 21.688 -5.703 -17.109 1 96.75 331 GLU A O 1
ATOM 2632 N N . ARG A 1 332 ? 20.031 -5.539 -18.578 1 96.62 332 ARG A N 1
ATOM 2633 C CA . ARG A 1 332 ? 20.141 -4.09 -18.703 1 96.62 332 ARG A CA 1
ATOM 2634 C C . ARG A 1 332 ? 19.781 -3.396 -17.391 1 96.62 332 ARG A C 1
ATOM 2636 O O . ARG A 1 332 ? 20.375 -2.379 -17.031 1 96.62 332 ARG A O 1
ATOM 2643 N N . ILE A 1 333 ? 18.797 -3.98 -16.688 1 97.88 333 ILE A N 1
ATOM 2644 C CA . ILE A 1 333 ? 18.406 -3.439 -15.398 1 97.88 333 ILE A CA 1
ATOM 2645 C C . ILE A 1 333 ? 19.562 -3.582 -14.406 1 97.88 333 ILE A C 1
ATOM 2647 O O . ILE A 1 333 ? 19.859 -2.656 -13.648 1 97.88 333 ILE A O 1
ATOM 2651 N N . ILE A 1 334 ? 20.234 -4.707 -14.453 1 98.12 334 ILE A N 1
ATOM 2652 C CA . ILE A 1 334 ? 21.391 -4.953 -13.594 1 98.12 334 ILE A CA 1
ATOM 2653 C C . ILE A 1 334 ? 22.5 -3.955 -13.922 1 98.12 334 ILE A C 1
ATOM 2655 O O . ILE A 1 334 ? 23.078 -3.355 -13.016 1 98.12 334 ILE A O 1
ATOM 2659 N N . ALA A 1 335 ? 22.719 -3.729 -15.172 1 96.62 335 ALA A N 1
ATOM 2660 C CA . ALA A 1 335 ? 23.75 -2.793 -15.609 1 96.62 335 ALA A CA 1
ATOM 2661 C C . ALA A 1 335 ? 23.438 -1.373 -15.148 1 96.62 335 ALA A C 1
ATOM 2663 O O . ALA A 1 335 ? 24.328 -0.644 -14.711 1 96.62 335 ALA A O 1
ATOM 2664 N N . ARG A 1 336 ? 22.234 -1.015 -15.25 1 95.12 336 ARG A N 1
ATOM 2665 C CA . ARG A 1 336 ? 21.797 0.306 -14.812 1 95.12 336 ARG A CA 1
ATOM 2666 C C . ARG A 1 336 ? 22.031 0.49 -13.312 1 95.12 336 ARG A C 1
ATOM 2668 O O . ARG A 1 336 ? 22.453 1.559 -12.875 1 95.12 336 ARG A O 1
ATOM 2675 N N . ALA A 1 337 ? 21.672 -0.549 -12.57 1 96.31 337 ALA A N 1
ATOM 2676 C CA . ALA A 1 337 ? 21.891 -0.494 -11.125 1 96.31 337 ALA A CA 1
ATOM 2677 C C . ALA A 1 337 ? 23.375 -0.287 -10.812 1 96.31 337 ALA A C 1
ATOM 2679 O O . ALA A 1 337 ? 23.719 0.568 -9.992 1 96.31 337 ALA A O 1
ATOM 2680 N N . ALA A 1 338 ? 24.219 -1.003 -11.469 1 94.5 338 ALA A N 1
ATOM 2681 C CA . ALA A 1 338 ? 25.656 -0.917 -11.25 1 94.5 338 ALA A CA 1
ATOM 2682 C C . ALA A 1 338 ? 26.203 0.452 -11.648 1 94.5 338 ALA A C 1
ATOM 2684 O O . ALA A 1 338 ? 27 1.046 -10.93 1 94.5 338 ALA A O 1
ATOM 2685 N N . MET A 1 339 ? 25.75 0.946 -12.734 1 91.12 339 MET A N 1
ATOM 2686 C CA . MET A 1 339 ? 26.203 2.238 -13.242 1 91.12 339 MET A CA 1
ATOM 2687 C C . MET A 1 339 ? 25.766 3.369 -12.312 1 91.12 339 MET A C 1
ATOM 2689 O O . MET A 1 339 ? 26.531 4.305 -12.07 1 91.12 339 MET A O 1
ATOM 2693 N N . GLY A 1 340 ? 24.516 3.27 -11.906 1 89.06 340 GLY A N 1
ATOM 2694 C CA . GLY A 1 340 ? 24.031 4.281 -10.984 1 89.06 340 GLY A CA 1
ATOM 2695 C C . GLY A 1 340 ? 24.875 4.395 -9.727 1 89.06 340 GLY A C 1
ATOM 2696 O O . GLY A 1 340 ? 25.125 5.5 -9.242 1 89.06 340 GLY A O 1
ATOM 2697 N N . ALA A 1 341 ? 25.281 3.326 -9.195 1 87.62 341 ALA A N 1
ATOM 2698 C CA . ALA A 1 341 ? 26.109 3.311 -7.992 1 87.62 341 ALA A CA 1
ATOM 2699 C C . ALA A 1 341 ? 27.484 3.934 -8.266 1 87.62 341 ALA A C 1
ATOM 2701 O O . ALA A 1 341 ? 28.016 4.668 -7.43 1 87.62 341 ALA A O 1
ATOM 2702 N N . GLU A 1 342 ? 28.016 3.619 -9.391 1 86 342 GLU A N 1
ATOM 2703 C CA . GLU A 1 342 ? 29.297 4.191 -9.773 1 86 342 GLU A CA 1
ATOM 2704 C C . GLU A 1 342 ? 29.219 5.711 -9.906 1 86 342 GLU A C 1
ATOM 2706 O O . GLU A 1 342 ? 30.125 6.43 -9.492 1 86 342 GLU A O 1
ATOM 2711 N N . LEU A 1 343 ? 28.094 6.121 -10.461 1 84.38 343 LEU A N 1
ATOM 2712 C CA . LEU A 1 343 ? 27.891 7.555 -10.648 1 84.38 343 LEU A CA 1
ATOM 2713 C C . LEU A 1 343 ? 27.734 8.266 -9.305 1 84.38 343 LEU A C 1
ATOM 2715 O O . LEU A 1 343 ? 28.266 9.359 -9.117 1 84.38 343 LEU A O 1
ATOM 2719 N N . ARG A 1 344 ? 27.062 7.73 -8.352 1 81.81 344 ARG A N 1
ATOM 2720 C CA . ARG A 1 344 ? 26.891 8.312 -7.027 1 81.81 344 ARG A CA 1
ATOM 2721 C C . ARG A 1 344 ? 28.219 8.438 -6.309 1 81.81 344 ARG A C 1
ATOM 2723 O O . ARG A 1 344 ? 28.469 9.422 -5.613 1 81.81 344 ARG A O 1
ATOM 2730 N N . LYS A 1 345 ? 29.109 7.477 -6.562 1 81.25 345 LYS A N 1
ATOM 2731 C CA . LYS A 1 345 ? 30.453 7.512 -5.969 1 81.25 345 LYS A CA 1
ATOM 2732 C C . LYS A 1 345 ? 31.266 8.688 -6.516 1 81.25 345 LYS A C 1
ATOM 2734 O O . LYS A 1 345 ? 32.094 9.242 -5.812 1 81.25 345 LYS A O 1
ATOM 2739 N N . LEU A 1 346 ? 30.828 8.984 -7.695 1 78.69 346 LEU A N 1
ATOM 2740 C CA . LEU A 1 346 ? 31.547 10.07 -8.352 1 78.69 346 LEU A CA 1
ATOM 2741 C C . LEU A 1 346 ? 30.938 11.422 -7.996 1 78.69 346 LEU A C 1
ATOM 2743 O O . LEU A 1 346 ? 31.469 12.469 -8.383 1 78.69 346 LEU A O 1
ATOM 2747 N N . GLY A 1 347 ? 29.891 11.461 -7.059 1 73.12 347 GLY A N 1
ATOM 2748 C CA . GLY A 1 347 ? 29.281 12.688 -6.566 1 73.12 347 GLY A CA 1
ATOM 2749 C C . GLY A 1 347 ? 28.172 13.203 -7.457 1 73.12 347 GLY A C 1
ATOM 2750 O O . GLY A 1 347 ? 27.797 14.375 -7.387 1 73.12 347 GLY A O 1
ATOM 2751 N N . TYR A 1 348 ? 27.703 12.312 -8.414 1 64.25 348 TYR A N 1
ATOM 2752 C CA . TYR A 1 348 ? 26.594 12.703 -9.289 1 64.25 348 TYR A CA 1
ATOM 2753 C C . TYR A 1 348 ? 25.266 12.211 -8.727 1 64.25 348 TYR A C 1
ATOM 2755 O O . TYR A 1 348 ? 25.203 11.18 -8.062 1 64.25 348 TYR A O 1
ATOM 2763 N N . MET B 1 1 ? -31.688 8.789 10.57 1 95.06 1 MET B N 1
ATOM 2764 C CA . MET B 1 1 ? -30.812 7.668 10.914 1 95.06 1 MET B CA 1
ATOM 2765 C C . MET B 1 1 ? -30.172 7.875 12.281 1 95.06 1 MET B C 1
ATOM 2767 O O . MET B 1 1 ? -30.047 9.008 12.75 1 95.06 1 MET B O 1
ATOM 2771 N N . LYS B 1 2 ? -29.969 6.828 12.914 1 96.62 2 LYS B N 1
ATOM 2772 C CA . LYS B 1 2 ? -29.141 6.844 14.117 1 96.62 2 LYS B CA 1
ATOM 2773 C C . LYS B 1 2 ? -27.672 6.672 13.773 1 96.62 2 LYS B C 1
ATOM 2775 O O . LYS B 1 2 ? -27.25 5.617 13.281 1 96.62 2 LYS B O 1
ATOM 2780 N N . ILE B 1 3 ? -26.906 7.758 14.062 1 98.06 3 ILE B N 1
ATOM 2781 C CA . ILE B 1 3 ? -25.516 7.777 13.633 1 98.06 3 ILE B CA 1
ATOM 2782 C C . ILE B 1 3 ? -24.594 7.824 14.844 1 98.06 3 ILE B C 1
ATOM 2784 O O . ILE B 1 3 ? -24.75 8.672 15.727 1 98.06 3 ILE B O 1
ATOM 2788 N N . LEU B 1 4 ? -23.656 6.906 14.906 1 97.88 4 LEU B N 1
ATOM 2789 C CA . LEU B 1 4 ? -22.609 6.949 15.922 1 97.88 4 LEU B CA 1
ATOM 2790 C C . LEU B 1 4 ? -21.328 7.523 15.344 1 97.88 4 LEU B C 1
ATOM 2792 O O . LEU B 1 4 ? -20.797 7 14.359 1 97.88 4 LEU B O 1
ATOM 2796 N N . LEU B 1 5 ? -20.875 8.562 15.922 1 98.06 5 LEU B N 1
ATOM 2797 C CA . LEU B 1 5 ? -19.562 9.109 15.617 1 98.06 5 LEU B CA 1
ATOM 2798 C C . LEU B 1 5 ? -18.516 8.555 16.562 1 98.06 5 LEU B C 1
ATOM 2800 O O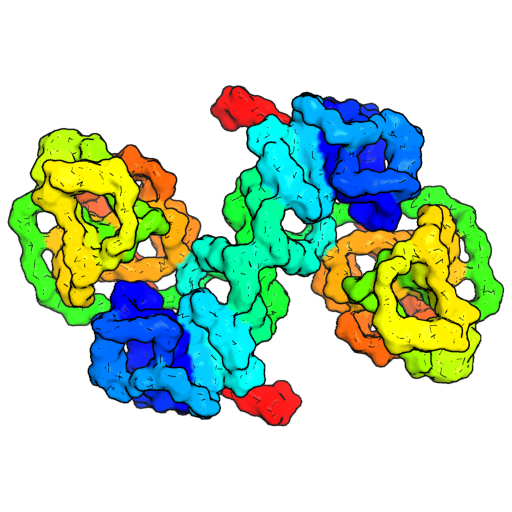 . LEU B 1 5 ? -18.578 8.766 17.781 1 98.06 5 LEU B O 1
ATOM 2804 N N . LEU B 1 6 ? -17.609 7.793 16.016 1 97 6 LEU B N 1
ATOM 2805 C CA . LEU B 1 6 ? -16.469 7.297 16.781 1 97 6 LEU B CA 1
ATOM 2806 C C . LEU B 1 6 ? -15.266 8.211 16.609 1 97 6 LEU B C 1
ATOM 2808 O O . LEU B 1 6 ? -14.617 8.195 15.562 1 97 6 LEU B O 1
ATOM 2812 N N . ASN B 1 7 ? -14.961 8.945 17.594 1 94.38 7 ASN B N 1
ATOM 2813 C CA . ASN B 1 7 ? -13.867 9.906 17.547 1 94.38 7 ASN B CA 1
ATOM 2814 C C . ASN B 1 7 ? -12.68 9.453 18.375 1 94.38 7 ASN B C 1
ATOM 2816 O O . ASN B 1 7 ? -12.852 8.766 19.391 1 94.38 7 ASN B O 1
ATOM 2820 N N . ASP B 1 8 ? -11.516 9.797 17.953 1 90.31 8 ASP B N 1
ATOM 2821 C CA . ASP B 1 8 ? -10.305 9.328 18.625 1 90.31 8 ASP B CA 1
ATOM 2822 C C . ASP B 1 8 ? -10.18 9.914 20.016 1 90.31 8 ASP B C 1
ATOM 2824 O O . ASP B 1 8 ? -9.906 9.195 20.984 1 90.31 8 ASP B O 1
ATOM 2828 N N . GLU B 1 9 ? -10.312 11.242 20.125 1 85.88 9 GLU B N 1
ATOM 2829 C CA . GLU B 1 9 ? -10.188 11.977 21.375 1 85.88 9 GLU B CA 1
ATOM 2830 C C . GLU B 1 9 ? -10.969 13.281 21.344 1 85.88 9 GLU B C 1
ATOM 2832 O O . GLU B 1 9 ? -11.609 13.594 20.328 1 85.88 9 GLU B O 1
ATOM 2837 N N . PHE B 1 10 ? -10.938 13.992 22.547 1 86 10 PHE B N 1
ATOM 2838 C CA . PHE B 1 10 ? -11.75 15.203 22.609 1 86 10 PHE B CA 1
ATOM 2839 C C . PHE B 1 10 ? -10.867 16.438 22.75 1 86 10 PHE B C 1
ATOM 2841 O O . PHE B 1 10 ? -11.312 17.484 23.219 1 86 10 PHE B O 1
ATOM 2848 N N . TYR B 1 11 ? -9.586 16.234 22.359 1 80.81 11 TYR B N 1
ATOM 2849 C CA . TYR B 1 11 ? -8.719 17.422 22.328 1 80.81 11 TYR B CA 1
ATOM 2850 C C . TYR B 1 11 ? -8.766 18.078 20.953 1 80.81 11 TYR B C 1
ATOM 2852 O O . TYR B 1 11 ? -9.266 17.484 19.984 1 80.81 11 TYR B O 1
ATOM 2860 N N . THR B 1 12 ? -8.305 19.297 20.984 1 81.69 12 THR B N 1
ATOM 2861 C CA . THR B 1 12 ? -8.367 20.078 19.734 1 81.69 12 THR B CA 1
ATOM 2862 C C . THR B 1 12 ? -7.32 19.594 18.75 1 81.69 12 THR B C 1
ATOM 2864 O O . THR B 1 12 ? -6.141 19.938 18.859 1 81.69 12 THR B O 1
ATOM 2867 N N . THR B 1 13 ? -7.711 18.75 17.828 1 83.38 13 THR B N 1
ATOM 2868 C CA . THR B 1 13 ? -6.93 18.297 16.688 1 83.38 13 THR B CA 1
ATOM 2869 C C . THR B 1 13 ? -7.695 18.531 15.383 1 83.38 13 THR B C 1
ATOM 2871 O O . THR B 1 13 ? -8.898 18.797 15.398 1 83.38 13 THR B O 1
ATOM 2874 N N . GLY B 1 14 ? -6.945 18.547 14.328 1 86.44 14 GLY B N 1
ATOM 2875 C CA . GLY B 1 14 ? -7.605 18.703 13.039 1 86.44 14 GLY B CA 1
ATOM 2876 C C . GLY B 1 14 ? -8.68 17.672 12.781 1 86.44 14 GLY B C 1
ATOM 2877 O O . GLY B 1 14 ? -9.758 17.984 12.281 1 86.44 14 GLY B O 1
ATOM 2878 N N . ALA B 1 15 ? -8.438 16.453 13.18 1 91.19 15 ALA B N 1
ATOM 2879 C CA . ALA B 1 15 ? -9.375 15.344 12.961 1 91.19 15 ALA B CA 1
ATOM 2880 C C . ALA B 1 15 ? -10.633 15.508 13.812 1 91.19 15 ALA B C 1
ATOM 2882 O O . ALA B 1 15 ? -11.742 15.289 13.336 1 91.19 15 ALA B O 1
ATOM 2883 N N . SER B 1 16 ? -10.453 15.945 15.016 1 90 16 SER B N 1
ATOM 2884 C CA . SER B 1 16 ? -11.594 16.125 15.906 1 90 16 SER B CA 1
ATOM 2885 C C . SER B 1 16 ? -12.453 17.312 15.477 1 90 16 SER B C 1
ATOM 2887 O O . SER B 1 16 ? -13.68 17.266 15.594 1 90 16 SER B O 1
ATOM 2889 N N . ILE B 1 17 ? -11.758 18.359 15.031 1 88 17 ILE B N 1
ATOM 2890 C CA . ILE B 1 17 ? -12.492 19.516 14.539 1 88 17 ILE B CA 1
ATOM 2891 C C . ILE B 1 17 ? -13.32 19.125 13.312 1 88 17 ILE B C 1
ATOM 2893 O O . ILE B 1 17 ? -14.477 19.516 13.188 1 88 17 ILE B O 1
ATOM 2897 N N . ALA B 1 18 ? -12.727 18.391 12.445 1 91.06 18 ALA B N 1
ATOM 2898 C CA . ALA B 1 18 ? -13.438 17.938 11.258 1 91.06 18 ALA B CA 1
ATOM 2899 C C . ALA B 1 18 ? -14.688 17.141 11.648 1 91.06 18 ALA B C 1
ATOM 2901 O O . ALA B 1 18 ? -15.766 17.359 11.094 1 91.06 18 ALA B O 1
ATOM 2902 N N . MET B 1 19 ? -14.531 16.203 12.578 1 94.12 19 MET B N 1
ATOM 2903 C CA . MET B 1 19 ? -15.656 15.398 13.039 1 94.12 19 MET B CA 1
ATOM 2904 C C . MET B 1 19 ? -16.734 16.281 13.664 1 94.12 19 MET B C 1
ATOM 2906 O O . MET B 1 19 ? -17.922 16.078 13.43 1 94.12 19 MET B O 1
ATOM 2910 N N . LEU B 1 20 ? -16.297 17.25 14.406 1 91.88 20 LEU B N 1
ATOM 2911 C CA . LEU B 1 20 ? -17.234 18.172 15.047 1 91.88 20 LEU B CA 1
ATOM 2912 C C . LEU B 1 20 ? -18.047 18.938 14.008 1 91.88 20 LEU B C 1
ATOM 2914 O O . LEU B 1 20 ? -19.266 19.094 14.141 1 91.88 20 LEU B O 1
ATOM 2918 N N . ARG B 1 21 ? -17.375 19.375 13.023 1 90.5 21 ARG B N 1
ATOM 2919 C CA . ARG B 1 21 ? -18.062 20.125 11.969 1 90.5 21 ARG B CA 1
ATOM 2920 C C . ARG B 1 21 ? -19.062 19.234 11.234 1 90.5 21 ARG B C 1
ATOM 2922 O O . ARG B 1 21 ? -20.156 19.688 10.883 1 90.5 21 ARG B O 1
ATOM 2929 N N . LEU B 1 22 ? -18.672 18.062 10.992 1 94.19 22 LEU B N 1
ATOM 2930 C CA . LEU B 1 22 ? -19.609 17.125 10.391 1 94.19 22 LEU B CA 1
ATOM 2931 C C . LEU B 1 22 ? -20.812 16.906 11.297 1 94.19 22 LEU B C 1
ATOM 2933 O O . LEU B 1 22 ? -21.953 16.875 10.82 1 94.19 22 LEU B O 1
ATOM 2937 N N . ALA B 1 23 ? -20.578 16.781 12.555 1 96.06 23 ALA B N 1
ATOM 2938 C CA . ALA B 1 23 ? -21.641 16.562 13.531 1 96.06 23 ALA B CA 1
ATOM 2939 C C . ALA B 1 23 ? -22.641 17.719 13.516 1 96.06 23 ALA B C 1
ATOM 2941 O O . ALA B 1 23 ? -23.844 17.5 13.648 1 96.06 23 ALA B O 1
ATOM 2942 N N . GLU B 1 24 ? -22.125 18.906 13.352 1 93.06 24 GLU B N 1
ATOM 2943 C CA . GLU B 1 24 ? -22.984 20.094 13.281 1 93.06 24 GLU B CA 1
ATOM 2944 C C . GLU B 1 24 ? -24 19.969 12.156 1 93.06 24 GLU B C 1
ATOM 2946 O O . GLU B 1 24 ? -25.156 20.391 12.305 1 93.06 24 GLU B O 1
ATOM 2951 N N . ARG B 1 25 ? -23.547 19.406 11.117 1 93 25 ARG B N 1
ATOM 2952 C CA . ARG B 1 25 ? -24.438 19.203 9.977 1 93 25 ARG B CA 1
ATOM 2953 C C . ARG B 1 25 ? -25.391 18.047 10.242 1 93 25 ARG B C 1
ATOM 2955 O O . ARG B 1 25 ? -26.594 18.172 10.023 1 93 25 ARG B O 1
ATOM 2962 N N . LEU B 1 26 ? -24.938 16.969 10.766 1 96.88 26 LEU B N 1
ATOM 2963 C CA . LEU B 1 26 ? -25.703 15.727 10.883 1 96.88 26 LEU B CA 1
ATOM 2964 C C . LEU B 1 26 ? -26.797 15.859 11.922 1 96.88 26 LEU B C 1
ATOM 2966 O O . LEU B 1 26 ? -27.891 15.305 11.758 1 96.88 26 LEU B O 1
ATOM 2970 N N . VAL B 1 27 ? -26.562 16.609 12.953 1 96.94 27 VAL B N 1
ATOM 2971 C CA . VAL B 1 27 ? -27.5 16.688 14.07 1 96.94 27 VAL B CA 1
ATOM 2972 C C . VAL B 1 27 ? -28.766 17.406 13.633 1 96.94 27 VAL B C 1
ATOM 2974 O O . VAL B 1 27 ? -29.797 17.344 14.312 1 96.94 27 VAL B O 1
ATOM 2977 N N . GLN B 1 28 ? -28.703 18.078 12.516 1 95.5 28 GLN B N 1
ATOM 2978 C CA . GLN B 1 28 ? -29.859 18.812 12 1 95.5 28 GLN B CA 1
ATOM 2979 C C . GLN B 1 28 ? -30.953 17.859 11.516 1 95.5 28 GLN B C 1
ATOM 2981 O O . GLN B 1 28 ? -32.125 18.188 11.539 1 95.5 28 GLN B O 1
ATOM 2986 N N . GLN B 1 29 ? -30.562 16.688 11.109 1 95.81 29 GLN B N 1
ATOM 2987 C CA . GLN B 1 29 ? -31.531 15.82 10.461 1 95.81 29 GLN B CA 1
ATOM 2988 C C . GLN B 1 29 ? -31.469 14.406 11.023 1 95.81 29 GLN B C 1
ATOM 2990 O O . GLN B 1 29 ? -32.312 13.57 10.711 1 95.81 29 GLN B O 1
ATOM 2995 N N . HIS B 1 30 ? -30.5 14.102 11.891 1 97.62 30 HIS B N 1
ATOM 2996 C CA . HIS B 1 30 ? -30.281 12.734 12.352 1 97.62 30 HIS B CA 1
ATOM 2997 C C . HIS B 1 30 ? -30.156 12.688 13.875 1 97.62 30 HIS B C 1
ATOM 2999 O O . HIS B 1 30 ? -30 13.727 14.523 1 97.62 30 HIS B O 1
ATOM 3005 N N . GLU B 1 31 ? -30.359 11.531 14.406 1 97.25 31 GLU B N 1
ATOM 3006 C CA . GLU B 1 31 ? -29.969 11.25 15.789 1 97.25 31 GLU B CA 1
ATOM 3007 C C . GLU B 1 31 ? -28.484 10.891 15.883 1 97.25 31 GLU B C 1
ATOM 3009 O O . GLU B 1 31 ? -28.078 9.828 15.422 1 97.25 31 GLU B O 1
ATOM 3014 N N . VAL B 1 32 ? -27.719 11.805 16.5 1 97.94 32 VAL B N 1
ATOM 3015 C CA . VAL B 1 32 ? -26.266 11.656 16.484 1 97.94 32 VAL B CA 1
ATOM 3016 C C . VAL B 1 32 ? -25.734 11.445 17.891 1 97.94 32 VAL B C 1
ATOM 3018 O O . VAL B 1 32 ? -26.188 12.117 18.828 1 97.94 32 VAL B O 1
ATOM 3021 N N . MET B 1 33 ? -24.891 10.477 18.078 1 97.44 33 MET B N 1
ATOM 3022 C CA . MET B 1 33 ? -24.141 10.242 19.312 1 97.44 33 MET B CA 1
ATOM 3023 C C . MET B 1 33 ? -22.641 10.195 19.016 1 97.44 33 MET B C 1
ATOM 3025 O O . MET B 1 33 ? -22.219 9.93 17.891 1 97.44 33 MET B O 1
ATOM 3029 N N . VAL B 1 34 ? -21.844 10.43 20.062 1 97.5 34 VAL B N 1
ATOM 3030 C CA . VAL B 1 34 ? -20.391 10.383 19.875 1 97.5 34 VAL B CA 1
ATOM 3031 C C . VAL B 1 34 ? -19.75 9.516 20.953 1 97.5 34 VAL B C 1
ATOM 3033 O O . VAL B 1 34 ? -20.156 9.555 22.109 1 97.5 34 VAL B O 1
ATOM 3036 N N . MET B 1 35 ? -18.875 8.656 20.547 1 95.69 35 MET B N 1
ATOM 3037 C CA . MET B 1 35 ? -18.109 7.785 21.422 1 95.69 35 MET B CA 1
ATOM 3038 C C . MET B 1 35 ? -16.609 8.023 21.25 1 95.69 35 MET B C 1
ATOM 3040 O O . MET B 1 35 ? -16.094 7.957 20.141 1 95.69 35 MET B O 1
ATOM 3044 N N . PRO B 1 36 ? -15.883 8.352 22.328 1 93.62 36 PRO B N 1
ATOM 3045 C CA . PRO B 1 36 ? -14.43 8.508 22.234 1 93.62 36 PRO B CA 1
ATOM 3046 C C . PRO B 1 36 ? -13.688 7.176 22.312 1 93.62 36 PRO B C 1
ATOM 3048 O O . PRO B 1 36 ? -14.086 6.289 23.078 1 93.62 36 PRO B O 1
ATOM 3051 N N . ARG B 1 37 ? -12.695 6.969 21.5 1 91.06 37 ARG B N 1
ATOM 3052 C CA . ARG B 1 37 ? -11.797 5.836 21.703 1 91.06 37 ARG B CA 1
ATOM 3053 C C . ARG B 1 37 ? -11 5.992 23 1 91.06 37 ARG B C 1
ATOM 3055 O O . ARG B 1 37 ? -10.883 5.043 23.781 1 91.06 37 ARG B O 1
ATOM 3062 N N . ARG B 1 38 ? -10.367 7.266 23.156 1 88.88 38 ARG B N 1
ATOM 3063 C CA . ARG B 1 38 ? -9.734 7.684 24.391 1 88.88 38 ARG B CA 1
ATOM 3064 C C . ARG B 1 38 ? -10.492 8.844 25.031 1 88.88 38 ARG B C 1
ATOM 3066 O O . ARG B 1 38 ? -10.453 9.969 24.531 1 88.88 38 ARG B O 1
ATOM 3073 N N . ASP B 1 39 ? -11.109 8.562 26.172 1 88.44 39 ASP B N 1
ATOM 3074 C CA . ASP B 1 39 ? -11.93 9.578 26.812 1 88.44 39 ASP B CA 1
ATOM 3075 C C . ASP B 1 39 ? -11.07 10.695 27.406 1 88.44 39 ASP B C 1
ATOM 3077 O O . ASP B 1 39 ? -9.883 10.492 27.656 1 88.44 39 ASP B O 1
ATOM 3081 N N . GLY B 1 40 ? -11.664 11.859 27.391 1 85.25 40 GLY B N 1
ATOM 3082 C CA . GLY B 1 40 ? -10.977 13.023 27.938 1 85.25 40 GLY B CA 1
ATOM 3083 C C . GLY B 1 40 ? -11.867 14.25 28.047 1 85.25 40 GLY B C 1
ATOM 3084 O O . GLY B 1 40 ? -13 14.242 27.562 1 85.25 40 GLY B O 1
ATOM 3085 N N . GLU B 1 41 ? -11.352 15.258 28.797 1 84.06 41 GLU B N 1
ATOM 3086 C CA . GLU B 1 41 ? -12.133 16.453 29.078 1 84.06 41 GLU B CA 1
ATOM 3087 C C . GLU B 1 41 ? -11.68 17.625 28.219 1 84.06 41 GLU B C 1
ATOM 3089 O O . GLU B 1 41 ? -11.586 18.766 28.688 1 84.06 41 GLU B O 1
ATOM 3094 N N . GLY B 1 42 ? -11.422 17.312 26.938 1 83.75 42 GLY B N 1
ATOM 3095 C CA . GLY B 1 42 ? -10.906 18.344 26.062 1 83.75 42 GLY B CA 1
ATOM 3096 C C . GLY B 1 42 ? -11.984 19.266 25.531 1 83.75 42 GLY B C 1
ATOM 3097 O O . GLY B 1 42 ? -13.172 19.047 25.781 1 83.75 42 GLY B O 1
ATOM 3098 N N . GLU B 1 43 ? -11.617 20.391 24.922 1 83.81 43 GLU B N 1
ATOM 3099 C CA . GLU B 1 43 ? -12.492 21.422 24.391 1 83.81 43 GLU B CA 1
ATOM 3100 C C . GLU B 1 43 ? -13.523 20.844 23.438 1 83.81 43 GLU B C 1
ATOM 3102 O O . GLU B 1 43 ? -14.664 21.312 23.375 1 83.81 43 GLU B O 1
ATOM 3107 N N . ILE B 1 44 ? -13.219 19.875 22.688 1 88.75 44 ILE B N 1
ATOM 3108 C CA . ILE B 1 44 ? -14.086 19.281 21.688 1 88.75 44 ILE B CA 1
ATOM 3109 C C . ILE B 1 44 ? -15.273 18.594 22.359 1 88.75 44 ILE B C 1
ATOM 3111 O O . ILE B 1 44 ? -16.391 18.609 21.844 1 88.75 44 ILE B O 1
ATOM 3115 N N . ARG B 1 45 ? -14.984 18 23.547 1 92.81 45 ARG B N 1
ATOM 3116 C CA . ARG B 1 45 ? -16.078 17.406 24.312 1 92.81 45 ARG B CA 1
ATOM 3117 C C . ARG B 1 45 ? -17.172 18.422 24.609 1 92.81 45 ARG B C 1
ATOM 3119 O O . ARG B 1 45 ? -18.344 18.156 24.375 1 92.81 45 ARG B O 1
ATOM 3126 N N . LYS B 1 46 ? -16.703 19.578 25.078 1 91.31 46 LYS B N 1
ATOM 3127 C CA . LYS B 1 46 ? -17.641 20.656 25.422 1 91.31 46 LYS B CA 1
ATOM 3128 C C . LYS B 1 46 ? -18.453 21.078 24.203 1 91.31 46 LYS B C 1
ATOM 3130 O O . LYS B 1 46 ? -19.641 21.375 24.328 1 91.31 46 LYS B O 1
ATOM 3135 N N . GLN B 1 47 ? -17.828 21.062 23.141 1 91.62 47 GLN B N 1
ATOM 3136 C CA . GLN B 1 47 ? -18.5 21.484 21.922 1 91.62 47 GLN B CA 1
ATOM 3137 C C . GLN B 1 47 ? -19.547 20.469 21.484 1 91.62 47 GLN B C 1
ATOM 3139 O O . GLN B 1 47 ? -20.625 20.828 21.016 1 91.62 47 GLN B O 1
ATOM 3144 N N . PHE B 1 48 ? -19.25 19.219 21.625 1 95.06 48 PHE B N 1
ATOM 3145 C CA . PHE B 1 48 ? -20.234 18.188 21.328 1 95.06 48 PHE B CA 1
ATOM 3146 C C . PHE B 1 48 ? -21.438 18.297 22.25 1 95.06 48 PHE B C 1
ATOM 3148 O O . PHE B 1 48 ? -22.578 18.203 21.812 1 95.06 48 PHE B O 1
ATOM 3155 N N . GLU B 1 49 ? -21.156 18.531 23.516 1 95.56 49 GLU B N 1
ATOM 3156 C CA . GLU B 1 49 ? -22.219 18.703 24.5 1 95.56 49 GLU B CA 1
ATOM 3157 C C . GLU B 1 49 ? -23.078 19.922 24.188 1 95.56 49 GLU B C 1
ATOM 3159 O O . GLU B 1 49 ? -24.312 19.859 24.297 1 95.56 49 GLU B O 1
ATOM 3164 N N . ALA B 1 50 ? -22.422 20.938 23.781 1 94.44 50 ALA B N 1
ATOM 3165 C CA . ALA B 1 50 ? -23.125 22.156 23.438 1 94.44 50 ALA B CA 1
ATOM 3166 C C . ALA B 1 50 ? -24.062 21.953 22.25 1 94.44 50 ALA B C 1
ATOM 3168 O O . ALA B 1 50 ? -25.094 22.625 22.125 1 94.44 50 ALA B O 1
ATOM 3169 N N . LEU B 1 51 ? -23.766 21.031 21.391 1 95.25 51 LEU B N 1
ATOM 3170 C CA . LEU B 1 51 ? -24.578 20.719 20.234 1 95.25 51 LEU B CA 1
ATOM 3171 C C . LEU B 1 51 ? -25.734 19.781 20.609 1 95.25 51 LEU B C 1
ATOM 3173 O O . LEU B 1 51 ? -26.578 19.453 19.781 1 95.25 51 LEU B O 1
ATOM 3177 N N . GLY B 1 52 ? -25.703 19.359 21.859 1 96.56 52 GLY B N 1
ATOM 3178 C CA . GLY B 1 52 ? -26.734 18.422 22.328 1 96.56 52 GLY B CA 1
ATOM 3179 C C . GLY B 1 52 ? -26.469 17 21.906 1 96.56 52 GLY B C 1
ATOM 3180 O O . GLY B 1 52 ? -27.391 16.172 21.875 1 96.56 52 GLY B O 1
ATOM 3181 N N . ILE B 1 53 ? -25.281 16.688 21.547 1 97.31 53 ILE B N 1
ATOM 3182 C CA . ILE B 1 53 ? -24.922 15.336 21.125 1 97.31 53 ILE B CA 1
ATOM 3183 C C . ILE B 1 53 ? -24.453 14.516 22.312 1 97.31 53 ILE B C 1
ATOM 3185 O O . ILE B 1 53 ? -23.453 14.844 22.953 1 97.31 53 ILE B O 1
ATOM 3189 N N . PRO B 1 54 ? -25.172 13.5 22.688 1 96.06 54 PRO B N 1
ATOM 3190 C CA . PRO B 1 54 ? -24.781 12.703 23.859 1 96.06 54 PRO B CA 1
ATOM 3191 C C . PRO B 1 54 ? -23.438 11.984 23.656 1 96.06 54 PRO B C 1
ATOM 3193 O O . PRO B 1 54 ? -23.172 11.469 22.562 1 96.06 54 PRO B O 1
ATOM 3196 N N . ILE B 1 55 ? -22.609 11.961 24.688 1 96.12 55 ILE B N 1
ATOM 3197 C CA . ILE B 1 55 ? -21.375 11.18 24.734 1 96.12 55 ILE B CA 1
ATOM 3198 C C . ILE B 1 55 ? -21.672 9.797 25.328 1 96.12 55 ILE B C 1
ATOM 3200 O O . ILE B 1 55 ? -22.125 9.688 26.453 1 96.12 55 ILE B O 1
ATOM 3204 N N . VAL B 1 56 ? -21.375 8.812 24.5 1 95.06 56 VAL B N 1
ATOM 3205 C CA . VAL B 1 56 ? -21.75 7.461 24.922 1 95.06 56 VAL B CA 1
ATOM 3206 C C . VAL B 1 56 ? -20.5 6.586 25 1 95.06 56 VAL B C 1
ATOM 3208 O O . VAL B 1 56 ? -19.453 6.938 24.453 1 95.06 56 VAL B O 1
ATOM 3211 N N . HIS B 1 57 ? -20.594 5.43 25.75 1 91.62 57 HIS B N 1
ATOM 3212 C CA . HIS B 1 57 ? -19.469 4.52 25.891 1 91.62 57 HIS B CA 1
ATOM 3213 C C . HIS B 1 57 ? -19.828 3.109 25.438 1 91.62 57 HIS B C 1
ATOM 3215 O O . HIS B 1 57 ? -18.969 2.242 25.328 1 91.62 57 HIS B O 1
ATOM 3221 N N . ASN B 1 58 ? -21.062 2.889 25.172 1 84.88 58 ASN B N 1
ATOM 3222 C CA . ASN B 1 58 ? -21.594 1.637 24.656 1 84.88 58 ASN B CA 1
ATOM 3223 C C . ASN B 1 58 ? -22.844 1.871 23.797 1 84.88 58 ASN B C 1
ATOM 3225 O O . ASN B 1 58 ? -23.672 2.719 24.125 1 84.88 58 ASN B O 1
ATOM 3229 N N . VAL B 1 59 ? -22.781 1.413 22.641 1 75.44 59 VAL B N 1
ATOM 3230 C CA . VAL B 1 59 ? -23.969 1.599 21.812 1 75.44 59 VAL B CA 1
ATOM 3231 C C . VAL B 1 59 ? -24.438 0.25 21.266 1 75.44 59 VAL B C 1
ATOM 3233 O O . VAL B 1 59 ? -23.625 -0.572 20.844 1 75.44 59 VAL B O 1
ATOM 3236 N N . THR B 1 60 ? -25.719 0.056 21.406 1 71.94 60 THR B N 1
ATOM 3237 C CA . THR B 1 60 ? -26.266 -1.247 21.047 1 71.94 60 THR B CA 1
ATOM 3238 C C . THR B 1 60 ? -26.812 -1.23 19.625 1 71.94 60 THR B C 1
ATOM 3240 O O . THR B 1 60 ? -26.703 -2.219 18.891 1 71.94 60 THR B O 1
ATOM 3243 N N . THR B 1 61 ? -27.516 -0.157 19.141 1 88 61 THR B N 1
ATOM 3244 C CA . THR B 1 61 ? -28.125 -0.209 17.812 1 88 61 THR B CA 1
ATOM 3245 C C . THR B 1 61 ? -27.938 1.114 17.078 1 88 61 THR B C 1
ATOM 3247 O O . THR B 1 61 ? -28.391 2.162 17.562 1 88 61 THR B O 1
ATOM 3250 N N . VAL B 1 62 ? -27.188 1.17 16.062 1 95.19 62 VAL B N 1
ATOM 3251 C CA . VAL B 1 62 ? -27.031 2.328 15.188 1 95.19 62 VAL B CA 1
ATOM 3252 C C . VAL B 1 62 ? -27.188 1.897 13.727 1 95.19 62 VAL B C 1
ATOM 3254 O O . VAL B 1 62 ? -27.047 0.715 13.406 1 95.19 62 VAL B O 1
ATOM 3257 N N . ASP B 1 63 ? -27.547 2.855 12.945 1 96.06 63 ASP B N 1
ATOM 3258 C CA . ASP B 1 63 ? -27.719 2.582 11.523 1 96.06 63 ASP B CA 1
ATOM 3259 C C . ASP B 1 63 ? -26.375 2.648 10.797 1 96.06 63 ASP B C 1
ATOM 3261 O O . ASP B 1 63 ? -26.172 1.944 9.805 1 96.06 63 ASP B O 1
ATOM 3265 N N . VAL B 1 64 ? -25.531 3.535 11.266 1 97.69 64 VAL B N 1
ATOM 3266 C CA . VAL B 1 64 ? -24.25 3.748 10.609 1 97.69 64 VAL B CA 1
ATOM 3267 C C . VAL B 1 64 ? -23.234 4.289 11.625 1 97.69 64 VAL B C 1
ATOM 3269 O O . VAL B 1 64 ? -23.609 5.035 12.531 1 97.69 64 VAL B O 1
ATOM 3272 N N . VAL B 1 65 ? -22.016 3.875 11.5 1 97.69 65 VAL B N 1
ATOM 3273 C CA . VAL B 1 65 ? -20.906 4.383 12.305 1 97.69 65 VAL B CA 1
ATOM 3274 C C . VAL B 1 65 ? -19.984 5.211 11.422 1 97.69 65 VAL B C 1
ATOM 3276 O O . VAL B 1 65 ? -19.625 4.801 10.312 1 97.69 65 VAL B O 1
ATOM 3279 N N . VAL B 1 66 ? -19.641 6.367 11.812 1 98.44 66 VAL B N 1
ATOM 3280 C CA . VAL B 1 66 ? -18.562 7.145 11.211 1 98.44 66 VAL B CA 1
ATOM 3281 C C . VAL B 1 66 ? -17.328 7.121 12.125 1 98.44 66 VAL B C 1
ATOM 3283 O O . VAL B 1 66 ? -17.359 7.672 13.227 1 98.44 66 VAL B O 1
ATOM 3286 N N . ALA B 1 67 ? -16.344 6.461 11.664 1 98.06 67 ALA B N 1
ATOM 3287 C CA . ALA B 1 67 ? -15.133 6.27 12.469 1 98.06 67 ALA B CA 1
ATOM 3288 C C . ALA B 1 67 ? -14.023 7.227 12.023 1 98.06 67 ALA B C 1
ATOM 3290 O O . ALA B 1 67 ? -13.648 7.25 10.852 1 98.06 67 ALA B O 1
ATOM 3291 N N . ASN B 1 68 ? -13.516 7.922 13.023 1 96.75 68 ASN B N 1
ATOM 3292 C CA . ASN B 1 68 ? -12.508 8.953 12.773 1 96.75 68 ASN B CA 1
ATOM 3293 C C . ASN B 1 68 ? -11.094 8.422 12.977 1 96.75 68 ASN B C 1
ATOM 3295 O O . ASN B 1 68 ? -10.836 7.688 13.93 1 96.75 68 ASN B O 1
ATOM 3299 N N . THR B 1 69 ? -10.164 8.727 12.039 1 96.56 69 THR B N 1
ATOM 3300 C CA . THR B 1 69 ? -8.734 8.469 12.086 1 96.56 69 THR B CA 1
ATOM 3301 C C . THR B 1 69 ? -8.438 6.992 11.836 1 96.56 69 THR B C 1
ATOM 3303 O O . THR B 1 69 ? -9.336 6.148 11.945 1 96.56 69 THR B O 1
ATOM 3306 N N . LEU B 1 70 ? -7.258 6.688 11.594 1 97 70 LEU B N 1
ATOM 3307 C CA . LEU B 1 70 ? -6.785 5.328 11.336 1 97 70 LEU B CA 1
ATOM 3308 C C . LEU B 1 70 ? -6.859 4.48 12.602 1 97 70 LEU B C 1
ATOM 3310 O O . LEU B 1 70 ? -7.145 3.285 12.539 1 97 70 LEU B O 1
ATOM 3314 N N . MET B 1 71 ? -6.719 5.125 13.758 1 94.56 71 MET B N 1
ATOM 3315 C CA . MET B 1 71 ? -6.621 4.414 15.023 1 94.56 71 MET B CA 1
ATOM 3316 C C . MET B 1 71 ? -7.965 3.797 15.406 1 94.56 71 MET B C 1
ATOM 3318 O O . MET B 1 71 ? -8.031 2.932 16.281 1 94.56 71 MET B O 1
ATOM 3322 N N . ALA B 1 72 ? -8.961 4.168 14.703 1 95.81 72 ALA B N 1
ATOM 3323 C CA . ALA B 1 72 ? -10.266 3.562 14.938 1 95.81 72 ALA B CA 1
ATOM 3324 C C . ALA B 1 72 ? -10.375 2.205 14.25 1 95.81 72 ALA B C 1
ATOM 3326 O O . ALA B 1 72 ? -11.414 1.545 14.32 1 95.81 72 ALA B O 1
ATOM 3327 N N . GLY B 1 73 ? -9.312 1.777 13.633 1 95.62 73 GLY B N 1
ATOM 3328 C CA . GLY B 1 73 ? -9.32 0.587 12.797 1 95.62 73 GLY B CA 1
ATOM 3329 C C . GLY B 1 73 ? -9.836 -0.644 13.516 1 95.62 73 GLY B C 1
ATOM 3330 O O . GLY B 1 73 ? -10.594 -1.431 12.945 1 95.62 73 GLY B O 1
ATOM 3331 N N . LEU B 1 74 ? -9.461 -0.838 14.766 1 95.06 74 LEU B N 1
ATOM 3332 C CA . LEU B 1 74 ? -9.922 -2.002 15.523 1 95.06 74 LEU B CA 1
ATOM 3333 C C . LEU B 1 74 ? -11.438 -1.978 15.688 1 95.06 74 LEU B C 1
ATOM 3335 O O . LEU B 1 74 ? -12.094 -3.006 15.531 1 95.06 74 LEU B O 1
ATOM 3339 N N . HIS B 1 75 ? -11.961 -0.824 15.953 1 94.69 75 HIS B N 1
ATOM 3340 C CA . HIS B 1 75 ? -13.398 -0.671 16.094 1 94.69 75 HIS B CA 1
ATOM 3341 C C . HIS B 1 75 ? -14.109 -0.891 14.758 1 94.69 75 HIS B C 1
ATOM 3343 O O . HIS B 1 75 ? -15.195 -1.466 14.711 1 94.69 75 HIS B O 1
ATOM 3349 N N . VAL B 1 76 ? -13.484 -0.404 13.719 1 95.88 76 VAL B N 1
ATOM 3350 C CA . VAL B 1 76 ? -14.031 -0.58 12.375 1 95.88 76 VAL B CA 1
ATOM 3351 C C . VAL B 1 76 ? -14.125 -2.068 12.047 1 95.88 76 VAL B C 1
ATOM 3353 O O . VAL B 1 76 ? -15.156 -2.537 11.562 1 95.88 76 VAL B O 1
ATOM 3356 N N . ALA B 1 77 ? -13.039 -2.795 12.398 1 95.19 77 ALA B N 1
ATOM 3357 C CA . ALA B 1 77 ? -13.008 -4.23 12.125 1 95.19 77 ALA B CA 1
ATOM 3358 C C . ALA B 1 77 ? -14.078 -4.961 12.93 1 95.19 77 ALA B C 1
ATOM 3360 O O . ALA B 1 77 ? -14.672 -5.93 12.445 1 95.19 77 ALA B O 1
ATOM 3361 N N . GLU B 1 78 ? -14.344 -4.516 14.086 1 93.75 78 GLU B N 1
ATOM 3362 C CA . GLU B 1 78 ? -15.32 -5.152 14.961 1 93.75 78 GLU B CA 1
ATOM 3363 C C . GLU B 1 78 ? -16.75 -4.777 14.562 1 93.75 78 GLU B C 1
ATOM 3365 O O . GLU B 1 78 ? -17.641 -5.625 14.578 1 93.75 78 GLU B O 1
ATOM 3370 N N . ALA B 1 79 ? -17 -3.598 14.164 1 94.31 79 ALA B N 1
ATOM 3371 C CA . ALA B 1 79 ? -18.344 -3.082 13.898 1 94.31 79 ALA B CA 1
ATOM 3372 C C . ALA B 1 79 ? -18.781 -3.418 12.477 1 94.31 79 ALA B C 1
ATOM 3374 O O . ALA B 1 79 ? -19.969 -3.604 12.211 1 94.31 79 ALA B O 1
ATOM 3375 N N . GLY B 1 80 ? -17.844 -3.514 11.609 1 94.31 80 GLY B N 1
ATOM 3376 C CA . GLY B 1 80 ? -18.078 -3.619 10.188 1 94.31 80 GLY B CA 1
ATOM 3377 C C . GLY B 1 80 ? -19.016 -4.762 9.82 1 94.31 80 GLY B C 1
ATOM 3378 O O . GLY B 1 80 ? -19.922 -4.602 8.992 1 94.31 80 GLY B O 1
ATOM 3379 N N . PRO B 1 81 ? -18.812 -5.914 10.414 1 93.06 81 PRO B N 1
ATOM 3380 C CA . PRO B 1 81 ? -19.688 -7.051 10.109 1 93.06 81 PRO B CA 1
ATOM 3381 C C . PRO B 1 81 ? -21.109 -6.84 10.578 1 93.06 81 PRO B C 1
ATOM 3383 O O . PRO B 1 81 ? -22.031 -7.535 10.125 1 93.06 81 PRO B O 1
ATOM 3386 N N . LYS B 1 82 ? -21.375 -5.867 11.461 1 93.12 82 LYS B N 1
ATOM 3387 C CA . LYS B 1 82 ? -22.688 -5.703 12.102 1 93.12 82 LYS B CA 1
ATOM 3388 C C . LYS B 1 82 ? -23.422 -4.484 11.547 1 93.12 82 LYS B C 1
ATOM 3390 O O . LYS B 1 82 ? -24.641 -4.488 11.438 1 93.12 82 LYS B O 1
ATOM 3395 N N . VAL B 1 83 ? -22.703 -3.445 11.289 1 95.5 83 VAL B N 1
ATOM 3396 C CA . VAL B 1 83 ? -23.266 -2.176 10.852 1 95.5 83 VAL B CA 1
ATOM 3397 C C . VAL B 1 83 ? -22.359 -1.535 9.805 1 95.5 83 VAL B C 1
ATOM 3399 O O . VAL B 1 83 ? -21.141 -1.704 9.844 1 95.5 83 VAL B O 1
ATOM 3402 N N . PRO B 1 84 ? -22.938 -0.792 8.789 1 97.19 84 PRO B N 1
ATOM 3403 C CA . PRO B 1 84 ? -22.062 -0.083 7.848 1 97.19 84 PRO B CA 1
ATOM 3404 C C . PRO B 1 84 ? -21.188 0.965 8.531 1 97.19 84 PRO B C 1
ATOM 3406 O O . PRO B 1 84 ? -21.656 1.691 9.406 1 97.19 84 PRO B O 1
ATOM 3409 N N . VAL B 1 85 ? -19.922 1.022 8.133 1 98 85 VAL B N 1
ATOM 3410 C CA . VAL B 1 85 ? -18.969 1.949 8.727 1 98 85 VAL B CA 1
ATOM 3411 C C . VAL B 1 85 ? -18.391 2.857 7.648 1 98 85 VAL B C 1
ATOM 3413 O O . VAL B 1 85 ? -17.922 2.379 6.609 1 98 85 VAL B O 1
ATOM 3416 N N . VAL B 1 86 ? -18.484 4.137 7.828 1 98.69 86 VAL B N 1
ATOM 3417 C CA . VAL B 1 86 ? -17.734 5.129 7.07 1 98.69 86 VAL B CA 1
ATOM 3418 C C . VAL B 1 86 ? -16.438 5.473 7.816 1 98.69 86 VAL B C 1
ATOM 3420 O O . VAL B 1 86 ? -16.484 6.098 8.883 1 98.69 86 VAL B O 1
ATOM 3423 N N . TRP B 1 87 ? -15.336 5.023 7.324 1 98.62 87 TRP B N 1
ATOM 3424 C CA . TRP B 1 87 ? -14.039 5.223 7.961 1 98.62 87 TRP B CA 1
ATOM 3425 C C . TRP B 1 87 ? -13.328 6.438 7.379 1 98.62 87 TRP B C 1
ATOM 3427 O O . TRP B 1 87 ? -12.953 6.441 6.207 1 98.62 87 TRP B O 1
ATOM 3437 N N . TRP B 1 88 ? -13.211 7.477 8.195 1 98.19 88 TRP B N 1
ATOM 3438 C CA . TRP B 1 88 ? -12.602 8.742 7.801 1 98.19 88 TRP B CA 1
ATOM 3439 C C . TRP B 1 88 ? -11.141 8.805 8.234 1 98.19 88 TRP B C 1
ATOM 3441 O O . TRP B 1 88 ? -10.836 9.18 9.375 1 98.19 88 TRP B O 1
ATOM 3451 N N . ILE B 1 89 ? -10.242 8.508 7.297 1 97.81 89 ILE B N 1
ATOM 3452 C CA . ILE B 1 89 ? -8.82 8.398 7.594 1 97.81 89 ILE B CA 1
ATOM 3453 C C . ILE B 1 89 ? -8.117 9.719 7.297 1 97.81 89 ILE B C 1
ATOM 3455 O O . ILE B 1 89 ? -8.18 10.219 6.168 1 97.81 89 ILE B O 1
ATOM 3459 N N . HIS B 1 90 ? -7.375 10.227 8.312 1 96.25 90 HIS B N 1
ATOM 3460 C CA . HIS B 1 90 ? -6.75 11.539 8.18 1 96.25 90 HIS B CA 1
ATOM 3461 C C . HIS B 1 90 ? -5.246 11.406 7.953 1 96.25 90 HIS B C 1
ATOM 3463 O O . HIS B 1 90 ? -4.602 12.344 7.477 1 96.25 90 HIS B O 1
ATOM 3469 N N . GLU B 1 91 ? -4.68 10.289 8.359 1 95.38 91 GLU B N 1
ATOM 3470 C CA . GLU B 1 91 ? -3.234 10.094 8.305 1 95.38 91 GLU B CA 1
ATOM 3471 C C . GLU B 1 91 ? -2.773 9.758 6.887 1 95.38 91 GLU B C 1
ATOM 3473 O O . GLU B 1 91 ? -3.482 9.086 6.141 1 95.38 91 GLU B O 1
ATOM 3478 N N . ALA B 1 92 ? -1.618 10.211 6.574 1 95.69 92 ALA B N 1
ATOM 3479 C CA . ALA B 1 92 ? -0.973 9.82 5.324 1 95.69 92 ALA B CA 1
ATOM 3480 C C . ALA B 1 92 ? 0.13 8.789 5.57 1 95.69 92 ALA B C 1
ATOM 3482 O O . ALA B 1 92 ? -0.126 7.711 6.109 1 95.69 92 ALA B O 1
ATOM 3483 N N . GLU B 1 93 ? 1.47 9.125 5.402 1 94 93 GLU B N 1
ATOM 3484 C CA . GLU B 1 93 ? 2.574 8.18 5.512 1 94 93 GLU B CA 1
ATOM 3485 C C . GLU B 1 93 ? 2.67 7.605 6.922 1 94 93 GLU B C 1
ATOM 3487 O O . GLU B 1 93 ? 2.998 6.434 7.102 1 94 93 GLU B O 1
ATOM 3492 N N . VAL B 1 94 ? 2.332 8.438 7.871 1 94.19 94 VAL B N 1
ATOM 3493 C CA . VAL B 1 94 ? 2.439 7.992 9.258 1 94.19 94 VAL B CA 1
ATOM 3494 C C . VAL B 1 94 ? 1.431 6.879 9.516 1 94.19 94 VAL B C 1
ATOM 3496 O O . VAL B 1 94 ? 1.687 5.977 10.32 1 94.19 94 VAL B O 1
ATOM 3499 N N . GLY B 1 95 ? 0.309 6.934 8.844 1 95.19 95 GLY B N 1
ATOM 3500 C CA . GLY B 1 95 ? -0.681 5.875 8.969 1 95.19 95 GLY B CA 1
ATOM 3501 C C . GLY B 1 95 ? -0.173 4.523 8.5 1 95.19 95 GLY B C 1
ATOM 3502 O O . GLY B 1 95 ? -0.427 3.504 9.141 1 95.19 95 GLY B O 1
ATOM 3503 N N . ARG B 1 96 ? 0.5 4.512 7.355 1 94 96 ARG B N 1
ATOM 3504 C CA . ARG B 1 96 ? 1.108 3.279 6.867 1 94 96 ARG B CA 1
ATOM 3505 C C . ARG B 1 96 ? 2.092 2.711 7.887 1 94 96 ARG B C 1
ATOM 3507 O O . ARG B 1 96 ? 2.098 1.507 8.148 1 94 96 ARG B O 1
ATOM 3514 N N . ASP B 1 97 ? 2.877 3.543 8.531 1 94.88 97 ASP B N 1
ATOM 3515 C CA . ASP B 1 97 ? 3.824 3.117 9.562 1 94.88 97 ASP B CA 1
ATOM 3516 C C . ASP B 1 97 ? 3.098 2.533 10.766 1 94.88 97 ASP B C 1
ATOM 3518 O O . ASP B 1 97 ? 3.557 1.554 11.359 1 94.88 97 ASP B O 1
ATOM 3522 N N . LEU B 1 98 ? 2.012 3.176 11.086 1 95.06 98 LEU B N 1
ATOM 3523 C CA . LEU B 1 98 ? 1.218 2.691 12.211 1 95.06 98 LEU B CA 1
ATOM 3524 C C . LEU B 1 98 ? 0.67 1.296 11.93 1 95.06 98 LEU B C 1
ATOM 3526 O O . LEU B 1 98 ? 0.65 0.441 12.82 1 95.06 98 LEU B O 1
ATOM 3530 N N . ILE B 1 99 ? 0.266 1.029 10.719 1 96.44 99 ILE B N 1
ATOM 3531 C CA . ILE B 1 99 ? -0.248 -0.285 10.352 1 96.44 99 ILE B CA 1
ATOM 3532 C C . ILE B 1 99 ? 0.861 -1.327 10.484 1 96.44 99 ILE B C 1
ATOM 3534 O O . ILE B 1 99 ? 0.62 -2.447 10.938 1 96.44 99 ILE B O 1
ATOM 3538 N N . LEU B 1 100 ? 2.102 -1 10.055 1 94.88 100 LEU B N 1
ATOM 3539 C CA . LEU B 1 100 ? 3.23 -1.916 10.172 1 94.88 100 LEU B CA 1
ATOM 3540 C C . LEU B 1 100 ? 3.551 -2.199 11.641 1 94.88 100 LEU B C 1
ATOM 3542 O O . LEU B 1 100 ? 3.906 -3.324 11.992 1 94.88 100 LEU B O 1
ATOM 3546 N N . ARG B 1 101 ? 3.369 -1.221 12.469 1 94.69 101 ARG B N 1
ATOM 3547 C CA . ARG B 1 101 ? 3.623 -1.372 13.898 1 94.69 101 ARG B CA 1
ATOM 3548 C C . ARG B 1 101 ? 2.492 -2.137 14.578 1 94.69 101 ARG B C 1
ATOM 3550 O O . ARG B 1 101 ? 2.732 -2.924 15.5 1 94.69 101 ARG B O 1
ATOM 3557 N N . PHE B 1 102 ? 1.304 -1.809 14.125 1 95.81 102 PHE B N 1
ATOM 3558 C CA . PHE B 1 102 ? 0.107 -2.447 14.664 1 95.81 102 PHE B CA 1
ATOM 3559 C C . PHE B 1 102 ? -0.7 -3.105 13.547 1 95.81 102 PHE B C 1
ATOM 3561 O O . PHE B 1 102 ? -1.772 -2.623 13.18 1 95.81 102 PHE B O 1
ATOM 3568 N N . PRO B 1 103 ? -0.29 -4.301 13.086 1 94.62 103 PRO B N 1
ATOM 3569 C CA . PRO B 1 103 ? -0.907 -4.938 11.922 1 94.62 103 PRO B CA 1
ATOM 3570 C C . PRO B 1 103 ? -2.381 -5.27 12.141 1 94.62 103 PRO B C 1
ATOM 3572 O O . PRO B 1 103 ? -3.115 -5.508 11.18 1 94.62 103 PRO B O 1
ATOM 3575 N N . ALA B 1 104 ? -2.885 -5.281 13.414 1 94.38 104 ALA B N 1
ATOM 3576 C CA . ALA B 1 104 ? -4.281 -5.555 13.734 1 94.38 104 ALA B CA 1
ATOM 3577 C C . ALA B 1 104 ? -5.199 -4.48 13.156 1 94.38 104 ALA B C 1
ATOM 3579 O O . ALA B 1 104 ? -6.418 -4.656 13.109 1 94.38 104 ALA B O 1
ATOM 3580 N N . LEU B 1 105 ? -4.676 -3.354 12.656 1 96.44 105 LEU B N 1
ATOM 3581 C CA . LEU B 1 105 ? -5.445 -2.281 12.039 1 96.44 105 LEU B CA 1
ATOM 3582 C C . LEU B 1 105 ? -5.836 -2.641 10.609 1 96.44 105 LEU B C 1
ATOM 3584 O O . LEU B 1 105 ? -6.812 -2.111 10.078 1 96.44 105 LEU B O 1
ATOM 3588 N N . ALA B 1 106 ? -5.082 -3.508 10 1 96 106 ALA B N 1
ATOM 3589 C CA . ALA B 1 106 ? -5.184 -3.779 8.57 1 96 106 ALA B CA 1
ATOM 3590 C C . ALA B 1 106 ? -6.539 -4.395 8.227 1 96 106 ALA B C 1
ATOM 3592 O O . ALA B 1 106 ? -7.156 -4.031 7.223 1 96 106 ALA B O 1
ATOM 3593 N N . PRO B 1 107 ? -7.121 -5.312 9.086 1 95.44 107 PRO B N 1
ATOM 3594 C CA . PRO B 1 107 ? -8.398 -5.941 8.742 1 95.44 107 PRO B CA 1
ATOM 3595 C C . PRO B 1 107 ? -9.531 -4.93 8.594 1 95.44 107 PRO B C 1
ATOM 3597 O O . PRO B 1 107 ? -10.547 -5.223 7.953 1 95.44 107 PRO B O 1
ATOM 3600 N N . ALA B 1 108 ? -9.359 -3.752 9.141 1 97.75 108 ALA B N 1
ATOM 3601 C CA . ALA B 1 108 ? -10.391 -2.719 9.047 1 97.75 108 ALA B CA 1
ATOM 3602 C C . ALA B 1 108 ? -10.711 -2.383 7.598 1 97.75 108 ALA B C 1
ATOM 3604 O O . ALA B 1 108 ? -11.859 -2.098 7.258 1 97.75 108 ALA B O 1
ATOM 3605 N N . PHE B 1 109 ? -9.719 -2.469 6.75 1 97.94 109 PHE B N 1
ATOM 3606 C CA . PHE B 1 109 ? -9.898 -2.137 5.34 1 97.94 109 PHE B CA 1
ATOM 3607 C C . PHE B 1 109 ? -10.852 -3.119 4.668 1 97.94 109 PHE B C 1
ATOM 3609 O O . PHE B 1 109 ? -11.469 -2.795 3.654 1 97.94 109 PHE B O 1
ATOM 3616 N N . GLN B 1 110 ? -11.023 -4.316 5.215 1 96.31 110 GLN B N 1
ATOM 3617 C CA . GLN B 1 110 ? -11.906 -5.328 4.652 1 96.31 110 GLN B CA 1
ATOM 3618 C C . GLN B 1 110 ? -13.32 -5.184 5.195 1 96.31 110 GLN B C 1
ATOM 3620 O O . GLN B 1 110 ? -14.258 -5.805 4.68 1 96.31 110 GLN B O 1
ATOM 3625 N N . HIS B 1 111 ? -13.469 -4.352 6.223 1 96.75 111 HIS B N 1
ATOM 3626 C CA . HIS B 1 111 ? -14.75 -4.352 6.922 1 96.75 111 HIS B CA 1
ATOM 3627 C C . HIS B 1 111 ? -15.438 -2.998 6.805 1 96.75 111 HIS B C 1
ATOM 3629 O O . HIS B 1 111 ? -16.641 -2.883 7.074 1 96.75 111 HIS B O 1
ATOM 3635 N N . ALA B 1 112 ? -14.742 -1.958 6.387 1 97.88 112 ALA B N 1
ATOM 3636 C CA . ALA B 1 112 ? -15.359 -0.658 6.152 1 97.88 112 ALA B CA 1
ATOM 3637 C C . ALA B 1 112 ? -16.25 -0.691 4.918 1 97.88 112 ALA B C 1
ATOM 3639 O O . ALA B 1 112 ? -15.906 -1.309 3.908 1 97.88 112 ALA B O 1
ATOM 3640 N N . SER B 1 113 ? -17.391 -0.029 5.016 1 97.19 113 SER B N 1
ATOM 3641 C CA . SER B 1 113 ? -18.266 0.119 3.854 1 97.19 113 SER B CA 1
ATOM 3642 C C . SER B 1 113 ? -17.781 1.229 2.932 1 97.19 113 SER B C 1
ATOM 3644 O O . SER B 1 113 ? -17.828 1.099 1.707 1 97.19 113 SER B O 1
ATOM 3646 N N . GLN B 1 114 ? -17.422 2.32 3.584 1 98.19 114 GLN B N 1
ATOM 3647 C CA . GLN B 1 114 ? -16.875 3.492 2.908 1 98.19 114 GLN B CA 1
ATOM 3648 C C . GLN B 1 114 ? -15.586 3.955 3.572 1 98.19 114 GLN B C 1
ATOM 3650 O O . GLN B 1 114 ? -15.453 3.887 4.797 1 98.19 114 GLN B O 1
ATOM 3655 N N . ILE B 1 115 ? -14.648 4.375 2.742 1 98.62 115 ILE B N 1
ATOM 3656 C CA . ILE B 1 115 ? -13.43 5.004 3.236 1 98.62 115 ILE B CA 1
ATOM 3657 C C . ILE B 1 115 ? -13.289 6.402 2.639 1 98.62 115 ILE B C 1
ATOM 3659 O O . ILE B 1 115 ? -13.422 6.582 1.425 1 98.62 115 ILE B O 1
ATOM 3663 N N . VAL B 1 116 ? -13.109 7.398 3.492 1 98.31 116 VAL B N 1
ATOM 3664 C CA . VAL B 1 116 ? -13 8.789 3.053 1 98.31 116 VAL B CA 1
ATOM 3665 C C . VAL B 1 116 ? -11.609 9.32 3.361 1 98.31 116 VAL B C 1
ATOM 3667 O O . VAL B 1 116 ? -11.156 9.273 4.508 1 98.31 116 VAL B O 1
ATOM 3670 N N . PHE B 1 117 ? -10.938 9.773 2.334 1 97.62 117 PHE B N 1
ATOM 3671 C CA . PHE B 1 117 ? -9.656 10.453 2.436 1 97.62 117 PHE B CA 1
ATOM 3672 C C . PHE B 1 117 ? -9.797 11.945 2.15 1 97.62 117 PHE B C 1
ATOM 3674 O O . PHE B 1 117 ? -10.773 12.367 1.524 1 97.62 117 PHE B O 1
ATOM 3681 N N . GLN B 1 118 ? -8.812 12.688 2.643 1 95.38 118 GLN B N 1
ATOM 3682 C CA . GLN B 1 118 ? -8.82 14.117 2.371 1 95.38 118 GLN B CA 1
ATOM 3683 C C . GLN B 1 118 ? -8.109 14.438 1.058 1 95.38 118 GLN B C 1
ATOM 3685 O O . GLN B 1 118 ? -8.422 15.43 0.402 1 95.38 118 GLN B O 1
ATOM 3690 N N . THR B 1 119 ? -7.125 13.648 0.703 1 95.94 119 THR B N 1
ATOM 3691 C CA . THR B 1 119 ? -6.359 13.883 -0.516 1 95.94 119 THR B CA 1
ATOM 3692 C C . THR B 1 119 ? -6.16 12.586 -1.292 1 95.94 119 THR B C 1
ATOM 3694 O O . THR B 1 119 ? -6.211 11.5 -0.714 1 95.94 119 THR B O 1
ATOM 3697 N N . SER B 1 120 ? -5.902 12.734 -2.633 1 95.62 120 SER B N 1
ATOM 3698 C CA . SER B 1 120 ? -5.613 11.578 -3.473 1 95.62 120 SER B CA 1
ATOM 3699 C C . SER B 1 120 ? -4.273 10.953 -3.107 1 95.62 120 SER B C 1
ATOM 3701 O O . SER B 1 120 ? -4.031 9.773 -3.393 1 95.62 120 SER B O 1
ATOM 3703 N N . TYR B 1 121 ? -3.395 11.75 -2.48 1 96.19 121 TYR B N 1
ATOM 3704 C CA . TYR B 1 121 ? -2.119 11.211 -2.021 1 96.19 121 TYR B CA 1
ATOM 3705 C C . TYR B 1 121 ? -2.336 10.086 -1.01 1 96.19 121 TYR B C 1
ATOM 3707 O O . TYR B 1 121 ? -1.62 9.086 -1.024 1 96.19 121 TYR B O 1
ATOM 3715 N N . GLN B 1 122 ? -3.324 10.242 -0.158 1 97.25 122 GLN B N 1
ATOM 3716 C CA . GLN B 1 122 ? -3.607 9.211 0.836 1 97.25 122 GLN B CA 1
ATOM 3717 C C . GLN B 1 122 ? -3.99 7.891 0.169 1 97.25 122 GLN B C 1
ATOM 3719 O O . GLN B 1 122 ? -3.627 6.816 0.653 1 97.25 122 GLN B O 1
ATOM 3724 N N . GLN B 1 123 ? -4.699 7.961 -0.908 1 95.88 123 GLN B N 1
ATOM 3725 C CA . GLN B 1 123 ? -5.062 6.742 -1.623 1 95.88 123 GLN B CA 1
ATOM 3726 C C . GLN B 1 123 ? -3.822 5.973 -2.07 1 95.88 123 GLN B C 1
ATOM 3728 O O . GLN B 1 123 ? -3.787 4.742 -1.993 1 95.88 123 GLN B O 1
ATOM 3733 N N . LYS B 1 124 ? -2.844 6.746 -2.521 1 94 124 LYS B N 1
ATOM 3734 C CA . LYS B 1 124 ? -1.585 6.117 -2.912 1 94 124 LYS B CA 1
ATOM 3735 C C . LYS B 1 124 ? -0.905 5.461 -1.715 1 94 124 LYS B C 1
ATOM 3737 O O . LYS B 1 124 ? -0.419 4.332 -1.813 1 94 124 LYS B O 1
ATOM 3742 N N . VAL B 1 125 ? -0.953 6.168 -0.57 1 96.56 125 VAL B N 1
ATOM 3743 C CA . VAL B 1 125 ? -0.314 5.707 0.658 1 96.56 125 VAL B CA 1
ATOM 3744 C C . VAL B 1 125 ? -0.942 4.391 1.103 1 96.56 125 VAL B C 1
ATOM 3746 O O . VAL B 1 125 ? -0.244 3.494 1.584 1 96.56 125 VAL B O 1
ATOM 3749 N N . TYR B 1 126 ? -2.242 4.188 0.855 1 97.5 126 TYR B N 1
ATOM 3750 C CA . TYR B 1 126 ? -2.947 3.047 1.432 1 97.5 126 TYR B CA 1
ATOM 3751 C C . TYR B 1 126 ? -3.311 2.029 0.357 1 97.5 126 TYR B C 1
ATOM 3753 O O . TYR B 1 126 ? -4.09 1.105 0.605 1 97.5 126 TYR B O 1
ATOM 3761 N N . GLN B 1 127 ? -2.736 2.135 -0.821 1 96.19 127 GLN B N 1
ATOM 3762 C CA . GLN B 1 127 ? -3.182 1.341 -1.962 1 96.19 127 GLN B CA 1
ATOM 3763 C C . GLN B 1 127 ? -3.016 -0.152 -1.693 1 96.19 127 GLN B C 1
ATOM 3765 O O . GLN B 1 127 ? -3.826 -0.964 -2.145 1 96.19 127 GLN B O 1
ATOM 3770 N N . SER B 1 128 ? -1.98 -0.591 -0.958 1 96 128 SER B N 1
ATOM 3771 C CA . SER B 1 128 ? -1.73 -1.996 -0.655 1 96 128 SER B CA 1
ATOM 3772 C C . SER B 1 128 ? -2.854 -2.588 0.191 1 96 128 SER B C 1
ATOM 3774 O O . SER B 1 128 ? -2.98 -3.809 0.297 1 96 128 SER B O 1
ATOM 3776 N N . PHE B 1 129 ? -3.668 -1.777 0.763 1 95.81 129 PHE B N 1
ATOM 3777 C CA . PHE B 1 129 ? -4.762 -2.23 1.615 1 95.81 129 PHE B CA 1
ATOM 3778 C C . PHE B 1 129 ? -6.105 -1.995 0.941 1 95.81 129 PHE B C 1
ATOM 3780 O O . PHE B 1 129 ? -7.113 -2.594 1.325 1 95.81 129 PHE B O 1
ATOM 3787 N N . LEU B 1 130 ? -6.074 -1.156 -0.089 1 95.5 130 LEU B N 1
ATOM 3788 C CA . LEU B 1 130 ? -7.316 -0.755 -0.74 1 95.5 130 LEU B CA 1
ATOM 3789 C C . LEU B 1 130 ? -7.633 -1.669 -1.919 1 95.5 130 LEU B C 1
ATOM 3791 O O . LEU B 1 130 ? -8.797 -1.875 -2.254 1 95.5 130 LEU B O 1
ATOM 3795 N N . PHE B 1 131 ? -6.598 -2.246 -2.568 1 90.06 131 PHE B N 1
ATOM 3796 C CA . PHE B 1 131 ? -6.805 -2.916 -3.85 1 90.06 131 PHE B CA 1
ATOM 3797 C C . PHE B 1 131 ? -7.742 -4.105 -3.693 1 90.06 131 PHE B C 1
ATOM 3799 O O . PHE B 1 131 ? -8.422 -4.496 -4.648 1 90.06 131 PHE B O 1
ATOM 3806 N N . ASP B 1 132 ? -7.816 -4.695 -2.531 1 89.81 132 ASP B N 1
ATOM 3807 C CA . ASP B 1 132 ? -8.711 -5.832 -2.334 1 89.81 132 ASP B CA 1
ATOM 3808 C C . ASP B 1 132 ? -9.781 -5.512 -1.295 1 89.81 132 ASP B C 1
ATOM 3810 O O . ASP B 1 132 ? -10.406 -6.418 -0.737 1 89.81 132 ASP B O 1
ATOM 3814 N N . SER B 1 133 ? -9.922 -4.258 -0.92 1 94.25 133 SER B N 1
ATOM 3815 C CA . SER B 1 133 ? -10.977 -3.793 -0.019 1 94.25 133 SER B CA 1
ATOM 3816 C C . SER B 1 133 ? -12.32 -3.711 -0.732 1 94.25 133 SER B C 1
ATOM 3818 O O . SER B 1 133 ? -12.391 -3.268 -1.88 1 94.25 133 SER B O 1
ATOM 3820 N N . PRO B 1 134 ? -13.375 -4.184 -0.111 1 93.94 134 PRO B N 1
ATOM 3821 C CA . PRO B 1 134 ? -14.703 -4.008 -0.704 1 93.94 134 PRO B CA 1
ATOM 3822 C C . PRO B 1 134 ? -15.242 -2.59 -0.532 1 93.94 134 PRO B C 1
ATOM 3824 O O . PRO B 1 134 ? -16.281 -2.254 -1.087 1 93.94 134 PRO B O 1
ATOM 3827 N N . ALA B 1 135 ? -14.562 -1.728 0.2 1 95.94 135 ALA B N 1
ATOM 3828 C CA . ALA B 1 135 ? -15.047 -0.39 0.534 1 95.94 135 ALA B CA 1
ATOM 3829 C C . ALA B 1 135 ? -15.016 0.524 -0.687 1 95.94 135 ALA B C 1
ATOM 3831 O O . ALA B 1 135 ? -14.078 0.469 -1.489 1 95.94 135 ALA B O 1
ATOM 3832 N N . SER B 1 136 ? -16.047 1.35 -0.846 1 96.5 136 SER B N 1
ATOM 3833 C CA . SER B 1 136 ? -15.93 2.482 -1.759 1 96.5 136 SER B CA 1
ATOM 3834 C C . SER B 1 136 ? -15.023 3.564 -1.188 1 96.5 136 SER B C 1
ATOM 3836 O O . SER B 1 136 ? -15.156 3.949 -0.025 1 96.5 136 SER B O 1
ATOM 3838 N N . CYS B 1 137 ? -14.117 4.012 -1.958 1 97 137 CYS B N 1
ATOM 3839 C CA . CYS B 1 137 ? -13.148 5.004 -1.515 1 97 137 CYS B CA 1
ATOM 3840 C C . CYS B 1 137 ? -13.477 6.383 -2.076 1 97 137 CYS B C 1
ATOM 3842 O O . CYS B 1 137 ? -13.812 6.512 -3.254 1 97 137 CYS B O 1
ATOM 3844 N N . HIS B 1 138 ? -13.422 7.375 -1.236 1 97.38 138 HIS B N 1
ATOM 3845 C CA . HIS B 1 138 ? -13.734 8.75 -1.604 1 97.38 138 HIS B CA 1
ATOM 3846 C C . HIS B 1 138 ? -12.602 9.695 -1.215 1 97.38 138 HIS B C 1
ATOM 3848 O O . HIS B 1 138 ? -11.93 9.484 -0.204 1 97.38 138 HIS B O 1
ATOM 3854 N N . VAL B 1 139 ? -12.359 10.688 -2.076 1 96.5 139 VAL B N 1
ATOM 3855 C CA . VAL B 1 139 ? -11.492 11.812 -1.742 1 96.5 139 VAL B CA 1
ATOM 3856 C C . VAL B 1 139 ? -12.328 13.07 -1.548 1 96.5 139 VAL B C 1
ATOM 3858 O O . VAL B 1 139 ? -12.961 13.555 -2.49 1 96.5 139 VAL B O 1
ATOM 3861 N N . LEU B 1 140 ? -12.375 13.523 -0.309 1 94.75 140 LEU B N 1
ATOM 3862 C CA . LEU B 1 140 ? -13.18 14.68 0.054 1 94.75 140 LEU B CA 1
ATOM 3863 C C . LEU B 1 140 ? -12.375 15.656 0.909 1 94.75 140 LEU B C 1
ATOM 3865 O O . LEU B 1 140 ? -12.359 15.539 2.137 1 94.75 140 LEU B O 1
ATOM 3869 N N . PRO B 1 141 ? -11.75 16.656 0.226 1 90.62 141 PRO B N 1
ATOM 3870 C CA . PRO B 1 141 ? -11.039 17.656 1.011 1 90.62 141 PRO B CA 1
ATOM 3871 C C . PRO B 1 141 ? -11.961 18.438 1.953 1 90.62 141 PRO B C 1
ATOM 3873 O O . PRO B 1 141 ? -13.102 18.719 1.602 1 90.62 141 PRO B O 1
ATOM 3876 N N . PHE B 1 142 ? -11.492 18.672 3.127 1 88.5 142 PHE B N 1
ATOM 3877 C CA . PHE B 1 142 ? -12.219 19.406 4.16 1 88.5 142 PHE B CA 1
ATOM 3878 C C . PHE B 1 142 ? -11.789 20.875 4.184 1 88.5 142 PHE B C 1
ATOM 3880 O O . PHE B 1 142 ? -10.859 21.25 4.906 1 88.5 142 PHE B O 1
ATOM 3887 N N . TRP B 1 143 ? -12.586 21.719 3.412 1 84.56 143 TRP B N 1
ATOM 3888 C CA . TRP B 1 143 ? -12.305 23.156 3.377 1 84.56 143 TRP B CA 1
ATOM 3889 C C . TRP B 1 143 ? -13.062 23.891 4.477 1 84.56 143 TRP B C 1
ATOM 3891 O O . TRP B 1 143 ? -14.211 23.547 4.773 1 84.56 143 TRP B O 1
ATOM 3901 N N . ASN B 1 144 ? -12.531 24.234 5.59 1 73.19 144 ASN B N 1
ATOM 3902 C CA . ASN B 1 144 ? -13.172 24.734 6.805 1 73.19 144 ASN B CA 1
ATOM 3903 C C . ASN B 1 144 ? -13.867 26.062 6.566 1 73.19 144 ASN B C 1
ATOM 3905 O O . ASN B 1 144 ? -13.273 26.984 6.012 1 73.19 144 ASN B O 1
ATOM 3909 N N . ASP B 1 145 ? -15.234 26.172 6.793 1 62.62 145 ASP B N 1
ATOM 3910 C CA . ASP B 1 145 ? -16.047 27.375 6.625 1 62.62 145 ASP B CA 1
ATOM 3911 C C . ASP B 1 145 ? -16.109 28.188 7.918 1 62.62 145 ASP B C 1
ATOM 3913 O O . ASP B 1 145 ? -16.391 29.391 7.891 1 62.62 145 ASP B O 1
ATOM 3917 N N . ALA B 1 146 ? -15.953 27.578 9.023 1 56.88 146 ALA B N 1
ATOM 3918 C CA . ALA B 1 146 ? -16.141 28.266 10.297 1 56.88 146 ALA B CA 1
ATOM 3919 C C . ALA B 1 146 ? -15.203 29.469 10.422 1 56.88 146 ALA B C 1
ATOM 3921 O O . ALA B 1 146 ? -15.555 30.469 11.039 1 56.88 146 ALA B O 1
ATOM 3922 N N . ILE B 1 147 ? -14.07 29.438 9.734 1 58.59 147 ILE B N 1
ATOM 3923 C CA . ILE B 1 147 ? -13.086 30.5 9.898 1 58.59 147 ILE B CA 1
ATOM 3924 C C . ILE B 1 147 ? -13.602 31.781 9.242 1 58.59 147 ILE B C 1
ATOM 3926 O O . ILE B 1 147 ? -13.375 32.875 9.758 1 58.59 147 ILE B O 1
ATOM 3930 N N . TYR B 1 148 ? -14.438 31.672 8.375 1 59 148 TYR B N 1
ATOM 3931 C CA . TYR B 1 148 ? -14.898 32.875 7.668 1 59 148 TYR B CA 1
ATOM 3932 C C . TYR B 1 148 ? -15.906 33.625 8.5 1 59 148 TYR B C 1
ATOM 3934 O O . TYR B 1 148 ? -16.156 34.812 8.25 1 59 148 TYR B O 1
ATOM 3942 N N . ARG B 1 149 ? -16.141 33.125 9.633 1 61.34 149 ARG B N 1
ATOM 3943 C CA . ARG B 1 149 ? -17.188 33.719 10.445 1 61.34 149 ARG B CA 1
ATOM 3944 C C . ARG B 1 149 ? -16.594 34.625 11.531 1 61.34 149 ARG B C 1
ATOM 3946 O O . ARG B 1 149 ? -17.328 35.344 12.211 1 61.34 149 ARG B O 1
ATOM 3953 N N . GLN B 1 150 ? -15.234 34.562 11.547 1 62.16 150 GLN B N 1
ATOM 3954 C CA . GLN B 1 150 ? -14.688 35.344 12.664 1 62.16 150 GLN B CA 1
ATOM 3955 C C . GLN B 1 150 ? -14.289 36.75 12.227 1 62.16 150 GLN B C 1
ATOM 3957 O O . GLN B 1 150 ? -13.5 36.906 11.297 1 62.16 150 GLN B O 1
ATOM 3962 N N . GLU B 1 151 ? -14.953 37.812 12.648 1 61.38 151 GLU B N 1
ATOM 3963 C CA . GLU B 1 151 ? -14.805 39.188 12.188 1 61.38 151 GLU B CA 1
ATOM 3964 C C . GLU B 1 151 ? -13.945 40 13.148 1 61.38 151 GLU B C 1
ATOM 3966 O O . GLU B 1 151 ? -13.344 41 12.766 1 61.38 151 GLU B O 1
ATOM 3971 N N . ASP B 1 152 ? -13.711 39.656 14.312 1 65.25 152 ASP B N 1
ATOM 3972 C CA . ASP B 1 152 ? -13.07 40.562 15.242 1 65.25 152 ASP B CA 1
ATOM 3973 C C . ASP B 1 152 ? -11.797 39.969 15.836 1 65.25 152 ASP B C 1
ATOM 3975 O O . ASP B 1 152 ? -11.742 39.688 17.031 1 65.25 152 ASP B O 1
ATOM 3979 N N . LEU B 1 153 ? -10.859 39.844 14.883 1 67.69 153 LEU B N 1
ATOM 3980 C CA . LEU B 1 153 ? -9.609 39.25 15.367 1 67.69 153 LEU B CA 1
ATOM 3981 C C . LEU B 1 153 ? -8.656 40.344 15.852 1 67.69 153 LEU B C 1
ATOM 3983 O O . LEU B 1 153 ? -8.461 41.344 15.172 1 67.69 153 LEU B O 1
ATOM 3987 N N . GLY B 1 154 ? -8.797 40.938 16.969 1 62.19 154 GLY B N 1
ATOM 3988 C CA . GLY B 1 154 ? -7.973 41.969 17.625 1 62.19 154 GLY B CA 1
ATOM 3989 C C . GLY B 1 154 ? -6.801 42.406 16.766 1 62.19 154 GLY B C 1
ATOM 3990 O O . GLY B 1 154 ? -6.449 41.75 15.789 1 62.19 154 GLY B O 1
ATOM 3991 N N . PRO B 1 155 ? -6.203 43.594 17.062 1 57.75 155 PRO B N 1
ATOM 3992 C CA . PRO B 1 155 ? -5.133 44.219 16.266 1 57.75 155 PRO B CA 1
ATOM 3993 C C . PRO B 1 155 ? -3.811 43.469 16.391 1 57.75 155 PRO B C 1
ATOM 3995 O O . PRO B 1 155 ? -3.553 42.812 17.391 1 57.75 155 PRO B O 1
ATOM 3998 N N . LYS B 1 156 ? -3.004 43.406 15.25 1 65.5 156 LYS B N 1
ATOM 3999 C CA . LYS B 1 156 ? -1.635 42.875 15.195 1 65.5 156 LYS B CA 1
ATOM 4000 C C . LYS B 1 156 ? -0.736 43.625 16.188 1 65.5 156 LYS B C 1
ATOM 4002 O O . LYS B 1 156 ? -0.951 44.812 16.453 1 65.5 156 LYS B O 1
ATOM 4007 N N . PRO B 1 157 ? 0.217 42.781 16.766 1 62.59 157 PRO B N 1
ATOM 4008 C CA . PRO B 1 157 ? 1.191 43.5 17.609 1 62.59 157 PRO B CA 1
ATOM 4009 C C . PRO B 1 157 ? 1.851 44.656 16.875 1 62.59 157 PRO B C 1
ATOM 4011 O O . PRO B 1 157 ? 2.088 44.594 15.664 1 62.59 157 PRO B O 1
ATOM 4014 N N . LYS B 1 158 ? 1.918 45.844 17.562 1 60.25 158 LYS B N 1
ATOM 4015 C CA . LYS B 1 158 ? 2.418 47.062 16.984 1 60.25 158 LYS B CA 1
ATOM 4016 C C . LYS B 1 158 ? 3.896 46.969 16.625 1 60.25 158 LYS B C 1
ATOM 4018 O O . LYS B 1 158 ? 4.367 47.625 15.688 1 60.25 158 LYS B O 1
ATOM 4023 N N . ARG B 1 159 ? 4.664 46.219 17.359 1 71.81 159 ARG B N 1
ATOM 4024 C CA . ARG B 1 159 ? 6.098 46.125 17.078 1 71.81 159 ARG B CA 1
ATOM 4025 C C . ARG B 1 159 ? 6.566 44.688 16.969 1 71.81 159 ARG B C 1
ATOM 4027 O O . ARG B 1 159 ? 5.977 43.781 17.578 1 71.81 159 ARG B O 1
ATOM 4034 N N . GLY B 1 160 ? 7.441 44.5 15.953 1 89.75 160 GLY B N 1
ATOM 4035 C CA . GLY B 1 160 ? 8.094 43.219 15.797 1 89.75 160 GLY B CA 1
ATOM 4036 C C . GLY B 1 160 ? 7.457 42.344 14.734 1 89.75 160 GLY B C 1
ATOM 4037 O O . GLY B 1 160 ? 6.562 42.781 14.016 1 89.75 160 GLY B O 1
ATOM 4038 N N . LYS B 1 161 ? 8.109 41.344 14.406 1 94.69 161 LYS B N 1
ATOM 4039 C CA . LYS B 1 161 ? 7.656 40.344 13.461 1 94.69 161 LYS B CA 1
ATOM 4040 C C . LYS B 1 161 ? 7.219 39.062 14.195 1 94.69 161 LYS B C 1
ATOM 4042 O O . LYS B 1 161 ? 7.934 38.562 15.062 1 94.69 161 LYS B O 1
ATOM 4047 N N . ARG B 1 162 ? 6 38.562 13.852 1 96.25 162 ARG B N 1
ATOM 4048 C CA . ARG B 1 162 ? 5.477 37.406 14.547 1 96.25 162 ARG B CA 1
ATOM 4049 C C . ARG B 1 162 ? 5.371 36.219 13.609 1 96.25 162 ARG B C 1
ATOM 4051 O O . ARG B 1 162 ? 4.762 36.312 12.539 1 96.25 162 ARG B O 1
ATOM 4058 N N . ILE B 1 163 ? 5.953 35.125 14.023 1 97.81 163 ILE B N 1
ATOM 4059 C CA . ILE B 1 163 ? 5.812 33.812 13.391 1 97.81 163 ILE B CA 1
ATOM 4060 C C . ILE B 1 163 ? 4.93 32.938 14.25 1 97.81 163 ILE B C 1
ATOM 4062 O O . ILE B 1 163 ? 5.156 32.781 15.453 1 97.81 163 ILE B O 1
ATOM 4066 N N . VAL B 1 164 ? 3.939 32.375 13.648 1 97.44 164 VAL B N 1
ATOM 4067 C CA . VAL B 1 164 ? 3.037 31.5 14.406 1 97.44 164 VAL B CA 1
ATOM 4068 C C . VAL B 1 164 ? 3.113 30.078 13.875 1 97.44 164 VAL B C 1
ATOM 4070 O O . VAL B 1 164 ? 3.125 29.859 12.656 1 97.44 164 VAL B O 1
ATOM 4073 N N . CYS B 1 165 ? 3.24 29.094 14.75 1 98.12 165 CYS B N 1
ATOM 4074 C CA . CYS B 1 165 ? 3.162 27.656 14.484 1 98.12 165 CYS B CA 1
ATOM 4075 C C . CYS B 1 165 ? 2.037 27.016 15.289 1 98.12 165 CYS B C 1
ATOM 4077 O O . CYS B 1 165 ? 1.947 27.219 16.5 1 98.12 165 CYS B O 1
ATOM 4079 N N . ILE B 1 166 ? 1.244 26.266 14.562 1 95.25 166 ILE B N 1
ATOM 4080 C CA . ILE B 1 166 ? 0.085 25.672 15.211 1 95.25 166 ILE B CA 1
ATOM 4081 C C . ILE B 1 166 ? 0.14 24.141 15.062 1 95.25 166 ILE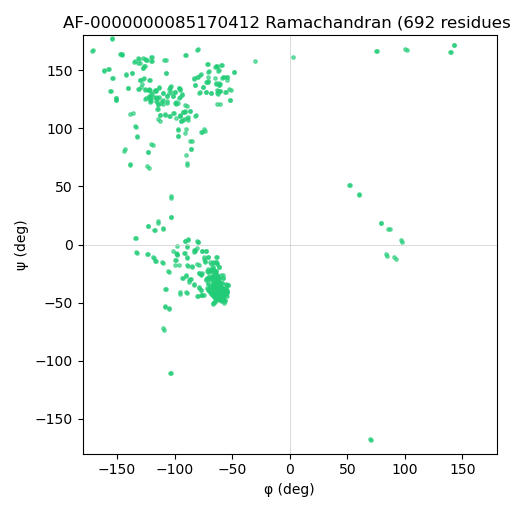 B C 1
ATOM 4083 O O . ILE B 1 166 ? 0.348 23.641 13.961 1 95.25 166 ILE B O 1
ATOM 4087 N N . GLY B 1 167 ? -0.098 23.422 16.141 1 93.44 167 GLY B N 1
ATOM 4088 C CA . GLY B 1 167 ? -0.158 21.969 16.188 1 93.44 167 GLY B CA 1
ATOM 4089 C C . GLY B 1 167 ? 0.512 21.391 17.406 1 93.44 167 GLY B C 1
ATOM 4090 O O . GLY B 1 167 ? 1.217 22.094 18.141 1 93.44 167 GLY B O 1
ATOM 4091 N N . THR B 1 168 ? 0.241 20.125 17.672 1 90.88 168 THR B N 1
ATOM 4092 C CA . THR B 1 168 ? 0.934 19.422 18.734 1 90.88 168 THR B CA 1
ATOM 4093 C C . THR B 1 168 ? 2.445 19.484 18.547 1 90.88 168 THR B C 1
ATOM 4095 O O . THR B 1 168 ? 2.938 19.312 17.422 1 90.88 168 THR B O 1
ATOM 4098 N N . ILE B 1 169 ? 3.146 19.844 19.594 1 95.62 169 ILE B N 1
ATOM 4099 C CA . ILE B 1 169 ? 4.605 19.828 19.531 1 95.62 169 ILE B CA 1
ATOM 4100 C C . ILE B 1 169 ? 5.109 18.391 19.656 1 95.62 169 ILE B C 1
ATOM 4102 O O . ILE B 1 169 ? 5.266 17.859 20.75 1 95.62 169 ILE B O 1
ATOM 4106 N N . GLU B 1 170 ? 5.355 17.828 18.547 1 94.56 170 GLU B N 1
ATOM 4107 C CA . GLU B 1 170 ? 5.77 16.438 18.375 1 94.56 170 GLU B CA 1
ATOM 4108 C C . GLU B 1 170 ? 6.727 16.281 17.203 1 94.56 170 GLU B C 1
ATOM 4110 O O . GLU B 1 170 ? 6.836 17.172 16.359 1 94.56 170 GLU B O 1
ATOM 4115 N N . PRO B 1 171 ? 7.449 15.164 17.094 1 94.69 171 PRO B N 1
ATOM 4116 C CA . PRO B 1 171 ? 8.469 15 16.047 1 94.69 171 PRO B CA 1
ATOM 4117 C C . PRO B 1 171 ? 7.91 15.219 14.648 1 94.69 171 PRO B C 1
ATOM 4119 O O . PRO B 1 171 ? 8.555 15.859 13.812 1 94.69 171 PRO B O 1
ATOM 4122 N N . ARG B 1 172 ? 6.73 14.789 14.414 1 94.38 172 ARG B N 1
ATOM 4123 C CA . ARG B 1 172 ? 6.141 14.867 13.086 1 94.38 172 ARG B CA 1
ATOM 4124 C C . ARG B 1 172 ? 6.016 16.312 12.625 1 94.38 172 ARG B C 1
ATOM 4126 O O . ARG B 1 172 ? 6.18 16.609 11.438 1 94.38 172 ARG B O 1
ATOM 4133 N N . LYS B 1 173 ? 5.801 17.219 13.508 1 96.38 173 LYS B N 1
ATOM 4134 C CA . LYS B 1 173 ? 5.492 18.609 13.188 1 96.38 173 LYS B CA 1
ATOM 4135 C C . LYS B 1 173 ? 6.77 19.422 13.055 1 96.38 173 LYS B C 1
ATOM 4137 O O . LYS B 1 173 ? 6.742 20.547 12.523 1 96.38 173 LYS B O 1
ATOM 4142 N N . ARG B 1 174 ? 7.867 19.016 13.539 1 97.56 174 ARG B N 1
ATOM 4143 C CA . ARG B 1 174 ? 9.203 19.578 13.406 1 97.56 174 ARG B CA 1
ATOM 4144 C C . ARG B 1 174 ? 9.211 21.062 13.773 1 97.56 174 ARG B C 1
ATOM 4146 O O . ARG B 1 174 ? 9.742 21.891 13.031 1 97.56 174 ARG B O 1
ATOM 4153 N N . MET B 1 175 ? 8.656 21.344 14.953 1 97.75 175 MET B N 1
ATOM 4154 C CA . MET B 1 175 ? 8.656 22.734 15.43 1 97.75 175 MET B CA 1
ATOM 4155 C C . MET B 1 175 ? 10.078 23.219 15.672 1 97.75 175 MET B C 1
ATOM 4157 O O . MET B 1 175 ? 10.344 24.422 15.57 1 97.75 175 MET B O 1
ATOM 4161 N N . GLU B 1 176 ? 11 22.266 15.883 1 98.31 176 GLU B N 1
ATOM 4162 C CA . GLU B 1 176 ? 12.414 22.594 16.062 1 98.31 176 GLU B CA 1
ATOM 4163 C C . GLU B 1 176 ? 12.984 23.297 14.836 1 98.31 176 GLU B C 1
ATOM 4165 O O . GLU B 1 176 ? 13.891 24.125 14.953 1 98.31 176 GLU B O 1
ATOM 4170 N N . ASP B 1 177 ? 12.508 22.953 13.711 1 98.69 177 ASP B N 1
ATOM 4171 C CA . ASP B 1 177 ? 13.023 23.547 12.477 1 98.69 177 ASP B CA 1
ATOM 4172 C C . ASP B 1 177 ? 12.773 25.047 12.453 1 98.69 177 ASP B C 1
ATOM 4174 O O . ASP B 1 177 ? 13.602 25.812 11.953 1 98.69 177 ASP B O 1
ATOM 4178 N N . THR B 1 178 ? 11.609 25.5 12.984 1 98.69 178 THR B N 1
ATOM 4179 C CA . THR B 1 178 ? 11.32 26.922 13.07 1 98.69 178 THR B CA 1
ATOM 4180 C C . THR B 1 178 ? 12.297 27.625 14.008 1 98.69 178 THR B C 1
ATOM 4182 O O . THR B 1 178 ? 12.82 28.688 13.688 1 98.69 178 THR B O 1
ATOM 4185 N N . VAL B 1 179 ? 12.555 27.016 15.133 1 98.62 179 VAL B N 1
ATOM 4186 C CA . VAL B 1 179 ? 13.484 27.578 16.109 1 98.62 179 VAL B CA 1
ATOM 4187 C C . VAL B 1 179 ? 14.867 27.734 15.477 1 98.62 179 VAL B C 1
ATOM 4189 O O . VAL B 1 179 ? 15.461 28.812 15.539 1 98.62 179 VAL B O 1
ATOM 4192 N N . LEU B 1 180 ? 15.312 26.688 14.82 1 98.56 180 LEU B N 1
ATOM 4193 C CA . LEU B 1 180 ? 16.641 26.688 14.211 1 98.56 180 LEU B CA 1
ATOM 4194 C C . LEU B 1 180 ? 16.703 27.688 13.07 1 98.56 180 LEU B C 1
ATOM 4196 O O . LEU B 1 180 ? 17.734 28.359 12.898 1 98.56 180 LEU B O 1
ATOM 4200 N N . ALA B 1 181 ? 15.672 27.766 12.305 1 98.81 181 ALA B N 1
ATOM 4201 C CA . ALA B 1 181 ? 15.633 28.703 11.18 1 98.81 181 ALA B CA 1
ATOM 4202 C C . ALA B 1 181 ? 15.719 30.141 11.664 1 98.81 181 ALA B C 1
ATOM 4204 O O . ALA B 1 181 ? 16.422 30.969 11.07 1 98.81 181 ALA B O 1
ATOM 4205 N N . VAL B 1 182 ? 15 30.531 12.734 1 98.5 182 VAL B N 1
ATOM 4206 C CA . VAL B 1 182 ? 15.008 31.875 13.273 1 98.5 182 VAL B CA 1
ATOM 4207 C C . VAL B 1 182 ? 16.375 32.188 13.867 1 98.5 182 VAL B C 1
ATOM 4209 O O . VAL B 1 182 ? 16.906 33.281 13.68 1 98.5 182 VAL B O 1
ATOM 4212 N N . GLU B 1 183 ? 16.938 31.188 14.531 1 97.62 183 GLU B N 1
ATOM 4213 C CA . GLU B 1 183 ? 18.25 31.359 15.133 1 97.62 183 GLU B CA 1
ATOM 4214 C C . GLU B 1 183 ? 19.312 31.641 14.07 1 97.62 183 GLU B C 1
ATOM 4216 O O . GLU B 1 183 ? 20.297 32.344 14.336 1 97.62 183 GLU B O 1
ATOM 4221 N N . ALA B 1 184 ? 19.125 31.188 12.914 1 97.62 184 ALA B N 1
ATOM 4222 C CA . ALA B 1 184 ? 20.094 31.312 11.836 1 97.62 184 ALA B CA 1
ATOM 4223 C C . ALA B 1 184 ? 19.969 32.688 11.148 1 97.62 184 ALA B C 1
ATOM 4225 O O . ALA B 1 184 ? 20.812 33.031 10.328 1 97.62 184 ALA B O 1
ATOM 4226 N N . MET B 1 185 ? 18.984 33.469 11.516 1 97.5 185 MET B N 1
ATOM 4227 C CA . MET B 1 185 ? 18.766 34.781 10.922 1 97.5 185 MET B CA 1
ATOM 4228 C C . MET B 1 185 ? 19.844 35.781 11.383 1 97.5 185 MET B C 1
ATOM 4230 O O . MET B 1 185 ? 20.453 35.594 12.438 1 97.5 185 MET B O 1
ATOM 4234 N N . PRO B 1 186 ? 20.047 36.812 10.516 1 97.12 186 PRO B N 1
ATOM 4235 C CA . PRO B 1 186 ? 20.906 37.906 11.008 1 97.12 186 PRO B CA 1
ATOM 4236 C C . PRO B 1 186 ? 20.406 38.469 12.336 1 97.12 186 PRO B C 1
ATOM 4238 O O . PRO B 1 186 ? 19.203 38.594 12.555 1 97.12 186 PRO B O 1
ATOM 4241 N N . PRO B 1 187 ? 21.328 38.844 13.195 1 96.62 187 PRO B N 1
ATOM 4242 C CA . PRO B 1 187 ? 20.969 39.281 14.547 1 96.62 187 PRO B CA 1
ATOM 4243 C C . PRO B 1 187 ? 19.953 40.406 14.562 1 96.62 187 PRO B C 1
ATOM 4245 O O . PRO B 1 187 ? 19.016 40.406 15.352 1 96.62 187 PRO B O 1
ATOM 4248 N N . ALA B 1 188 ? 20.125 41.312 13.672 1 96.12 188 ALA B N 1
ATOM 4249 C CA . ALA B 1 188 ? 19.25 42.469 13.648 1 96.12 188 ALA B CA 1
ATOM 4250 C C . ALA B 1 188 ? 17.812 42.062 13.375 1 96.12 188 ALA B C 1
ATOM 4252 O O . ALA B 1 188 ? 16.875 42.625 13.992 1 96.12 188 ALA B O 1
ATOM 4253 N N . LEU B 1 189 ? 17.641 41.156 12.516 1 96.44 189 LEU B N 1
ATOM 4254 C CA . LEU B 1 189 ? 16.297 40.688 12.195 1 96.44 189 LEU B CA 1
ATOM 4255 C C . LEU B 1 189 ? 15.781 39.75 13.289 1 96.44 189 LEU B C 1
ATOM 4257 O O . LEU B 1 189 ? 14.617 39.844 13.688 1 96.44 189 LEU B O 1
ATOM 4261 N N . ARG B 1 190 ? 16.594 38.844 13.758 1 97.06 190 ARG B N 1
ATOM 4262 C CA . ARG B 1 190 ? 16.234 37.906 14.789 1 97.06 190 ARG B CA 1
ATOM 4263 C C . ARG B 1 190 ? 15.695 38.594 16.031 1 97.06 190 ARG B C 1
ATOM 4265 O O . ARG B 1 190 ? 14.766 38.094 16.672 1 97.06 190 ARG B O 1
ATOM 4272 N N . GLU B 1 191 ? 16.266 39.75 16.297 1 94.62 191 GLU B N 1
ATOM 4273 C CA . GLU B 1 191 ? 15.875 40.5 17.484 1 94.62 191 GLU B CA 1
ATOM 4274 C C . GLU B 1 191 ? 14.453 41.031 17.359 1 94.62 191 GLU B C 1
ATOM 4276 O O . GLU B 1 191 ? 13.789 41.281 18.375 1 94.62 191 GLU B O 1
ATOM 4281 N N . GLU B 1 192 ? 14.008 41.125 16.203 1 94.69 192 GLU B N 1
ATOM 4282 C CA . GLU B 1 192 ? 12.672 41.656 15.953 1 94.69 192 GLU B CA 1
ATOM 4283 C C . GLU B 1 192 ? 11.633 40.562 15.906 1 94.69 192 GLU B C 1
ATOM 4285 O O . GLU B 1 192 ? 10.43 40.812 15.859 1 94.69 192 GLU B O 1
ATOM 4290 N N . VAL B 1 193 ? 12.008 39.312 15.945 1 96.25 193 VAL B N 1
ATOM 4291 C CA . VAL B 1 193 ? 11.109 38.188 15.672 1 96.25 193 VAL B CA 1
ATOM 4292 C C . VAL B 1 193 ? 10.625 37.562 16.984 1 96.25 193 VAL B C 1
ATOM 4294 O O . VAL B 1 193 ? 11.406 37.375 17.906 1 96.25 193 VAL B O 1
ATOM 4297 N N . GLU B 1 194 ? 9.406 37.375 17.078 1 96.06 194 GLU B N 1
ATOM 4298 C CA . GLU B 1 194 ? 8.805 36.5 18.062 1 96.06 194 GLU B CA 1
ATOM 4299 C C . GLU B 1 194 ? 8.148 35.281 17.406 1 96.06 194 GLU B C 1
ATOM 4301 O O . GLU B 1 194 ? 7.469 35.438 16.391 1 96.06 194 GLU B O 1
ATOM 4306 N N . CYS B 1 195 ? 8.391 34.125 17.969 1 97.12 195 CYS B N 1
ATOM 4307 C CA . CYS B 1 195 ? 7.762 32.875 17.516 1 97.12 195 CYS B CA 1
ATOM 4308 C C . CYS B 1 195 ? 6.77 32.375 18.547 1 97.12 195 CYS B C 1
ATOM 4310 O O . CYS B 1 195 ? 7.125 32.156 19.703 1 97.12 195 CYS B O 1
ATOM 4312 N N . VAL B 1 196 ? 5.582 32.188 18.125 1 96.69 196 VAL B N 1
ATOM 4313 C CA . VAL B 1 196 ? 4.539 31.672 19.016 1 96.69 196 VAL B CA 1
ATOM 4314 C C . VAL B 1 196 ? 4.141 30.266 18.578 1 96.69 196 VAL B C 1
ATOM 4316 O O . VAL B 1 196 ? 3.746 30.047 17.438 1 96.69 196 VAL B O 1
ATOM 4319 N N . PHE B 1 197 ? 4.27 29.297 19.469 1 97.44 197 PHE B N 1
ATOM 4320 C CA . PHE B 1 197 ? 3.879 27.906 19.266 1 97.44 197 PHE B CA 1
ATOM 4321 C C . PHE B 1 197 ? 2.609 27.578 20.047 1 97.44 197 PHE B C 1
ATOM 4323 O O . PHE B 1 197 ? 2.566 27.734 21.266 1 97.44 197 PHE B O 1
ATOM 4330 N N . ILE B 1 198 ? 1.622 27.141 19.281 1 95.06 198 ILE B N 1
ATOM 4331 C CA . ILE B 1 198 ? 0.337 26.859 19.906 1 95.06 198 ILE B CA 1
ATOM 4332 C C . ILE B 1 198 ? -0.022 25.375 19.719 1 95.06 198 ILE B C 1
ATOM 4334 O O . ILE B 1 198 ? -0.12 24.906 18.578 1 95.06 198 ILE B O 1
ATOM 4338 N N . GLY B 1 199 ? -0.333 24.641 20.75 1 92.56 199 GLY B N 1
ATOM 4339 C CA . GLY B 1 199 ? -0.702 23.234 20.734 1 92.56 199 GLY B CA 1
ATOM 4340 C C . GLY B 1 199 ? -0.151 22.469 21.922 1 92.56 199 GLY B C 1
ATOM 4341 O O . GLY B 1 199 ? 0.686 22.984 22.672 1 92.56 199 GLY B O 1
ATOM 4342 N N . LYS B 1 200 ? -0.605 21.266 22.031 1 88.81 200 LYS B N 1
ATOM 4343 C CA . LYS B 1 200 ? -0.128 20.406 23.109 1 88.81 200 LYS B CA 1
ATOM 4344 C C . LYS B 1 200 ? 1.369 20.141 22.984 1 88.81 200 LYS B C 1
ATOM 4346 O O . LYS B 1 200 ? 1.859 19.828 21.891 1 88.81 200 LYS B O 1
ATOM 4351 N N . TYR B 1 201 ? 2.121 20.344 24.062 1 93.44 201 TYR B N 1
ATOM 4352 C CA . TYR B 1 201 ? 3.562 20.109 24.094 1 93.44 201 TYR B CA 1
ATOM 4353 C C . TYR B 1 201 ? 3.887 18.672 24.484 1 93.44 201 TYR B C 1
ATOM 4355 O O . TYR B 1 201 ? 3.668 18.266 25.625 1 93.44 201 TYR B O 1
ATOM 4363 N N . LEU B 1 202 ? 4.355 17.906 23.578 1 92.12 202 LEU B N 1
ATOM 4364 C CA . LEU B 1 202 ? 4.762 16.547 23.875 1 92.12 202 LEU B CA 1
ATOM 4365 C C . LEU B 1 202 ? 6.277 16.422 23.922 1 92.12 202 LEU B C 1
ATOM 4367 O O . LEU B 1 202 ? 6.84 15.977 24.922 1 92.12 202 LEU B O 1
ATOM 4371 N N . GLU B 1 203 ? 6.922 16.828 22.844 1 95.19 203 GLU B N 1
ATOM 4372 C CA . GLU B 1 203 ? 8.367 16.656 22.75 1 95.19 203 GLU B CA 1
ATOM 4373 C C . GLU B 1 203 ? 8.977 17.672 21.797 1 95.19 203 GLU B C 1
ATOM 4375 O O . GLU B 1 203 ? 8.414 17.953 20.734 1 95.19 203 GLU B O 1
ATOM 4380 N N . LEU B 1 204 ? 10.031 18.297 22.266 1 96.81 204 LEU B N 1
ATOM 4381 C CA . LEU B 1 204 ? 10.891 19.156 21.453 1 96.81 204 LEU B CA 1
ATOM 4382 C C . LEU B 1 204 ? 12.344 18.688 21.531 1 96.81 204 LEU B C 1
ATOM 4384 O O . LEU B 1 204 ? 12.867 18.453 22.609 1 96.81 204 LEU B O 1
ATOM 4388 N N . PRO B 1 205 ? 12.961 18.453 20.422 1 97 205 PRO B N 1
ATOM 4389 C CA . PRO B 1 205 ? 14.367 18.047 20.469 1 97 205 PRO B CA 1
ATOM 4390 C C . PRO B 1 205 ? 15.219 18.938 21.375 1 97 205 PRO B C 1
ATOM 4392 O O . PRO B 1 205 ? 14.992 20.156 21.422 1 97 205 PRO B O 1
ATOM 4395 N N . GLU B 1 206 ? 16.219 18.375 21.984 1 96.94 206 GLU B N 1
ATOM 4396 C CA . GLU B 1 206 ? 17.016 19.016 23.031 1 96.94 206 GLU B CA 1
ATOM 4397 C C . GLU B 1 206 ? 17.656 20.312 22.531 1 96.94 206 GLU B C 1
ATOM 4399 O O . GLU B 1 206 ? 17.641 21.328 23.219 1 96.94 206 GLU B O 1
ATOM 4404 N N . GLN B 1 207 ? 18.203 20.266 21.406 1 97.06 207 GLN B N 1
ATOM 4405 C CA . GLN B 1 207 ? 18.875 21.438 20.859 1 97.06 207 GLN B CA 1
ATOM 4406 C C . GLN B 1 207 ? 17.922 22.625 20.766 1 97.06 207 GLN B C 1
ATOM 4408 O O . GLN B 1 207 ? 18.25 23.719 21.219 1 97.06 207 GLN B O 1
ATOM 4413 N N . ALA B 1 208 ? 16.766 22.422 20.219 1 98.06 208 ALA B N 1
ATOM 4414 C CA . ALA B 1 208 ? 15.766 23.484 20.062 1 98.06 208 ALA B CA 1
ATOM 4415 C C . ALA B 1 208 ? 15.242 23.938 21.422 1 98.06 208 ALA B C 1
ATOM 4417 O O . ALA B 1 208 ? 14.984 25.125 21.641 1 98.06 208 ALA B O 1
ATOM 4418 N N . ARG B 1 209 ? 15.07 22.969 22.297 1 97.44 209 ARG B N 1
ATOM 4419 C CA . ARG B 1 209 ? 14.609 23.266 23.656 1 97.44 209 ARG B CA 1
ATOM 4420 C C . ARG B 1 209 ? 15.578 24.219 24.344 1 97.44 209 ARG B C 1
ATOM 4422 O O . ARG B 1 209 ? 15.164 25.203 24.969 1 97.44 209 ARG B O 1
ATOM 4429 N N . ARG B 1 210 ? 16.844 23.984 24.219 1 97.88 210 ARG B N 1
ATOM 4430 C CA . ARG B 1 210 ? 17.875 24.812 24.844 1 97.88 210 ARG B CA 1
ATOM 4431 C C . ARG B 1 210 ? 17.844 26.234 24.297 1 97.88 210 ARG B C 1
ATOM 4433 O O . ARG B 1 210 ? 17.938 27.203 25.047 1 97.88 210 ARG B O 1
ATOM 4440 N N . ILE B 1 211 ? 17.703 26.297 23.062 1 97.88 211 ILE B N 1
ATOM 4441 C CA . ILE B 1 211 ? 17.656 27.594 22.406 1 97.88 211 ILE B CA 1
ATOM 4442 C C . ILE B 1 211 ? 16.422 28.359 22.875 1 97.88 211 ILE B C 1
ATOM 4444 O O . ILE B 1 211 ? 16.516 29.547 23.234 1 97.88 211 ILE B O 1
ATOM 4448 N N . ALA B 1 212 ? 15.32 27.703 22.891 1 97.31 212 ALA B N 1
ATOM 4449 C CA . ALA B 1 212 ? 14.062 28.344 23.281 1 97.31 212 ALA B CA 1
ATOM 4450 C C . ALA B 1 212 ? 14.109 28.797 24.734 1 97.31 212 ALA B C 1
ATOM 4452 O O . ALA B 1 212 ? 13.641 29.891 25.062 1 97.31 212 ALA B O 1
ATOM 4453 N N . ASP B 1 213 ? 14.719 27.953 25.578 1 96.69 213 ASP B N 1
ATOM 4454 C CA . ASP B 1 213 ? 14.82 28.281 27 1 96.69 213 ASP B CA 1
ATOM 4455 C C . ASP B 1 213 ? 15.711 29.484 27.219 1 96.69 213 ASP B C 1
ATOM 4457 O O . ASP B 1 213 ? 15.516 30.234 28.188 1 96.69 213 ASP B O 1
ATOM 4461 N N . ALA B 1 214 ? 16.641 29.672 26.344 1 97.31 214 ALA B N 1
ATOM 4462 C CA . ALA B 1 214 ? 17.578 30.781 26.484 1 97.31 214 ALA B CA 1
ATOM 4463 C C . ALA B 1 214 ? 16.969 32.094 26.031 1 97.31 214 ALA B C 1
ATOM 4465 O O . ALA B 1 214 ? 17.469 33.156 26.359 1 97.31 214 ALA B O 1
ATOM 4466 N N . ALA B 1 215 ? 15.914 32.125 25.281 1 96.69 215 ALA B N 1
ATOM 4467 C CA . ALA B 1 215 ? 15.258 33.312 24.781 1 96.69 215 ALA B CA 1
ATOM 4468 C C . ALA B 1 215 ? 13.742 33.188 24.859 1 96.69 215 ALA B C 1
ATOM 4470 O O . ALA B 1 215 ? 13.047 33.219 23.844 1 96.69 215 ALA B O 1
ATOM 4471 N N . PRO B 1 216 ? 13.18 33.188 26.047 1 94.88 216 PRO B N 1
ATOM 4472 C CA . PRO B 1 216 ? 11.75 32.938 26.234 1 94.88 216 PRO B CA 1
ATOM 4473 C C . PRO B 1 216 ? 10.883 34.062 25.641 1 94.88 216 PRO B C 1
ATOM 4475 O O . PRO B 1 216 ? 9.703 33.844 25.359 1 94.88 216 PRO B O 1
ATOM 4478 N N . GLN B 1 217 ? 11.445 35.219 25.438 1 92.44 217 GLN B N 1
ATOM 4479 C CA . GLN B 1 217 ? 10.695 36.312 24.828 1 92.44 217 GLN B CA 1
ATOM 4480 C C . GLN B 1 217 ? 10.547 36.125 23.312 1 92.44 217 GLN B C 1
ATOM 4482 O O . GLN B 1 217 ? 9.609 36.625 22.703 1 92.44 217 GLN B O 1
ATOM 4487 N N . ARG B 1 218 ? 11.43 35.406 22.734 1 95.81 218 ARG B N 1
ATOM 4488 C CA . ARG B 1 218 ? 11.414 35.156 21.297 1 95.81 218 ARG B CA 1
ATOM 4489 C C . ARG B 1 218 ? 10.609 33.906 20.953 1 95.81 218 ARG B C 1
ATOM 4491 O O . ARG B 1 218 ? 9.867 33.875 19.969 1 95.81 218 ARG B O 1
ATOM 4498 N N . TYR B 1 219 ? 10.773 32.875 21.781 1 97.38 219 TYR B N 1
ATOM 4499 C CA . TYR B 1 219 ? 10.094 31.594 21.547 1 97.38 219 TYR B CA 1
ATOM 4500 C C . TYR B 1 219 ? 9.078 31.312 22.656 1 97.38 219 TYR B C 1
ATOM 4502 O O . TYR B 1 219 ? 9.445 30.938 23.766 1 97.38 219 TYR B O 1
ATOM 4510 N N . ARG B 1 220 ? 7.816 31.422 22.312 1 96.62 220 ARG B N 1
ATOM 4511 C CA . ARG B 1 220 ? 6.75 31.266 23.297 1 96.62 220 ARG B CA 1
ATOM 4512 C C . ARG B 1 220 ? 5.906 30.031 23 1 96.62 220 ARG B C 1
ATOM 4514 O O . ARG B 1 220 ? 5.332 29.906 21.922 1 96.62 220 ARG B O 1
ATOM 4521 N N . PHE B 1 221 ? 5.852 29.141 23.922 1 96.88 221 PHE B N 1
ATOM 4522 C CA . PHE B 1 221 ? 4.996 27.969 23.844 1 96.88 221 PHE B CA 1
ATOM 4523 C C . PHE B 1 221 ? 3.736 28.156 24.688 1 96.88 221 PHE B C 1
ATOM 4525 O O . PHE B 1 221 ? 3.795 28.156 25.922 1 96.88 221 PHE B O 1
ATOM 4532 N N . LEU B 1 222 ? 2.596 28.234 24.031 1 94.5 222 LEU B N 1
ATOM 4533 C CA . LEU B 1 222 ? 1.388 28.688 24.719 1 94.5 222 LEU B CA 1
ATOM 4534 C C . LEU B 1 222 ? 0.544 27.5 25.172 1 94.5 222 LEU B C 1
ATOM 4536 O O . LEU B 1 222 ? -0.422 27.672 25.922 1 94.5 222 LEU B O 1
ATOM 4540 N N . GLY B 1 223 ? 0.923 26.266 24.719 1 93 223 GLY B N 1
ATOM 4541 C CA . GLY B 1 223 ? 0.049 25.141 24.969 1 93 223 GLY B CA 1
ATOM 4542 C C . GLY B 1 223 ? -1.231 25.172 24.156 1 93 223 GLY B C 1
ATOM 4543 O O . GLY B 1 223 ? -1.341 25.938 23.188 1 93 223 GLY B O 1
ATOM 4544 N N . GLU B 1 224 ? -2.18 24.328 24.5 1 88 224 GLU B N 1
ATOM 4545 C CA . GLU B 1 224 ? -3.473 24.312 23.828 1 88 224 GLU B CA 1
ATOM 4546 C C . GLU B 1 224 ? -4.277 25.562 24.125 1 88 224 GLU B C 1
ATOM 4548 O O . GLU B 1 224 ? -4.301 26.047 25.266 1 88 224 GLU B O 1
ATOM 4553 N N . GLN B 1 225 ? -4.766 26.156 23.094 1 86.25 225 GLN B N 1
ATOM 4554 C CA . GLN B 1 225 ? -5.594 27.344 23.203 1 86.25 225 GLN B CA 1
ATOM 4555 C C . GLN B 1 225 ? -6.98 27.125 22.609 1 86.25 225 GLN B C 1
ATOM 4557 O O . GLN B 1 225 ? -7.168 26.219 21.781 1 86.25 225 GLN B O 1
ATOM 4562 N N . ALA B 1 226 ? -7.91 27.906 23.031 1 81.31 226 ALA B N 1
ATOM 4563 C CA . ALA B 1 226 ? -9.227 27.922 22.391 1 81.31 226 ALA B CA 1
ATOM 4564 C C . ALA B 1 226 ? -9.125 28.391 20.938 1 81.31 226 ALA B C 1
ATOM 4566 O O . ALA B 1 226 ? -8.227 29.156 20.594 1 81.31 226 ALA B O 1
ATOM 4567 N N . ASN B 1 227 ? -10.047 27.938 20.172 1 80.62 227 ASN B N 1
ATOM 4568 C CA . ASN B 1 227 ? -10.008 28.203 18.734 1 80.62 227 ASN B CA 1
ATOM 4569 C C . ASN B 1 227 ? -9.938 29.703 18.453 1 80.62 227 ASN B C 1
ATOM 4571 O O . ASN B 1 227 ? -9.188 30.125 17.562 1 80.62 227 ASN B O 1
ATOM 4575 N N . ASP B 1 228 ? -10.711 30.484 19.172 1 81.38 228 ASP B N 1
ATOM 4576 C CA . ASP B 1 228 ? -10.719 31.938 18.938 1 81.38 228 ASP B CA 1
ATOM 4577 C C . ASP B 1 228 ? -9.359 32.562 19.234 1 81.38 228 ASP B C 1
ATOM 4579 O O . ASP B 1 228 ? -8.922 33.469 18.531 1 81.38 228 ASP B O 1
ATOM 4583 N N . GLU B 1 229 ? -8.734 32.031 20.25 1 85.5 229 GLU B N 1
ATOM 4584 C CA . GLU B 1 229 ? -7.406 32.531 20.594 1 85.5 229 GLU B CA 1
ATOM 4585 C C . GLU B 1 229 ? -6.383 32.156 19.547 1 85.5 229 GLU B C 1
ATOM 4587 O O . GLU B 1 229 ? -5.496 32.938 19.203 1 85.5 229 GLU B O 1
ATOM 4592 N N . VAL B 1 230 ? -6.484 30.938 19.062 1 88.5 230 VAL B N 1
ATOM 4593 C CA . VAL B 1 230 ? -5.602 30.453 18 1 88.5 230 VAL B CA 1
ATOM 4594 C C . VAL B 1 230 ? -5.73 31.359 16.781 1 88.5 230 VAL B C 1
ATOM 4596 O O . VAL B 1 230 ? -4.727 31.812 16.219 1 88.5 230 VAL B O 1
ATOM 4599 N N . LEU B 1 231 ? -6.91 31.719 16.422 1 87.94 231 LEU B N 1
ATOM 4600 C CA . LEU B 1 231 ? -7.176 32.531 15.242 1 87.94 231 LEU B CA 1
ATOM 4601 C C . LEU B 1 231 ? -6.664 33.969 15.445 1 87.94 231 LEU B C 1
ATOM 4603 O O . LEU B 1 231 ? -6.195 34.594 14.5 1 87.94 231 LEU B O 1
ATOM 4607 N N . ARG B 1 232 ? -6.77 34.469 16.656 1 88.69 232 ARG B N 1
ATOM 4608 C CA . ARG B 1 232 ? -6.262 35.812 16.953 1 88.69 232 ARG B CA 1
ATOM 4609 C C . ARG B 1 232 ? -4.75 35.875 16.75 1 88.69 232 ARG B C 1
ATOM 4611 O O . ARG B 1 232 ? -4.234 36.812 16.156 1 88.69 232 ARG B O 1
ATOM 4618 N N . TYR B 1 233 ? -4.105 34.875 17.281 1 91.62 233 TYR B N 1
ATOM 4619 C CA . TYR B 1 233 ? -2.66 34.812 17.078 1 91.62 233 TYR B CA 1
ATOM 4620 C C . TYR B 1 233 ? -2.312 34.656 15.602 1 91.62 233 TYR B C 1
ATOM 4622 O O . TYR B 1 233 ? -1.405 35.344 15.102 1 91.62 233 TYR B O 1
ATOM 4630 N N . LEU B 1 234 ? -3.041 33.844 14.945 1 92.75 234 LEU B N 1
ATOM 4631 C CA . LEU B 1 234 ? -2.785 33.625 13.523 1 92.75 234 LEU B CA 1
ATOM 4632 C C . LEU B 1 234 ? -3.027 34.906 12.727 1 92.75 234 LEU B C 1
ATOM 4634 O O . LEU B 1 234 ? -2.221 35.281 11.867 1 92.75 234 LEU B O 1
ATOM 4638 N N . ALA B 1 235 ? -4.043 35.625 13.086 1 90.62 235 ALA B N 1
ATOM 4639 C CA . ALA B 1 235 ? -4.383 36.875 12.398 1 90.62 235 ALA B CA 1
ATOM 4640 C C . ALA B 1 235 ? -3.303 37.938 12.609 1 90.62 235 ALA B C 1
ATOM 4642 O O . ALA B 1 235 ? -3.098 38.781 11.75 1 90.62 235 ALA B O 1
ATOM 4643 N N . SER B 1 236 ? -2.648 37.844 13.688 1 91.31 236 SER B N 1
ATOM 4644 C CA . SER B 1 236 ? -1.638 38.844 14.023 1 91.31 236 SER B CA 1
ATOM 4645 C C . SER B 1 236 ? -0.264 38.438 13.508 1 91.31 236 SER B C 1
ATOM 4647 O O . SER B 1 236 ? 0.725 39.125 13.734 1 91.31 236 SER B O 1
ATOM 4649 N N . ALA B 1 237 ? -0.182 37.344 12.828 1 94.62 237 ALA B N 1
ATOM 4650 C CA . ALA B 1 237 ? 1.106 36.812 12.398 1 94.62 237 ALA B CA 1
ATOM 4651 C C . ALA B 1 237 ? 1.581 37.469 11.109 1 94.62 237 ALA B C 1
ATOM 4653 O O . ALA B 1 237 ? 0.772 37.781 10.234 1 94.62 237 ALA B O 1
ATOM 4654 N N . ASP B 1 238 ? 2.881 37.688 11.031 1 95.69 238 ASP B N 1
ATOM 4655 C CA . ASP B 1 238 ? 3.486 38.062 9.758 1 95.69 238 ASP B CA 1
ATOM 4656 C C . ASP B 1 238 ? 3.637 36.844 8.844 1 95.69 238 ASP B C 1
ATOM 4658 O O . ASP B 1 238 ? 3.67 37 7.617 1 95.69 238 ASP B O 1
ATOM 4662 N N . THR B 1 239 ? 3.717 35.719 9.453 1 97.56 239 THR B N 1
ATOM 4663 C CA . THR B 1 239 ? 3.74 34.469 8.672 1 97.56 239 THR B CA 1
ATOM 4664 C C . THR B 1 239 ? 3.377 33.281 9.547 1 97.56 239 THR B C 1
ATOM 4666 O O . THR B 1 239 ? 3.604 33.312 10.758 1 97.56 239 THR B O 1
ATOM 4669 N N . TYR B 1 240 ? 2.795 32.312 8.961 1 97.69 240 TYR B N 1
ATOM 4670 C CA . TYR B 1 240 ? 2.506 31 9.547 1 97.69 240 TYR B CA 1
ATOM 4671 C C . TYR B 1 240 ? 3.477 29.938 9.031 1 97.69 240 TYR B C 1
ATOM 4673 O O . TYR B 1 240 ? 3.777 29.891 7.836 1 97.69 240 TYR B O 1
ATOM 4681 N N . VAL B 1 241 ? 3.986 29.094 9.945 1 98.81 241 VAL B N 1
ATOM 4682 C CA . VAL B 1 241 ? 4.945 28.062 9.547 1 98.81 241 VAL B CA 1
ATOM 4683 C C . VAL B 1 241 ? 4.406 26.688 9.914 1 98.81 241 VAL B C 1
ATOM 4685 O O . VAL B 1 241 ? 3.902 26.469 11.016 1 98.81 241 VAL B O 1
ATOM 4688 N N . LEU B 1 242 ? 4.461 25.734 9.023 1 98.5 242 LEU B N 1
ATOM 4689 C CA . LEU B 1 242 ? 4.227 24.312 9.227 1 98.5 242 LEU B CA 1
ATOM 4690 C C . LEU B 1 242 ? 5.312 23.484 8.555 1 98.5 242 LEU B C 1
ATOM 4692 O O . LEU B 1 242 ? 5.23 23.188 7.355 1 98.5 242 LEU B O 1
ATOM 4696 N N . ALA B 1 243 ? 6.266 23 9.305 1 98.44 243 ALA B N 1
ATOM 4697 C CA . ALA B 1 243 ? 7.477 22.375 8.797 1 98.44 243 ALA B CA 1
ATOM 4698 C C . ALA B 1 243 ? 7.391 20.844 8.914 1 98.44 243 ALA B C 1
ATOM 4700 O O . ALA B 1 243 ? 8.406 20.156 8.852 1 98.44 243 ALA B O 1
ATOM 4701 N N . SER B 1 244 ? 6.195 20.328 8.969 1 97.81 244 SER B N 1
ATOM 4702 C CA . SER B 1 244 ? 5.918 18.922 9.25 1 97.81 244 SER B CA 1
ATOM 4703 C C . SER B 1 244 ? 6.574 18.016 8.227 1 97.81 244 SER B C 1
ATOM 4705 O O . SER B 1 244 ? 6.82 18.422 7.086 1 97.81 244 SER B O 1
ATOM 4707 N N . TYR B 1 245 ? 6.852 16.734 8.641 1 96.62 245 TYR B N 1
ATOM 4708 C CA . TYR B 1 245 ? 7.336 15.781 7.648 1 96.62 245 TYR B CA 1
ATOM 4709 C C . TYR B 1 245 ? 6.199 14.906 7.137 1 96.62 245 TYR B C 1
ATOM 4711 O O . TYR B 1 245 ? 6.371 14.156 6.172 1 96.62 245 TYR B O 1
ATOM 4719 N N . SER B 1 246 ? 5.047 14.984 7.719 1 96.06 246 SER B N 1
ATOM 4720 C CA . SER B 1 246 ? 3.871 14.258 7.258 1 96.06 246 SER B CA 1
ATOM 4721 C C . SER B 1 246 ? 2.586 15 7.602 1 96.06 246 SER B C 1
ATOM 4723 O O . SER B 1 246 ? 2.387 15.406 8.75 1 96.06 246 SER B O 1
ATOM 4725 N N . GLU B 1 247 ? 1.801 15.227 6.605 1 95.75 247 GLU B N 1
ATOM 4726 C CA . GLU B 1 247 ? 0.478 15.836 6.707 1 95.75 247 GLU B CA 1
ATOM 4727 C C . GLU B 1 247 ? -0.477 15.258 5.668 1 95.75 247 GLU B C 1
ATOM 4729 O O . GLU B 1 247 ? -0.055 14.531 4.762 1 95.75 247 GLU B O 1
ATOM 4734 N N . SER B 1 248 ? -1.748 15.453 5.859 1 93.56 248 SER B N 1
ATOM 4735 C CA . SER B 1 248 ? -2.723 15.281 4.789 1 93.56 248 SER B CA 1
ATOM 4736 C C . SER B 1 248 ? -3.297 16.625 4.336 1 93.56 248 SER B C 1
ATOM 4738 O O . SER B 1 248 ? -2.801 17.219 3.385 1 93.56 248 SER B O 1
ATOM 4740 N N . GLN B 1 249 ? -4.145 17.203 5.156 1 91 249 GLN B N 1
ATOM 4741 C CA . GLN B 1 249 ? -4.746 18.516 4.902 1 91 249 GLN B CA 1
ATOM 4742 C C . GLN B 1 249 ? -4.883 19.312 6.195 1 91 249 GLN B C 1
ATOM 4744 O O . GLN B 1 249 ? -5.98 19.453 6.73 1 91 249 GLN B O 1
ATOM 4749 N N . PRO B 1 250 ? -3.805 19.906 6.539 1 90.69 250 PRO B N 1
ATOM 4750 C CA . PRO B 1 250 ? -3.906 20.672 7.785 1 90.69 250 PRO B CA 1
ATOM 4751 C C . PRO B 1 250 ? -4.902 21.828 7.688 1 90.69 250 PRO B C 1
ATOM 4753 O O . PRO B 1 250 ? -4.812 22.656 6.777 1 90.69 250 PRO B O 1
ATOM 4756 N N . LEU B 1 251 ? -5.758 21.984 8.648 1 89.75 251 LEU B N 1
ATOM 4757 C CA . LEU B 1 251 ? -6.805 23 8.664 1 89.75 251 LEU B CA 1
ATOM 4758 C C . LEU B 1 251 ? -6.215 24.391 8.883 1 89.75 251 LEU B C 1
ATOM 4760 O O . LEU B 1 251 ? -6.75 25.391 8.391 1 89.75 251 LEU B O 1
ATOM 4764 N N . SER B 1 252 ? -5.105 24.375 9.586 1 91.62 252 SER B N 1
ATOM 4765 C CA . SER B 1 252 ? -4.488 25.641 9.945 1 91.62 252 SER B CA 1
ATOM 4766 C C . SER B 1 252 ? -4.004 26.391 8.703 1 91.62 252 SER B C 1
ATOM 4768 O O . SER B 1 252 ? -3.895 27.625 8.719 1 91.62 252 SER B O 1
ATOM 4770 N N . ILE B 1 253 ? -3.73 25.719 7.613 1 94.44 253 ILE B N 1
ATOM 4771 C CA . ILE B 1 253 ? -3.336 26.375 6.375 1 94.44 253 ILE B CA 1
ATOM 4772 C C . ILE B 1 253 ? -4.516 27.172 5.812 1 94.44 253 ILE B C 1
ATOM 4774 O O . ILE B 1 253 ? -4.359 28.312 5.387 1 94.44 253 ILE B O 1
ATOM 4778 N N . TRP B 1 254 ? -5.668 26.562 5.887 1 92.12 254 TRP B N 1
ATOM 4779 C CA . TRP B 1 254 ? -6.867 27.234 5.395 1 92.12 254 TRP B CA 1
ATOM 4780 C C . TRP B 1 254 ? -7.207 28.438 6.262 1 92.12 254 TRP B C 1
ATOM 4782 O O . TRP B 1 254 ? -7.645 29.484 5.75 1 92.12 254 TRP B O 1
ATOM 4792 N N . GLU B 1 255 ? -6.996 28.234 7.52 1 90.75 255 GLU B N 1
ATOM 4793 C CA . GLU B 1 255 ? -7.207 29.359 8.438 1 90.75 255 GLU B CA 1
ATOM 4794 C C . GLU B 1 255 ? -6.262 30.516 8.117 1 90.75 255 GLU B C 1
ATOM 4796 O O . GLU B 1 255 ? -6.684 31.672 8.086 1 90.75 255 GLU B O 1
ATOM 4801 N N . ALA B 1 256 ? -5.047 30.219 7.875 1 93.62 256 ALA B N 1
ATOM 4802 C CA . ALA B 1 256 ? -4.07 31.234 7.508 1 93.62 256 ALA B CA 1
ATOM 4803 C C . ALA B 1 256 ? -4.465 31.938 6.207 1 93.62 256 ALA B C 1
ATOM 4805 O O . ALA B 1 256 ? -4.387 33.156 6.105 1 93.62 256 ALA B O 1
ATOM 4806 N N . PHE B 1 257 ? -4.941 31.172 5.254 1 93.44 257 PHE B N 1
ATOM 4807 C CA . PHE B 1 257 ? -5.379 31.719 3.975 1 93.44 257 PHE B CA 1
ATOM 4808 C C . PHE B 1 257 ? -6.555 32.656 4.168 1 93.44 257 PHE B C 1
ATOM 4810 O O . PHE B 1 257 ? -6.578 33.781 3.605 1 93.44 257 PHE B O 1
ATOM 4817 N N . GLU B 1 258 ? -7.449 32.25 4.938 1 91 258 GLU B N 1
ATOM 4818 C CA . GLU B 1 258 ? -8.625 33.062 5.191 1 91 258 GLU B CA 1
ATOM 4819 C C . GLU B 1 258 ? -8.242 34.406 5.801 1 91 258 GLU B C 1
ATOM 4821 O O . GLU B 1 258 ? -8.828 35.438 5.469 1 91 258 GLU B O 1
ATOM 4826 N N . LEU B 1 259 ? -7.301 34.375 6.605 1 90 259 LEU B N 1
ATOM 4827 C CA . LEU B 1 259 ? -6.867 35.562 7.344 1 90 259 LEU B CA 1
ATOM 4828 C C . LEU B 1 259 ? -5.812 36.344 6.559 1 90 259 LEU B C 1
ATOM 4830 O O . LEU B 1 259 ? -5.277 37.344 7.047 1 90 259 LEU B O 1
ATOM 4834 N N . GLU B 1 260 ? -5.457 35.812 5.406 1 92.62 260 GLU B N 1
ATOM 4835 C CA . GLU B 1 260 ? -4.465 36.406 4.52 1 92.62 260 GLU B CA 1
ATOM 4836 C C . GLU B 1 260 ? -3.104 36.531 5.199 1 92.62 260 GLU B C 1
ATOM 4838 O O . GLU B 1 260 ? -2.457 37.562 5.16 1 92.62 260 GLU B O 1
ATOM 4843 N N . VAL B 1 261 ? -2.771 35.531 5.844 1 94.81 261 VAL B N 1
ATOM 4844 C CA . VAL B 1 261 ? -1.443 35.344 6.426 1 94.81 261 VAL B CA 1
ATOM 4845 C C . VAL B 1 261 ? -0.58 34.5 5.512 1 94.81 261 VAL B C 1
ATOM 4847 O O . VAL B 1 261 ? -0.972 33.375 5.152 1 94.81 261 VAL B O 1
ATOM 4850 N N . PRO B 1 262 ? 0.57 35 5.062 1 97.94 262 PRO B N 1
ATOM 4851 C CA . PRO B 1 262 ? 1.435 34.156 4.234 1 97.94 262 PRO B CA 1
ATOM 4852 C C . PRO B 1 262 ? 1.93 32.938 4.973 1 97.94 262 PRO B C 1
ATOM 4854 O O . PRO B 1 262 ? 2.143 32.969 6.188 1 97.94 262 PRO B O 1
ATOM 4857 N N . VAL B 1 263 ? 2.164 31.828 4.199 1 98.38 263 VAL B N 1
ATOM 4858 C CA . VAL B 1 263 ? 2.494 30.562 4.852 1 98.38 263 VAL B CA 1
ATOM 4859 C C . VAL B 1 263 ? 3.848 30.062 4.355 1 98.38 263 VAL B C 1
ATOM 4861 O O . VAL B 1 263 ? 4.195 30.25 3.186 1 98.38 263 VAL B O 1
ATOM 4864 N N . CYS B 1 264 ? 4.602 29.516 5.219 1 98.62 264 CYS B N 1
ATOM 4865 C CA . CYS B 1 264 ? 5.844 28.797 4.965 1 98.62 264 CYS B CA 1
ATOM 4866 C C . CYS B 1 264 ? 5.703 27.312 5.34 1 98.62 264 CYS B C 1
ATOM 4868 O O . CYS B 1 264 ? 5.516 26.984 6.512 1 98.62 264 CYS B O 1
ATOM 4870 N N . LEU B 1 265 ? 5.824 26.406 4.371 1 98.56 265 LEU B N 1
ATOM 4871 C CA . LEU B 1 265 ? 5.523 25 4.574 1 98.56 265 LEU B CA 1
ATOM 4872 C C . LEU B 1 265 ? 6.695 24.125 4.141 1 98.56 265 LEU B C 1
ATOM 4874 O O . LEU B 1 265 ? 7.496 24.531 3.291 1 98.56 265 LEU B O 1
ATOM 4878 N N . SER B 1 266 ? 6.824 22.938 4.762 1 98.38 266 SER B N 1
ATOM 4879 C CA . SER B 1 266 ? 7.633 21.906 4.121 1 98.38 266 SER B CA 1
ATOM 4880 C C . SER B 1 266 ? 7.027 21.484 2.789 1 98.38 266 SER B C 1
ATOM 4882 O O . SER B 1 266 ? 5.82 21.609 2.578 1 98.38 266 SER B O 1
ATOM 4884 N N . ASP B 1 267 ? 7.797 21 1.857 1 97.44 267 ASP B N 1
ATOM 4885 C CA . ASP B 1 267 ? 7.336 20.672 0.511 1 97.44 267 ASP B CA 1
ATOM 4886 C C . ASP B 1 267 ? 6.828 19.234 0.44 1 97.44 267 ASP B C 1
ATOM 4888 O O . ASP B 1 267 ? 7.359 18.422 -0.318 1 97.44 267 ASP B O 1
ATOM 4892 N N . LEU B 1 268 ? 5.742 18.984 1.071 1 97.12 268 LEU B N 1
ATOM 4893 C CA . LEU B 1 268 ? 5.148 17.656 1.088 1 97.12 268 LEU B CA 1
ATOM 4894 C C . LEU B 1 268 ? 4.379 17.391 -0.202 1 97.12 268 LEU B C 1
ATOM 4896 O O . LEU B 1 268 ? 3.705 18.266 -0.723 1 97.12 268 LEU B O 1
ATOM 4900 N N . GLU B 1 269 ? 4.398 16.125 -0.715 1 94.38 269 GLU B N 1
ATOM 4901 C CA . GLU B 1 269 ? 3.689 15.75 -1.933 1 94.38 269 GLU B CA 1
ATOM 4902 C C . GLU B 1 269 ? 2.189 16 -1.799 1 94.38 269 GLU B C 1
ATOM 4904 O O . GLU B 1 269 ? 1.545 16.453 -2.744 1 94.38 269 GLU B O 1
ATOM 4909 N N . THR B 1 270 ? 1.613 15.711 -0.617 1 95.81 270 THR B N 1
ATOM 4910 C CA . THR B 1 270 ? 0.176 15.836 -0.399 1 95.81 270 THR B CA 1
ATOM 4911 C C . THR B 1 270 ? -0.291 17.266 -0.683 1 95.81 270 THR B C 1
ATOM 4913 O O . THR B 1 270 ? -1.426 17.469 -1.114 1 95.81 270 THR B O 1
ATOM 4916 N N . TYR B 1 271 ? 0.567 18.266 -0.496 1 96.56 271 TYR B N 1
ATOM 4917 C CA . TYR B 1 271 ? 0.188 19.672 -0.658 1 96.56 271 TYR B CA 1
ATOM 4918 C C . TYR B 1 271 ? -0.132 19.984 -2.115 1 96.56 271 TYR B C 1
ATOM 4920 O O . TYR B 1 271 ? -1.041 20.766 -2.402 1 96.56 271 TYR B O 1
ATOM 4928 N N . GLY B 1 272 ? 0.571 19.328 -3.021 1 95.5 272 GLY B N 1
ATOM 4929 C CA . GLY B 1 272 ? 0.27 19.5 -4.434 1 95.5 272 GLY B CA 1
ATOM 4930 C C . GLY B 1 272 ? -1.12 19.016 -4.809 1 95.5 272 GLY B C 1
ATOM 4931 O O . GLY B 1 272 ? -1.747 19.562 -5.719 1 95.5 272 GLY B O 1
ATOM 4932 N N . HIS B 1 273 ? -1.594 18.031 -4.098 1 94 273 HIS B N 1
ATOM 4933 C CA . HIS B 1 273 ? -2.889 17.422 -4.391 1 94 273 HIS B CA 1
ATOM 4934 C C . HIS B 1 273 ? -4.031 18.328 -3.949 1 94 273 HIS B C 1
ATOM 4936 O O . HIS B 1 273 ? -5.184 18.109 -4.332 1 94 273 HIS B O 1
ATOM 4942 N N . ILE B 1 274 ? -3.631 19.406 -3.152 1 92.62 274 ILE B N 1
ATOM 4943 C CA . ILE B 1 274 ? -4.691 20.297 -2.701 1 92.62 274 ILE B CA 1
ATOM 4944 C C . ILE B 1 274 ? -4.387 21.734 -3.148 1 92.62 274 ILE B C 1
ATOM 4946 O O . ILE B 1 274 ? -4.84 22.688 -2.523 1 92.62 274 ILE B O 1
ATOM 4950 N N . GLY B 1 275 ? -3.469 21.891 -4.09 1 94.62 275 GLY B N 1
ATOM 4951 C CA . GLY B 1 275 ? -3.32 23.156 -4.801 1 94.62 275 GLY B CA 1
ATOM 4952 C C . GLY B 1 275 ? -2.229 24.047 -4.227 1 94.62 275 GLY B C 1
ATOM 4953 O O . GLY B 1 275 ? -2.059 25.188 -4.656 1 94.62 275 GLY B O 1
ATOM 4954 N N . LEU B 1 276 ? -1.498 23.547 -3.211 1 96.81 276 LEU B N 1
ATOM 4955 C CA . LEU B 1 276 ? -0.394 24.344 -2.668 1 96.81 276 LEU B CA 1
ATOM 4956 C C . LEU B 1 276 ? 0.834 24.25 -3.566 1 96.81 276 LEU B C 1
ATOM 4958 O O . LEU B 1 276 ? 1.179 23.156 -4.039 1 96.81 276 LEU B O 1
ATOM 4962 N N . GLN B 1 277 ? 1.381 25.375 -3.879 1 97.12 277 GLN B N 1
ATOM 4963 C CA . GLN B 1 277 ? 2.527 25.453 -4.777 1 97.12 277 GLN B CA 1
ATOM 4964 C C . GLN B 1 277 ? 3.531 26.5 -4.301 1 97.12 277 GLN B C 1
ATOM 4966 O O . GLN B 1 277 ? 3.152 27.625 -3.965 1 97.12 277 GLN B O 1
ATOM 4971 N N . HIS B 1 278 ? 4.758 26.109 -4.328 1 98.06 278 HIS B N 1
ATOM 4972 C CA . HIS B 1 278 ? 5.832 27.016 -3.963 1 98.06 278 HIS B CA 1
ATOM 4973 C C . HIS B 1 278 ? 5.863 28.234 -4.887 1 98.06 278 HIS B C 1
ATOM 4975 O O . HIS B 1 278 ? 5.762 28.094 -6.105 1 98.06 278 HIS B O 1
ATOM 4981 N N . GLY B 1 279 ? 5.945 29.359 -4.293 1 97.75 279 GLY B N 1
ATOM 4982 C CA . GLY B 1 279 ? 6.102 30.594 -5.066 1 97.75 279 GLY B CA 1
ATOM 4983 C C . GLY B 1 279 ? 4.789 31.141 -5.578 1 97.75 279 GLY B C 1
ATOM 4984 O O . GLY B 1 279 ? 4.738 32.281 -6.078 1 97.75 279 GLY B O 1
ATOM 4985 N N . ARG B 1 280 ? 3.764 30.391 -5.422 1 97.5 280 ARG B N 1
ATOM 4986 C CA . ARG B 1 280 ? 2.461 30.859 -5.891 1 97.5 280 ARG B CA 1
ATOM 4987 C C . ARG B 1 280 ? 1.556 31.219 -4.715 1 97.5 280 ARG B C 1
ATOM 4989 O O . ARG B 1 280 ? 1.059 32.344 -4.629 1 97.5 280 ARG B O 1
ATOM 4996 N N . ASN B 1 281 ? 1.389 30.281 -3.805 1 98.31 281 ASN B N 1
ATOM 4997 C CA . ASN B 1 281 ? 0.527 30.578 -2.664 1 98.31 281 ASN B CA 1
ATOM 4998 C C . ASN B 1 281 ? 1.173 30.156 -1.349 1 98.31 281 ASN B C 1
ATOM 5000 O O . ASN B 1 281 ? 0.552 30.25 -0.288 1 98.31 281 ASN B O 1
ATOM 5004 N N . ALA B 1 282 ? 2.396 29.719 -1.431 1 98.69 282 ALA B N 1
ATOM 5005 C CA . ALA B 1 282 ? 3.199 29.344 -0.269 1 98.69 282 ALA B CA 1
ATOM 5006 C C . ALA B 1 282 ? 4.691 29.406 -0.586 1 98.69 282 ALA B C 1
ATOM 5008 O O . ALA B 1 282 ? 5.086 29.328 -1.751 1 98.69 282 ALA B O 1
ATOM 5009 N N . LEU B 1 283 ? 5.523 29.672 0.363 1 98.81 283 LEU B N 1
ATOM 5010 C CA . LEU B 1 283 ? 6.93 29.312 0.262 1 98.81 283 LEU B CA 1
ATOM 5011 C C . LEU B 1 283 ? 7.199 27.969 0.937 1 98.81 283 LEU B C 1
ATOM 5013 O O . LEU B 1 283 ? 6.672 27.703 2.018 1 98.81 283 LEU B O 1
ATOM 5017 N N . MET B 1 284 ? 7.93 27.156 0.226 1 98.69 284 MET B N 1
ATOM 5018 C CA . MET B 1 284 ? 8.125 25.797 0.723 1 98.69 284 MET B CA 1
ATOM 5019 C C . MET B 1 284 ? 9.609 25.453 0.798 1 98.69 284 MET B C 1
ATOM 5021 O O . MET B 1 284 ? 10.43 26.078 0.123 1 98.69 284 MET B O 1
ATOM 5025 N N . HIS B 1 285 ? 9.992 24.578 1.644 1 98.62 285 HIS B N 1
ATOM 5026 C CA . HIS B 1 285 ? 11.344 24.078 1.819 1 98.62 285 HIS B CA 1
ATOM 5027 C C . HIS B 1 285 ? 11.352 22.562 1.995 1 98.62 285 HIS B C 1
ATOM 5029 O O . HIS B 1 285 ? 10.398 22 2.518 1 98.62 285 HIS B O 1
ATOM 5035 N N . PRO B 1 286 ? 12.43 21.875 1.507 1 97.5 286 PRO B N 1
ATOM 5036 C CA . PRO B 1 286 ? 12.516 20.453 1.802 1 97.5 286 PRO B CA 1
ATOM 5037 C C . PRO B 1 286 ? 12.531 20.156 3.301 1 97.5 286 PRO B C 1
ATOM 5039 O O . PRO B 1 286 ? 13.117 20.906 4.078 1 97.5 286 PRO B O 1
ATOM 5042 N N . VAL B 1 287 ? 11.906 19.078 3.719 1 97.62 287 VAL B N 1
ATOM 5043 C CA . VAL B 1 287 ? 11.828 18.672 5.117 1 97.62 287 VAL B CA 1
ATOM 5044 C C . VAL B 1 287 ? 13.227 18.641 5.727 1 97.62 287 VAL B C 1
ATOM 5046 O O . VAL B 1 287 ? 14.148 18.062 5.148 1 97.62 287 VAL B O 1
ATOM 5049 N N . GLY B 1 288 ? 13.398 19.359 6.777 1 97.38 288 GLY B N 1
ATOM 5050 C CA . GLY B 1 288 ? 14.641 19.297 7.523 1 97.38 288 GLY B CA 1
ATOM 5051 C C . GLY B 1 288 ? 15.648 20.344 7.07 1 97.38 288 GLY B C 1
ATOM 5052 O O . GLY B 1 288 ? 16.672 20.547 7.727 1 97.38 288 GLY B O 1
ATOM 5053 N N . GLN B 1 289 ? 15.43 20.984 5.965 1 97.5 289 GLN B N 1
ATOM 5054 C CA . GLN B 1 289 ? 16.359 21.984 5.461 1 97.5 289 GLN B CA 1
ATOM 5055 C C . GLN B 1 289 ? 16.078 23.359 6.078 1 97.5 289 GLN B C 1
ATOM 5057 O O . GLN B 1 289 ? 15.539 24.234 5.414 1 97.5 289 GLN B O 1
ATOM 5062 N N . THR B 1 290 ? 16.625 23.547 7.305 1 98.38 290 THR B N 1
ATOM 5063 C CA . THR B 1 290 ? 16.312 24.719 8.109 1 98.38 290 THR B CA 1
ATOM 5064 C C . THR B 1 290 ? 16.922 25.969 7.508 1 98.38 290 THR B C 1
ATOM 5066 O O . THR B 1 290 ? 16.391 27.078 7.68 1 98.38 290 THR B O 1
ATOM 5069 N N . ALA B 1 291 ? 18 25.828 6.684 1 98.12 291 ALA B N 1
ATOM 5070 C CA . ALA B 1 291 ? 18.594 26.984 6.016 1 98.12 291 ALA B CA 1
ATOM 5071 C C . ALA B 1 291 ? 17.641 27.547 4.965 1 98.12 291 ALA B C 1
ATOM 5073 O O . ALA B 1 291 ? 17.516 28.766 4.84 1 98.12 291 ALA B O 1
ATOM 5074 N N . VAL B 1 292 ? 17.031 26.641 4.242 1 98.44 292 VAL B N 1
ATOM 5075 C CA . VAL B 1 292 ? 16.078 27.062 3.232 1 98.44 292 VAL B CA 1
ATOM 5076 C C . VAL B 1 292 ? 14.844 27.672 3.908 1 98.44 292 VAL B C 1
ATOM 5078 O O . VAL B 1 292 ? 14.32 28.688 3.457 1 98.44 292 VAL B O 1
ATOM 5081 N N . LEU B 1 293 ? 14.391 27.078 5.035 1 98.75 293 LEU B N 1
ATOM 5082 C CA . LEU B 1 293 ? 13.297 27.641 5.812 1 98.75 293 LEU B CA 1
ATOM 5083 C C . LEU B 1 293 ? 13.641 29.031 6.305 1 98.75 293 LEU B C 1
ATOM 5085 O O . LEU B 1 293 ? 12.82 29.953 6.211 1 98.75 293 LEU B O 1
ATOM 5089 N N . SER B 1 294 ? 14.867 29.219 6.773 1 98.81 294 SER B N 1
ATOM 5090 C CA . SER B 1 294 ? 15.312 30.516 7.25 1 98.81 294 SER B CA 1
ATOM 5091 C C . SER B 1 294 ? 15.266 31.562 6.133 1 98.81 294 SER B C 1
ATOM 5093 O O . SER B 1 294 ? 14.781 32.688 6.336 1 98.81 294 SER B O 1
ATOM 5095 N N . ALA B 1 295 ? 15.758 31.172 4.992 1 98.62 295 ALA B N 1
ATOM 5096 C CA . ALA B 1 295 ? 15.758 32.062 3.852 1 98.62 295 ALA B CA 1
ATOM 5097 C C . ALA B 1 295 ? 14.336 32.469 3.453 1 98.62 295 ALA B C 1
ATOM 5099 O O . ALA B 1 295 ? 14.062 33.625 3.166 1 98.62 295 ALA B O 1
ATOM 5100 N N . ASN B 1 296 ? 13.438 31.484 3.406 1 98.75 296 ASN B N 1
ATOM 5101 C CA . ASN B 1 296 ? 12.039 31.734 3.096 1 98.75 296 ASN B CA 1
ATOM 5102 C C . ASN B 1 296 ? 11.406 32.688 4.098 1 98.75 296 ASN B C 1
ATOM 5104 O O . ASN B 1 296 ? 10.719 33.656 3.707 1 98.75 296 ASN B O 1
ATOM 5108 N N . LEU B 1 297 ? 11.664 32.469 5.402 1 98.69 297 LEU B N 1
ATOM 5109 C CA . LEU B 1 297 ? 11.109 33.344 6.449 1 98.69 297 LEU B CA 1
ATOM 5110 C C . LEU B 1 297 ? 11.641 34.75 6.332 1 98.69 297 LEU B C 1
ATOM 5112 O O . LEU B 1 297 ? 10.891 35.719 6.48 1 98.69 297 LEU B O 1
ATOM 5116 N N . GLN B 1 298 ? 12.914 34.906 6.031 1 98.5 298 GLN B N 1
ATOM 5117 C CA . GLN B 1 298 ? 13.492 36.219 5.848 1 98.5 298 GLN B CA 1
ATOM 5118 C C . GLN B 1 298 ? 12.805 36.969 4.707 1 98.5 298 GLN B C 1
ATOM 5120 O O . GLN B 1 298 ? 12.5 38.156 4.828 1 98.5 298 GLN B O 1
ATOM 5125 N N . GLN B 1 299 ? 12.555 36.219 3.641 1 98.12 299 GLN B N 1
ATOM 5126 C CA . GLN B 1 299 ? 11.867 36.844 2.51 1 98.12 299 GLN B CA 1
ATOM 5127 C C . GLN B 1 299 ? 10.484 37.344 2.914 1 98.12 299 GLN B C 1
ATOM 5129 O O . GLN B 1 299 ? 10.125 38.5 2.625 1 98.12 299 GLN B O 1
ATOM 5134 N N . LEU B 1 300 ? 9.758 36.594 3.654 1 98 300 LEU B N 1
ATOM 5135 C CA . LEU B 1 300 ? 8.391 36.938 4.023 1 98 300 LEU B CA 1
ATOM 5136 C C . LEU B 1 300 ? 8.375 38.062 5.039 1 98 300 LEU B C 1
ATOM 5138 O O . LEU B 1 300 ? 7.469 38.906 5.035 1 98 300 LEU B O 1
ATOM 5142 N N . LEU B 1 301 ? 9.398 38.156 5.871 1 97 301 LEU B N 1
ATOM 5143 C CA . LEU B 1 301 ? 9.438 39.125 6.949 1 97 301 LEU B CA 1
ATOM 5144 C C . LEU B 1 301 ? 9.969 40.469 6.441 1 97 301 LEU B C 1
ATOM 5146 O O . LEU B 1 301 ? 9.711 41.5 7.051 1 97 301 LEU B O 1
ATOM 5150 N N . THR B 1 302 ? 10.68 40.438 5.254 1 96.69 302 THR B N 1
ATOM 5151 C CA . THR B 1 302 ? 11.352 41.656 4.844 1 96.69 302 THR B CA 1
ATOM 5152 C C . THR B 1 302 ? 10.805 42.156 3.506 1 96.69 302 THR B C 1
ATOM 5154 O O . THR B 1 302 ? 11.109 43.281 3.076 1 96.69 302 THR B O 1
ATOM 5157 N N . ARG B 1 303 ? 10.016 41.344 2.828 1 97.31 303 ARG B N 1
ATOM 5158 C CA . ARG B 1 303 ? 9.43 41.75 1.551 1 97.31 303 ARG B CA 1
ATOM 5159 C C . ARG B 1 303 ? 7.902 41.719 1.62 1 97.31 303 ARG B C 1
ATOM 5161 O O . ARG B 1 303 ? 7.262 40.781 1.144 1 97.31 303 ARG B O 1
ATOM 5168 N N . PRO B 1 304 ? 7.344 42.812 2.07 1 95.5 304 PRO B N 1
ATOM 5169 C CA . PRO B 1 304 ? 5.898 42.844 2.307 1 95.5 304 PRO B CA 1
ATOM 5170 C C . PRO B 1 304 ? 5.086 42.625 1.037 1 95.5 304 PRO B C 1
ATOM 5172 O O . PRO B 1 304 ? 3.992 42.062 1.098 1 95.5 304 PRO B O 1
ATOM 5175 N N . THR B 1 305 ? 5.578 43.031 -0.105 1 97.31 305 THR B N 1
ATOM 5176 C CA . THR B 1 305 ? 4.867 42.812 -1.361 1 97.31 305 THR B CA 1
ATOM 5177 C C . THR B 1 305 ? 4.742 41.344 -1.682 1 97.31 305 THR B C 1
ATOM 5179 O O . THR B 1 305 ? 3.662 40.844 -2.031 1 97.31 305 THR B O 1
ATOM 5182 N N . LEU B 1 306 ? 5.832 40.656 -1.531 1 97.69 306 LEU B N 1
ATOM 5183 C CA . LEU B 1 306 ? 5.82 39.219 -1.753 1 97.69 306 LEU B CA 1
ATOM 5184 C C . LEU B 1 306 ? 4.867 38.531 -0.783 1 97.69 306 LEU B C 1
ATOM 5186 O O . LEU B 1 306 ? 4.082 37.656 -1.187 1 97.69 306 LEU B O 1
ATOM 5190 N N . ALA B 1 307 ? 4.938 38.906 0.436 1 97.75 307 ALA B N 1
ATOM 5191 C CA . ALA B 1 307 ? 4.09 38.312 1.475 1 97.75 307 ALA B CA 1
ATOM 5192 C C . ALA B 1 307 ? 2.613 38.5 1.146 1 97.75 307 ALA B C 1
ATOM 5194 O O . ALA B 1 307 ? 1.826 37.562 1.239 1 97.75 307 ALA B O 1
ATOM 5195 N N . ARG B 1 308 ? 2.301 39.656 0.706 1 97 308 ARG B N 1
ATOM 5196 C CA . ARG B 1 308 ? 0.913 39.969 0.38 1 97 308 ARG B CA 1
ATOM 5197 C C . ARG B 1 308 ? 0.448 39.188 -0.842 1 97 308 ARG B C 1
ATOM 5199 O O . ARG B 1 308 ? -0.688 38.719 -0.886 1 97 308 ARG B O 1
ATOM 5206 N N . GLU B 1 309 ? 1.283 39.094 -1.776 1 97.94 309 GLU B N 1
ATOM 5207 C CA . GLU B 1 309 ? 0.952 38.344 -2.994 1 97.94 309 GLU B CA 1
ATOM 5208 C C . GLU B 1 309 ? 0.675 36.875 -2.695 1 97.94 309 GLU B C 1
ATOM 5210 O O . GLU B 1 309 ? -0.309 36.312 -3.18 1 97.94 309 GLU B O 1
ATOM 5215 N N . LEU B 1 310 ? 1.502 36.281 -1.899 1 98.31 310 LEU B N 1
ATOM 5216 C CA . LEU B 1 310 ? 1.326 34.906 -1.535 1 98.31 310 LEU B CA 1
ATOM 5217 C C . LEU B 1 310 ? 0.054 34.688 -0.716 1 98.31 310 LEU B C 1
ATOM 5219 O O . LEU B 1 310 ? -0.691 33.75 -0.936 1 98.31 310 LEU B O 1
ATOM 5223 N N . ALA B 1 311 ? -0.193 35.625 0.192 1 97.12 311 ALA B N 1
ATOM 5224 C CA . ALA B 1 311 ? -1.381 35.531 1.037 1 97.12 311 ALA B CA 1
ATOM 5225 C C . ALA B 1 311 ? -2.654 35.625 0.203 1 97.12 311 ALA B C 1
ATOM 5227 O O . ALA B 1 311 ? -3.605 34.875 0.414 1 97.12 311 ALA B O 1
ATOM 5228 N N . ARG B 1 312 ? -2.617 36.5 -0.745 1 97.06 312 ARG B N 1
ATOM 5229 C CA . ARG B 1 312 ? -3.775 36.688 -1.614 1 97.06 312 ARG B CA 1
ATOM 5230 C C . ARG B 1 312 ? -4.016 35.469 -2.477 1 97.06 312 ARG B C 1
ATOM 5232 O O . ARG B 1 312 ? -5.16 35.062 -2.689 1 97.06 312 ARG B O 1
ATOM 5239 N N . ALA B 1 313 ? -2.975 34.969 -2.971 1 98.06 313 ALA B N 1
ATOM 5240 C CA . ALA B 1 313 ? -3.086 33.75 -3.779 1 98.06 313 ALA B CA 1
ATOM 5241 C C . ALA B 1 313 ? -3.639 32.594 -2.955 1 98.06 313 ALA B C 1
ATOM 5243 O O . ALA B 1 313 ? -4.449 31.812 -3.447 1 98.06 313 ALA B O 1
ATOM 5244 N N . GLY B 1 314 ? -3.17 32.469 -1.735 1 96.69 314 GLY B N 1
ATOM 5245 C CA . GLY B 1 314 ? -3.717 31.469 -0.843 1 96.69 314 GLY B CA 1
ATOM 5246 C C . GLY B 1 314 ? -5.203 31.641 -0.587 1 96.69 314 GLY B C 1
ATOM 5247 O O . GLY B 1 314 ? -5.965 30.672 -0.66 1 96.69 314 GLY B O 1
ATOM 5248 N N . LYS B 1 315 ? -5.57 32.844 -0.336 1 94 315 LYS B N 1
ATOM 5249 C CA . LYS B 1 315 ? -6.984 33.125 -0.107 1 94 315 LYS B CA 1
ATOM 5250 C C . LYS B 1 315 ? -7.82 32.781 -1.341 1 94 315 LYS B C 1
ATOM 5252 O O . LYS B 1 315 ? -8.914 32.25 -1.225 1 94 315 LYS B O 1
ATOM 5257 N N . SER B 1 316 ? -7.305 33.094 -2.477 1 94.81 316 SER B N 1
ATOM 5258 C CA . SER B 1 316 ? -7.992 32.781 -3.725 1 94.81 316 SER B CA 1
ATOM 5259 C C . SER B 1 316 ? -8.203 31.281 -3.877 1 94.81 316 SER B C 1
ATOM 5261 O O . SER B 1 316 ? -9.281 30.844 -4.285 1 94.81 316 SER B O 1
ATOM 5263 N N . LEU B 1 317 ? -7.184 30.547 -3.529 1 94.31 317 LEU B N 1
ATOM 5264 C CA . LEU B 1 317 ? -7.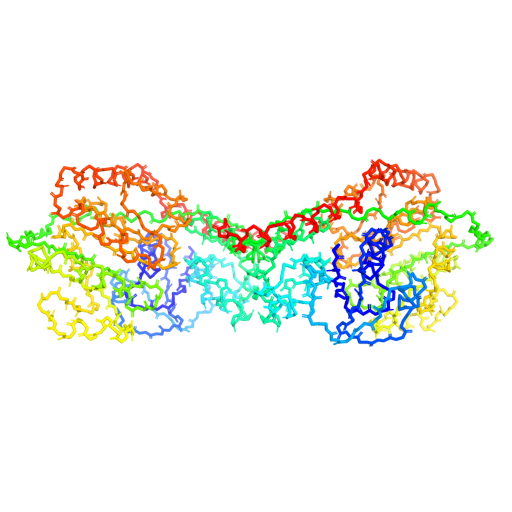301 29.094 -3.582 1 94.31 317 LEU B CA 1
ATOM 5265 C C . LEU B 1 317 ? -8.414 28.609 -2.656 1 94.31 317 LEU B C 1
ATOM 5267 O O . LEU B 1 317 ? -9.227 27.766 -3.045 1 94.31 317 LEU B O 1
ATOM 5271 N N . LEU B 1 318 ? -8.43 29.109 -1.466 1 92.56 318 LEU B N 1
ATOM 5272 C CA . LEU B 1 318 ? -9.445 28.734 -0.49 1 92.56 318 LEU B CA 1
ATOM 5273 C C . LEU B 1 318 ? -10.844 29.078 -0.997 1 92.56 318 LEU B C 1
ATOM 5275 O O . LEU B 1 318 ? -11.734 28.234 -0.992 1 92.56 318 LEU B O 1
ATOM 5279 N N . LEU B 1 319 ? -11 30.281 -1.497 1 90.75 319 LEU B N 1
ATOM 5280 C CA . LEU B 1 319 ? -12.305 30.766 -1.93 1 90.75 319 LEU B CA 1
ATOM 5281 C C . LEU B 1 319 ? -12.82 29.953 -3.117 1 90.75 319 LEU B C 1
ATOM 5283 O O . LEU B 1 319 ? -14.016 29.672 -3.209 1 90.75 319 LEU B O 1
ATOM 5287 N N . LYS B 1 320 ? -11.977 29.609 -3.943 1 90 320 LYS B N 1
ATOM 5288 C CA . LYS B 1 320 ? -12.344 28.797 -5.105 1 90 320 LYS B CA 1
ATOM 5289 C C . LYS B 1 320 ? -12.891 27.438 -4.684 1 90 320 LYS B C 1
ATOM 5291 O O . LYS B 1 320 ? -13.773 26.891 -5.348 1 90 320 LYS B O 1
ATOM 5296 N N . ASN B 1 321 ? -12.43 26.953 -3.562 1 88.94 321 ASN B N 1
ATOM 5297 C CA . ASN B 1 321 ? -12.781 25.594 -3.162 1 88.94 321 ASN B CA 1
ATOM 5298 C C . ASN B 1 321 ? -13.906 25.594 -2.129 1 88.94 321 ASN B C 1
ATOM 5300 O O . ASN B 1 321 ? -14.508 24.547 -1.864 1 88.94 321 ASN B O 1
ATOM 5304 N N . LEU B 1 322 ? -14.195 26.719 -1.558 1 86.44 322 LEU B N 1
ATOM 5305 C CA . LEU B 1 322 ? -15.273 26.828 -0.575 1 86.44 322 LEU B CA 1
ATOM 5306 C C . LEU B 1 322 ? -16.641 26.734 -1.25 1 86.44 322 LEU B C 1
ATOM 5308 O O . LEU B 1 322 ? -17.656 26.625 -0.575 1 86.44 322 LEU B O 1
ATOM 5312 N N . THR B 1 323 ? -16.672 26.688 -2.523 1 79.88 323 THR B N 1
ATOM 5313 C CA . THR B 1 323 ? -17.922 26.609 -3.256 1 79.88 323 THR B CA 1
ATOM 5314 C C . THR B 1 323 ? -18.531 25.203 -3.133 1 79.88 323 THR B C 1
ATOM 5316 O O . THR B 1 323 ? -19.734 25.031 -3.354 1 79.88 323 THR B O 1
ATOM 5319 N N . ARG B 1 324 ? -17.781 24.297 -2.705 1 79.94 324 ARG B N 1
ATOM 5320 C CA . ARG B 1 324 ? -18.25 22.938 -2.512 1 79.94 324 ARG B CA 1
ATOM 5321 C C . ARG B 1 324 ? -18.719 22.719 -1.076 1 79.94 324 ARG B C 1
ATOM 5323 O O . ARG B 1 324 ? -18.062 23.156 -0.13 1 79.94 324 ARG B O 1
ATOM 5330 N N . ASP B 1 325 ? -19.844 22.219 -0.897 1 86.81 325 ASP B N 1
ATOM 5331 C CA . ASP B 1 325 ? -20.328 21.859 0.436 1 86.81 325 ASP B CA 1
ATOM 5332 C C . ASP B 1 325 ? -19.859 20.469 0.835 1 86.81 325 ASP B C 1
ATOM 5334 O O . ASP B 1 325 ? -20.578 19.484 0.616 1 86.81 325 ASP B O 1
ATOM 5338 N N . TRP B 1 326 ? -18.734 20.406 1.425 1 88.88 326 TRP B N 1
ATOM 5339 C CA . TRP B 1 326 ? -18.125 19.125 1.78 1 88.88 326 TRP B CA 1
ATOM 5340 C C . TRP B 1 326 ? -19.031 18.344 2.736 1 88.88 326 TRP B C 1
ATOM 5342 O O . TRP B 1 326 ? -19.109 17.109 2.666 1 88.88 326 TRP B O 1
ATOM 5352 N N . ALA B 1 327 ? -19.703 19.031 3.654 1 90.31 327 ALA B N 1
ATOM 5353 C CA . ALA B 1 327 ? -20.547 18.359 4.648 1 90.31 327 ALA B CA 1
ATOM 5354 C C . ALA B 1 327 ? -21.719 17.656 3.988 1 90.31 327 ALA B C 1
ATOM 5356 O O . ALA B 1 327 ? -22.109 16.562 4.391 1 90.31 327 ALA B O 1
ATOM 5357 N N . ASP B 1 328 ? -22.281 18.328 2.986 1 91.44 328 ASP B N 1
ATOM 5358 C CA . ASP B 1 328 ? -23.359 17.719 2.215 1 91.44 328 ASP B CA 1
ATOM 5359 C C . ASP B 1 328 ? -22.875 16.469 1.485 1 91.44 328 ASP B C 1
ATOM 5361 O O . ASP B 1 328 ? -23.562 15.445 1.468 1 91.44 328 ASP B O 1
ATOM 5365 N N . GLU B 1 329 ? -21.766 16.625 0.929 1 94.25 329 GLU B N 1
ATOM 5366 C CA . GLU B 1 329 ? -21.172 15.492 0.222 1 94.25 329 GLU B CA 1
ATOM 5367 C C . GLU B 1 329 ? -20.891 14.336 1.177 1 94.25 329 GLU B C 1
ATOM 5369 O O . GLU B 1 329 ? -21.141 13.18 0.846 1 94.25 329 GLU B O 1
ATOM 5374 N N . PHE B 1 330 ? -20.406 14.617 2.336 1 96.75 330 PHE B N 1
ATOM 5375 C CA . PHE B 1 330 ? -20.109 13.586 3.33 1 96.75 330 PHE B CA 1
ATOM 5376 C C . PHE B 1 330 ? -21.391 12.914 3.799 1 96.75 330 PHE B C 1
ATOM 5378 O O . PHE B 1 330 ? -21.438 11.688 3.941 1 96.75 330 PHE B O 1
ATOM 5385 N N . GLU B 1 331 ? -22.375 13.742 4.012 1 96.75 331 GLU B N 1
ATOM 5386 C CA . GLU B 1 331 ? -23.656 13.203 4.43 1 96.75 331 GLU B CA 1
ATOM 5387 C C . GLU B 1 331 ? -24.219 12.234 3.393 1 96.75 331 GLU B C 1
ATOM 5389 O O . GLU B 1 331 ? -24.812 11.219 3.744 1 96.75 331 GLU B O 1
ATOM 5394 N N . ARG B 1 332 ? -24.031 12.492 2.115 1 96.62 332 ARG B N 1
ATOM 5395 C CA . ARG B 1 332 ? -24.469 11.594 1.052 1 96.62 332 ARG B CA 1
ATOM 5396 C C . ARG B 1 332 ? -23.719 10.266 1.109 1 96.62 332 ARG B C 1
ATOM 5398 O O . ARG B 1 332 ? -24.297 9.211 0.828 1 96.62 332 ARG B O 1
ATOM 5405 N N . ILE B 1 333 ? -22.422 10.359 1.481 1 97.88 333 ILE B N 1
ATOM 5406 C CA . ILE B 1 333 ? -21.625 9.148 1.633 1 97.88 333 ILE B CA 1
ATOM 5407 C C . ILE B 1 333 ? -22.188 8.297 2.773 1 97.88 333 ILE B C 1
ATOM 5409 O O . ILE B 1 333 ? -22.312 7.078 2.646 1 97.88 333 ILE B O 1
ATOM 5413 N N . ILE B 1 334 ? -22.594 8.938 3.846 1 98.12 334 ILE B N 1
ATOM 5414 C CA . ILE B 1 334 ? -23.172 8.25 4.988 1 98.12 334 ILE B CA 1
ATOM 5415 C C . ILE B 1 334 ? -24.5 7.594 4.574 1 98.12 334 ILE B C 1
ATOM 5417 O O . ILE B 1 334 ? -24.734 6.43 4.891 1 98.12 334 ILE B O 1
ATOM 5421 N N . ALA B 1 335 ? -25.281 8.289 3.832 1 96.56 335 ALA B N 1
ATOM 5422 C CA . ALA B 1 335 ? -26.562 7.773 3.367 1 96.56 335 ALA B CA 1
ATOM 5423 C C . ALA B 1 335 ? -26.375 6.559 2.461 1 96.56 335 ALA B C 1
ATOM 5425 O O . ALA B 1 335 ? -27.125 5.578 2.561 1 96.56 335 ALA B O 1
ATOM 5426 N N . ARG B 1 336 ? -25.422 6.641 1.625 1 95.12 336 ARG B N 1
ATOM 5427 C CA . ARG B 1 336 ? -25.109 5.535 0.727 1 95.12 336 ARG B CA 1
ATOM 5428 C C . ARG B 1 336 ? -24.703 4.293 1.511 1 95.12 336 ARG B C 1
ATOM 5430 O O . ARG B 1 336 ? -25.109 3.178 1.168 1 95.12 336 ARG B O 1
ATOM 5437 N N . ALA B 1 337 ? -23.859 4.52 2.508 1 96.31 337 ALA B N 1
ATOM 5438 C CA . ALA B 1 337 ? -23.438 3.402 3.35 1 96.31 337 ALA B CA 1
ATOM 5439 C C . ALA B 1 337 ? -24.641 2.736 4.016 1 96.31 337 ALA B C 1
ATOM 5441 O O . ALA B 1 337 ? -24.766 1.51 3.998 1 96.31 337 ALA B O 1
ATOM 5442 N N . ALA B 1 338 ? -25.531 3.514 4.535 1 94.5 338 ALA B N 1
ATOM 5443 C CA . ALA B 1 338 ? -26.719 3.004 5.219 1 94.5 338 ALA B CA 1
ATOM 5444 C C . ALA B 1 338 ? -27.641 2.271 4.25 1 94.5 338 ALA B C 1
ATOM 5446 O O . ALA B 1 338 ? -28.156 1.196 4.562 1 94.5 338 ALA B O 1
ATOM 5447 N N . MET B 1 339 ? -27.828 2.818 3.113 1 91 339 MET B N 1
ATOM 5448 C CA . MET B 1 339 ? -28.703 2.23 2.1 1 91 339 MET B CA 1
ATOM 5449 C C . MET B 1 339 ? -28.141 0.9 1.606 1 91 339 MET B C 1
ATOM 5451 O O . MET B 1 339 ? -28.906 -0.053 1.395 1 91 339 MET B O 1
ATOM 5455 N N . GLY B 1 340 ? -26.859 0.914 1.363 1 88.88 340 GLY B N 1
ATOM 5456 C CA . GLY B 1 340 ? -26.219 -0.323 0.926 1 88.88 340 GLY B CA 1
ATOM 5457 C C . GLY B 1 340 ? -26.438 -1.473 1.894 1 88.88 340 GLY B C 1
ATOM 5458 O O . GLY B 1 340 ? -26.672 -2.607 1.475 1 88.88 340 GLY B O 1
ATOM 5459 N N . ALA B 1 341 ? -26.344 -1.225 3.129 1 87.31 341 ALA B N 1
ATOM 5460 C CA . ALA B 1 341 ? -26.547 -2.244 4.152 1 87.31 341 ALA B CA 1
ATOM 5461 C C . ALA B 1 341 ? -27.984 -2.742 4.145 1 87.31 341 ALA B C 1
ATOM 5463 O O . ALA B 1 341 ? -28.234 -3.939 4.305 1 87.31 341 ALA B O 1
ATOM 5464 N N . GLU B 1 342 ? -28.891 -1.833 3.996 1 85.88 342 GLU B N 1
ATOM 5465 C CA . GLU B 1 342 ? -30.312 -2.203 3.93 1 85.88 342 GLU B CA 1
ATOM 5466 C C . GLU B 1 342 ? -30.594 -3.1 2.729 1 85.88 342 GLU B C 1
ATOM 5468 O O . GLU B 1 342 ? -31.344 -4.066 2.83 1 85.88 342 GLU B O 1
ATOM 5473 N N . LEU B 1 343 ? -29.922 -2.756 1.64 1 84.12 343 LEU B N 1
ATOM 5474 C CA . LEU B 1 343 ? -30.109 -3.533 0.421 1 84.12 343 LEU B CA 1
ATOM 5475 C C . LEU B 1 343 ? -29.531 -4.938 0.58 1 84.12 343 LEU B C 1
ATOM 5477 O O . LEU B 1 343 ? -30.141 -5.914 0.119 1 84.12 343 LEU B O 1
ATOM 5481 N N . ARG B 1 344 ? -28.406 -5.121 1.189 1 81.62 344 ARG B N 1
ATOM 5482 C CA . ARG B 1 344 ? -27.797 -6.43 1.419 1 81.62 344 ARG B CA 1
ATOM 5483 C C . ARG B 1 344 ? -28.688 -7.297 2.305 1 81.62 344 ARG B C 1
ATOM 5485 O O . ARG B 1 344 ? -28.797 -8.508 2.08 1 81.62 344 ARG B O 1
ATOM 5492 N N . LYS B 1 345 ? -29.391 -6.656 3.246 1 81.12 345 LYS B N 1
ATOM 5493 C CA . LYS B 1 345 ? -30.312 -7.379 4.121 1 81.12 345 LYS B CA 1
ATOM 5494 C C . LYS B 1 345 ? -31.5 -7.938 3.334 1 81.12 345 LYS B C 1
ATOM 5496 O O . LYS B 1 345 ? -32.031 -8.984 3.684 1 81.12 345 LYS B O 1
ATOM 5501 N N . LEU B 1 346 ? -31.688 -7.207 2.289 1 78.62 346 LEU B N 1
ATOM 5502 C CA . LEU B 1 346 ? -32.812 -7.609 1.469 1 78.62 346 LEU B CA 1
ATOM 5503 C C . LEU B 1 346 ? -32.406 -8.641 0.43 1 78.62 346 LEU B C 1
ATOM 5505 O O . LEU B 1 346 ? -33.25 -9.172 -0.303 1 78.62 346 LEU B O 1
ATOM 5509 N N . GLY B 1 347 ? -31.078 -9.125 0.451 1 72.75 347 GLY B N 1
ATOM 5510 C CA . GLY B 1 347 ? -30.578 -10.18 -0.418 1 72.75 347 GLY B CA 1
ATOM 5511 C C . GLY B 1 347 ? -30.078 -9.664 -1.753 1 72.75 347 GLY B C 1
ATOM 5512 O O . GLY B 1 347 ? -29.938 -10.43 -2.709 1 72.75 347 GLY B O 1
ATOM 5513 N N . TYR B 1 348 ? -29.891 -8.289 -1.856 1 63.91 348 TYR B N 1
ATOM 5514 C CA . TYR B 1 348 ? -29.375 -7.707 -3.09 1 63.91 348 TYR B CA 1
ATOM 5515 C C . TYR B 1 348 ? -27.859 -7.512 -3.008 1 63.91 348 TYR B C 1
ATOM 5517 O O . TYR B 1 348 ? -27.312 -7.285 -1.926 1 63.91 348 TYR B O 1
#

Nearest PDB structures (foldseek):
  2jjm-assembly1_C  TM=7.479E-01  e=1.280E-13  Bacillus anthracis str. Ames
  7ec7-assembly1_A  TM=8.150E-01  e=2.532E-11  Staphylococcus aureus subsp. aureus USA300
  7ec7-assembly2_B  TM=7.793E-01  e=5.835E-11  Staphylococcus aureus subsp. aureus USA300
  7qsg-assembly2_B  TM=7.057E-01  e=1.715E-11  Mycolicibacterium hassiacum
  4x7r-assembly2_B  TM=7.605E-01  e=2.772E-10  Staphylococcus aureus subsp. aureus 21178

Secondary structure (DSSP, 8-state):
-EEEEEES-SSS-HHHHHHHHHHHHHTTTSEEEEEESS----HHHHHHHHTT--B-S--S--SEEEEESGGGHHHHHHHTTTS-EEEE---SHHHHHHHHH-GGGTTHHHH-SEEEESSHHHHHHTHHHHTT--SEEEE------GGGG-----PPPSSSEEEEEES-BSGGG-HHHHHHHHHTS-HHHHTTEEEEEES-B----HHHHHHHHH-TTTEEEEES--HHHHHHHHHT-SEEEE--S--S--HHHHHHHHTT--EEEE--HHHHTTT--BTTTBEEE-TT-HHHHHHHHHHHHH-HHHHHHHHHHHHHHHHHHTTS-HHHHHHHHHHHHHHHHHHHHTT-/-EEEEEES-SSS-HHHHHHHHHHHHHTTTSEEEEEESS----HHHHHHHHTT--B-S--S--SEEEEESGGGHHHHHHHTTTS-EEEE---SHHHHHHHHH-GGGTTHHHH-SEEEESSHHHHHHTHHHHTT--SEEEE------GGGG-----PPPSSSEEEEEES-BSGGG-HHHHHHHHHTS-HHHHTTEEEEEES-B----HHHHHHHHH-TTTEEEEES--HHHHHHHHHT-SEEEE--S--S--HHHHHHHHTT--EEEE--HHHHTTT--BTTTBEEE-TT-HHHHHHHHHHHHH-HHHHHHHHHHHHHHHHHHTTS-HHHHHHHHHHHHHHHHHHHHTT-

pLDDT: mean 92.73, std 8.2, range [56.38, 98.81]

Solvent-accessible surface area (backbone atoms only — not comparable to full-atom values): 36021 Å² total; per-residue (Å²): 95,39,37,35,35,36,34,53,46,20,45,90,41,68,70,41,50,50,52,50,54,44,45,64,59,46,53,74,76,31,52,50,36,35,29,54,76,44,80,62,92,26,68,45,41,55,51,38,51,72,72,69,35,53,80,44,92,75,82,91,82,60,51,30,35,39,31,33,39,62,85,35,16,55,56,35,40,65,39,20,86,78,33,33,22,40,36,38,37,59,57,28,68,63,42,53,53,45,32,45,74,40,44,75,34,55,59,15,42,64,27,26,42,28,36,38,25,51,36,66,51,35,52,46,40,44,25,49,54,47,78,83,24,79,33,51,75,44,69,53,56,77,73,80,64,72,64,76,70,64,83,79,62,65,84,51,70,90,72,64,42,33,37,31,32,77,47,56,33,32,78,55,38,30,62,46,45,56,52,52,12,49,67,69,41,58,64,78,58,41,72,37,38,31,36,40,37,36,21,49,78,75,50,67,59,65,69,41,44,53,54,34,69,73,36,55,84,33,41,37,77,69,32,68,67,55,70,69,58,49,49,33,52,49,58,33,22,60,28,36,46,50,44,31,76,62,65,52,74,66,54,65,59,55,47,32,15,73,58,49,23,21,42,39,32,29,64,53,73,39,39,55,68,72,72,51,38,70,82,52,35,26,43,56,22,61,64,85,40,33,67,53,43,25,51,49,50,49,46,41,76,71,33,64,67,60,27,49,49,22,6,50,40,26,27,49,55,51,58,68,54,57,76,56,60,50,62,59,53,48,51,52,52,54,51,51,37,4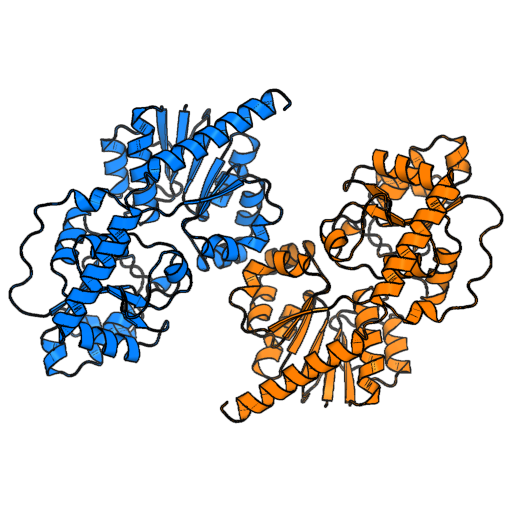0,48,52,48,55,39,44,75,70,73,94,94,38,35,36,35,37,34,54,46,21,48,90,42,67,67,41,49,52,51,50,56,43,46,64,59,45,52,75,78,31,51,50,36,36,29,55,75,43,81,60,91,26,68,45,41,55,52,38,50,72,71,67,34,51,80,45,91,74,81,91,82,58,50,31,35,39,31,33,40,63,84,36,16,55,57,36,40,66,40,21,85,79,30,33,23,38,36,38,37,58,56,28,67,63,42,51,54,46,32,46,75,41,43,74,34,56,59,14,42,64,27,26,43,26,35,38,26,50,37,66,51,35,52,48,42,42,25,49,54,46,79,83,25,80,32,51,76,44,70,53,55,77,74,78,64,72,63,78,70,66,82,79,59,67,83,52,71,90,71,67,44,33,37,31,34,78,49,56,33,32,77,54,37,30,62,46,44,55,51,53,12,49,67,69,41,59,67,79,60,40,72,37,37,30,36,41,36,36,22,49,79,75,49,67,58,67,71,41,44,53,54,33,68,74,34,55,83,34,41,37,76,69,31,68,66,56,70,71,57,50,49,32,52,49,58,33,23,59,28,36,46,48,43,31,77,62,64,51,73,66,54,67,58,56,49,30,15,72,58,50,23,21,40,37,31,29,65,53,74,39,37,54,67,72,72,51,38,69,81,51,34,25,43,55,23,60,67,84,39,32,68,52,43,25,52,52,50,49,46,42,76,71,32,65,68,61,27,49,49,21,6,51,40,26,27,49,54,50,59,69,54,57,75,55,60,52,60,60,54,49,50,51,52,53,50,49,37,38,49,52,49,54,39,44,74,71,74,94

Organism: Herbaspirillum seropedicae (strain SmR1) (NCBI:txid757424)